Protein AF-A0A257V8U8-F1 (afdb_monomer)

pLDDT: mean 77.14, std 16.38, range [32.19, 97.56]

Radius of gyration: 41.98 Å; Cα contacts (8 Å, |Δi|>4): 1892; chains: 1; bounding box: 109×88×149 Å

Secondary structure (DSSP, 8-state):
-----THHHHHHHHHHHHHHHHHHHHHHHHHHHHHHHHHHHHHHHHHHHHHHHHHHHHHHHHHHHHHHHHHHHT-SSHHHHHHHHHHHHHHHHHHHTTTSS--BSSSSSSEEEEEEEEEE-TTS-EEEEEEEEEEEE---SSGGG-TTS------TT--TT-PPPPPEEEEEEEEEE--TT---S-EEEEE--TT-TTSEEEETT-EEEEEEEEEEE------TTTSTTSSEEEESS-EEEEEEEEESS-EEE-GGGT-EEE-TT---SSS--EESSPPPPP-TTTTS---PPPPP-----------EE-S-GGGGGSSS---EEETTEEE-TTSEEEE-S-EEEEEEEEEEEEEEETTT-SS-EEEEEEEEEEEEEEEEE-SSEEEEES-EEEE--SSTT-EEEE-SSEEEEE-SSS-SEEEESSEEEE-SSSSEEEEEEE-EEE-SS--EEEE-SEEEEEEEPTT-SS-SEEESS-EEEE-SEEEEEET-EEE-SS-EEEE-SEEEEEESSEEEE-TT-EEEEESEEEEEESS-EEEEEESSS--EEE--SSSEE-GGG--TTS-SSS-TTS-SSS-EETTEEEEE-TT----EEEEESS-EEEEEEEEEEEEEEEEEESSEEEPPPPTTSPPPPEEEEEEEEEEEES-EEEEE--TTSTTTT-------EEEE-

Mean predicted aligned error: 17.03 Å

Foldseek 3Di:
DDDDDPPVPVVVVVVVVVVVVVVVVVVCVVCVVVVLLVVLVVVLVVVLVVVLVLQQQLQAQLQVQLLVCQVVVVDDDQVRSQVVSVVRSQVRSCVSNVNPFNEDDDDPAWYKHKTWDWDAPPVRDTKIKIKIKTKHFRDRDRNVVDPPPDDPPDDPPDDPPDDDDGDMDMDMWMWIFPVVDPQQAFAQAEAQAQAAFQLPEEEDQEEEEAERHEHEFNHQFEDPPQSNRWRHEYPANYEHAYQAYEYLHDHDFPVVSVYYYYHPDPDDDDDGHHYYNDHGFDDLLVLVAFFDDDDDPDDDDDDDDFDAPPDQCLVVQQDQADFDDDQQWTADNQQATEGAAHEEEHLEQGDGAEYAYNPPDQAHEHEYEQEHYHEYQEYHYHHAEYHHENAYYYAYDDPDSGEYHAAYQYYAFADQAAWSYEDAHQEYEHYDEPAGEEETHQAYEQDYDQHAYEYYAYEYAFAHHPPDPCFRYHAAHYQYEDAQYHAHTHGEHEHAHLHEYEAHAFEYEHEPYEHEDHANYAYAYDAYAYEYDHQYEYEAAQAVYAAHHAHHQPQADESVRQDPPPPPDDRHRHPNPRHHYHQHRYHYGPVHAREYEDEHNEAYAHAGEHAANRYEYEYEYAEEYAHDADPVRHGGARGYHHNGYYYYDSYYYHGYDDSPDSSSPRPDRPGDTDMDD

Nearest PDB structures (foldseek):
  8xcj-assembly1_F  TM=3.711E-01  e=5.794E+00  Escherichia phage Lambda

Sequence (677 aa):
MSGLDLKCYFGRIARNFDARRAAVAMIVALSAPVLIGFTGFAVDSNYWFATNEALQSAADAAAITAAMNDQRLAEPTAASKTSAATPLAIAAADNATNGQFGFASGASGASLTLNALITTNAKGQSVTSYVATAQIPRPSFLTVVLPILAPALKPQGEPADYQPPPPVQSAVATATIDSTTTLTGGGCVVAFNAAKQQAVYAVGGAQITAANCGVFANSNAANPNNGDADAIVADPSASITGSTVSAVGSIYANRNGGAYVGATGGTAANNYNLSQNAAALPDPLAAMGTAPAWPVLQSVATASSYNNVSGDLSQSFQSYPTTASGAWGSCDGNGDCALSPASITGLNNISIKSLTLNAGTSSGASIISGGISGGTNALTLNGSAYNISGGVALSCWGGSGSGMFFNGNNYNISNSASWAVSVNCPVFNFGTGTGGSYIFNGGLSLSGSSPVATLASGTYMFSAYKGSTNGAFYDSNANLTFAGGTYYFDGGLNIVGNGSVTFGPGIYYIRNGNLNFGAGSKITANGATFVLEGNASYQMNGGSAALNLTAPSSNCVAPSSYPQSKYTGASPYDGTNNEGICGVLIYQARGDSTPDAIVEGANSTITGIIYAPSAPLSISGGASLAAAPNADGSAGTLAVLADSIMMTGSGTLHASAAANSLVAQTATTTTQALLSN

Solvent-accessible surface area (backbone atoms only — not comparable to full-atom values): 32397 Å² total; per-residue (Å²): 140,79,82,84,75,74,69,66,61,57,60,57,55,56,52,58,56,52,58,57,49,51,56,52,50,52,54,48,63,69,44,45,62,56,54,52,50,54,52,29,45,53,50,50,53,51,51,52,52,57,50,49,55,44,29,40,44,16,6,44,38,16,7,43,48,29,42,71,44,48,76,81,64,69,54,92,43,45,68,54,40,25,63,68,29,40,66,54,14,38,56,33,21,22,59,60,40,75,53,73,67,60,51,39,82,50,100,67,65,29,18,40,49,64,45,42,45,77,44,65,48,101,83,74,46,81,29,47,32,23,39,16,37,27,35,35,70,54,87,73,80,48,60,69,78,45,75,87,79,58,76,78,82,72,69,93,85,68,64,100,82,68,74,76,76,79,59,66,45,74,23,63,16,36,11,33,37,59,68,84,48,66,54,72,29,5,46,18,36,31,14,55,31,51,72,34,56,32,10,36,27,27,28,35,52,10,31,43,35,22,51,69,4,10,36,36,18,28,3,52,16,62,37,95,86,79,26,81,42,4,3,32,30,16,34,44,38,2,34,41,25,8,60,26,38,37,16,25,12,32,75,28,46,36,56,92,46,60,14,37,69,46,55,75,79,85,73,78,89,88,89,72,57,71,36,60,67,39,80,64,73,69,65,83,60,67,72,60,70,80,79,55,72,76,77,75,85,72,79,74,77,80,77,80,84,58,71,69,53,84,53,77,46,27,73,76,32,55,55,76,62,56,72,43,74,57,98,62,30,41,28,40,68,78,22,46,30,33,25,49,64,29,38,42,41,33,46,37,58,32,39,38,40,28,42,28,38,22,56,99,33,78,66,44,57,33,37,34,40,68,16,41,27,36,37,28,26,28,42,34,40,41,11,40,32,39,40,33,36,59,12,34,44,45,38,38,79,54,64,102,85,14,24,42,36,36,49,26,41,31,40,38,26,28,13,72,83,44,52,8,32,35,41,30,26,49,28,37,40,36,44,74,66,73,70,28,45,40,38,21,44,10,6,42,32,41,58,51,73,50,20,42,32,37,40,43,28,24,40,39,40,24,27,36,22,73,87,55,88,56,27,4,29,32,30,54,27,29,39,32,33,41,39,39,21,35,39,39,23,41,26,4,39,34,38,53,14,70,17,44,36,36,37,32,37,7,31,38,39,30,23,57,24,40,45,34,40,28,54,38,25,34,40,37,28,54,21,26,17,38,37,30,33,74,62,20,30,43,37,39,32,24,30,83,19,41,39,40,38,28,19,5,88,61,72,42,42,49,69,92,72,57,59,90,84,71,68,86,85,59,61,68,64,39,64,92,68,44,14,7,40,44,43,29,26,35,42,38,38,75,88,33,54,42,62,30,39,38,37,28,53,25,61,24,31,43,24,23,27,38,37,25,56,42,12,40,36,37,38,35,33,61,25,39,41,28,33,50,61,39,97,87,70,46,69,21,35,12,28,44,35,18,16,21,39,39,34,35,41,50,15,36,41,42,28,18,40,34,90,84,34,74,47,29,69,44,44,75,60,75,79,55,68,49,78,52,121

Structure (mmCIF, N/CA/C/O backbone):
data_AF-A0A257V8U8-F1
#
_entry.id   AF-A0A257V8U8-F1
#
loop_
_atom_site.group_PDB
_atom_site.id
_atom_site.type_symbol
_atom_site.label_atom_id
_atom_site.label_alt_id
_atom_site.label_comp_id
_atom_site.label_asym_id
_atom_site.label_entity_id
_atom_site.label_seq_id
_atom_site.pdbx_PDB_ins_code
_atom_site.Cartn_x
_atom_site.Cartn_y
_atom_site.Cartn_z
_atom_site.occupancy
_atom_site.B_iso_or_equiv
_atom_site.auth_seq_id
_atom_site.auth_comp_id
_atom_site.auth_asym_id
_atom_site.auth_atom_id
_atom_site.pdbx_PDB_model_num
ATOM 1 N N . MET A 1 1 ? -50.755 -66.831 101.015 1.00 38.44 1 MET A N 1
ATOM 2 C CA . MET A 1 1 ? -51.529 -67.777 100.178 1.00 38.44 1 MET A CA 1
ATOM 3 C C . MET A 1 1 ? -52.964 -67.294 100.228 1.00 38.44 1 MET A C 1
ATOM 5 O O . MET A 1 1 ? -53.421 -67.061 101.331 1.00 38.44 1 MET A O 1
ATOM 9 N N . SER A 1 2 ? -53.711 -67.002 99.180 1.00 43.16 2 SER A N 1
ATOM 10 C CA . SER A 1 2 ? -53.662 -67.196 97.728 1.00 43.16 2 SER A CA 1
ATOM 11 C C . SER A 1 2 ? -54.546 -66.055 97.185 1.00 43.16 2 SER A C 1
ATOM 13 O O . SER A 1 2 ? -55.516 -65.673 97.822 1.00 43.16 2 SER A O 1
ATOM 15 N N . GLY A 1 3 ? -54.161 -65.337 96.140 1.00 46.56 3 GLY A N 1
ATOM 16 C CA . GLY A 1 3 ? -54.383 -65.800 94.780 1.00 46.56 3 GLY A CA 1
ATOM 17 C C . GLY A 1 3 ? -55.541 -65.014 94.161 1.00 46.56 3 GLY A C 1
ATOM 18 O O . GLY A 1 3 ? -56.686 -65.222 94.528 1.00 46.56 3 GLY A O 1
ATOM 19 N N . LEU A 1 4 ? -55.183 -64.171 93.189 1.00 47.31 4 LEU A N 1
ATOM 20 C CA . LEU A 1 4 ? -56.008 -63.718 92.065 1.00 47.31 4 LEU A CA 1
ATOM 21 C C . LEU A 1 4 ? -57.220 -62.823 92.372 1.00 47.31 4 LEU A C 1
ATOM 23 O O . LEU A 1 4 ? -58.312 -63.308 92.624 1.00 47.31 4 LEU A O 1
ATOM 27 N N . ASP A 1 5 ? -57.072 -61.532 92.064 1.00 49.81 5 ASP A N 1
ATOM 28 C CA . ASP A 1 5 ? -57.949 -60.965 91.030 1.00 49.81 5 ASP A CA 1
ATOM 29 C C . ASP A 1 5 ? -57.220 -59.910 90.175 1.00 49.81 5 ASP A C 1
ATOM 31 O O . ASP A 1 5 ? -57.500 -58.712 90.174 1.00 49.81 5 ASP A O 1
ATOM 35 N N . LEU A 1 6 ? -56.210 -60.381 89.435 1.00 48.47 6 LEU A N 1
ATOM 36 C CA . LEU A 1 6 ? -55.435 -59.583 88.478 1.00 48.47 6 LEU A CA 1
ATOM 37 C C . LEU A 1 6 ? -56.274 -59.157 87.249 1.00 48.47 6 LEU A C 1
ATOM 39 O O . LEU A 1 6 ? -55.814 -58.355 86.437 1.00 48.47 6 LEU A O 1
ATOM 43 N N . LYS A 1 7 ? -57.505 -59.672 87.096 1.00 47.00 7 LYS A N 1
ATOM 44 C CA . LYS A 1 7 ? -58.367 -59.392 85.937 1.00 47.00 7 LYS A CA 1
ATOM 45 C C . LYS A 1 7 ? -59.087 -58.043 86.035 1.00 47.00 7 LYS A C 1
ATOM 47 O O . LYS A 1 7 ? -59.341 -57.425 85.003 1.00 47.00 7 LYS A O 1
ATOM 52 N N . CYS A 1 8 ? -59.338 -57.526 87.239 1.00 47.72 8 CYS A N 1
ATOM 53 C CA . CYS A 1 8 ? -60.070 -56.263 87.407 1.00 47.72 8 CYS A CA 1
ATOM 54 C C . CYS A 1 8 ? -59.203 -54.994 87.274 1.00 47.72 8 CYS A C 1
ATOM 56 O O . CYS A 1 8 ? -59.724 -53.932 86.928 1.00 47.72 8 CYS A O 1
ATOM 58 N N . TYR A 1 9 ? -57.884 -55.076 87.484 1.00 46.84 9 TYR A N 1
ATOM 59 C CA . TYR A 1 9 ? -57.012 -53.892 87.418 1.00 46.84 9 TYR A CA 1
ATOM 60 C C . TYR A 1 9 ? -56.599 -53.531 85.978 1.00 46.84 9 TYR A C 1
ATOM 62 O O . TYR A 1 9 ? -56.571 -52.354 85.613 1.00 46.84 9 TYR A O 1
ATOM 70 N N . PHE A 1 10 ? -56.394 -54.527 85.106 1.00 49.34 10 PHE A N 1
ATOM 71 C CA . PHE A 1 10 ? -56.063 -54.280 83.695 1.00 49.34 10 PHE A CA 1
ATOM 72 C C . PHE A 1 10 ? -57.243 -53.724 82.879 1.00 49.34 10 PHE A C 1
ATOM 74 O O . PHE A 1 10 ? -57.035 -52.905 81.984 1.00 49.34 10 PHE A O 1
ATOM 81 N N . GLY A 1 11 ? -58.489 -54.062 83.236 1.00 49.00 11 GLY A N 1
ATOM 82 C CA . GLY A 1 11 ? -59.684 -53.527 82.567 1.00 49.00 11 GLY A CA 1
ATOM 83 C C . GLY A 1 11 ? -59.930 -52.029 82.805 1.00 49.00 11 GLY A C 1
ATOM 84 O O . GLY A 1 11 ? -60.570 -51.372 81.982 1.00 49.00 11 GLY A O 1
ATOM 85 N N . ARG A 1 12 ? -59.407 -51.466 83.904 1.00 48.09 12 ARG A N 1
ATOM 86 C CA . ARG A 1 12 ? -59.550 -50.038 84.247 1.00 48.09 12 ARG A CA 1
ATOM 87 C C . ARG A 1 12 ? -58.434 -49.161 83.675 1.00 48.09 12 ARG A C 1
ATOM 89 O O . ARG A 1 12 ? -58.689 -47.999 83.372 1.00 48.09 12 ARG A O 1
ATOM 96 N N . ILE A 1 13 ? -57.239 -49.713 83.454 1.00 52.09 13 ILE A N 1
ATOM 97 C CA . ILE A 1 13 ? -56.156 -48.998 82.763 1.00 52.09 13 ILE A CA 1
ATOM 98 C C . ILE A 1 13 ? -56.427 -48.954 81.250 1.00 52.09 13 ILE A C 1
ATOM 100 O O . ILE A 1 13 ? -56.285 -47.889 80.655 1.00 52.09 13 ILE A O 1
ATOM 104 N N . ALA A 1 14 ? -56.936 -50.037 80.645 1.00 51.41 14 ALA A N 1
ATOM 105 C CA . ALA A 1 14 ? -57.290 -50.057 79.220 1.00 51.41 14 ALA A CA 1
ATOM 106 C C . ALA A 1 14 ? -58.355 -48.999 78.840 1.00 51.41 14 ALA A C 1
ATOM 108 O O . ALA A 1 14 ? -58.176 -48.281 77.861 1.00 51.41 14 ALA A O 1
ATOM 109 N N . ARG A 1 15 ? -59.396 -48.788 79.667 1.00 50.88 15 ARG A N 1
ATOM 110 C CA . ARG A 1 15 ? -60.428 -47.757 79.399 1.00 50.88 15 ARG A CA 1
ATOM 111 C C . ARG A 1 15 ? -59.935 -46.312 79.549 1.00 50.88 15 ARG A C 1
ATOM 113 O O . ARG A 1 15 ? -60.448 -45.424 78.874 1.00 50.88 15 ARG A O 1
ATOM 120 N N . ASN A 1 16 ? -58.936 -46.058 80.396 1.00 48.84 16 ASN A N 1
ATOM 121 C CA . ASN A 1 16 ? -58.370 -44.713 80.553 1.00 48.84 16 ASN A CA 1
ATOM 122 C C . ASN A 1 16 ? -57.408 -44.331 79.416 1.00 48.84 16 ASN A C 1
ATOM 124 O O . ASN A 1 16 ? -57.213 -43.139 79.166 1.00 48.84 16 ASN A O 1
ATOM 128 N N . PHE A 1 17 ? -56.847 -45.310 78.698 1.00 50.91 17 PHE A N 1
ATOM 129 C CA . PHE A 1 17 ? -56.123 -45.049 77.454 1.00 50.91 17 PHE A CA 1
ATOM 130 C C . PHE A 1 17 ? -57.073 -44.762 76.278 1.00 50.91 17 PHE A C 1
ATOM 132 O O . PHE A 1 17 ? -56.734 -43.922 75.448 1.00 50.91 17 PHE A O 1
ATOM 139 N N . ASP A 1 18 ? -58.282 -45.336 76.249 1.00 53.53 18 ASP A N 1
ATOM 140 C CA . ASP A 1 18 ? -59.277 -45.061 75.195 1.00 53.53 18 ASP A CA 1
ATOM 141 C C . ASP A 1 18 ? -59.957 -43.685 75.334 1.00 53.53 18 ASP A C 1
ATOM 143 O O . ASP A 1 18 ? -60.124 -42.970 74.345 1.00 53.53 18 ASP A O 1
ATOM 147 N N . ALA A 1 19 ? -60.269 -43.234 76.556 1.00 53.50 19 ALA A N 1
ATOM 148 C CA . ALA A 1 19 ? -60.913 -41.930 76.770 1.00 53.50 19 ALA A CA 1
ATOM 149 C C . ALA A 1 19 ? -59.996 -40.728 76.451 1.00 53.50 19 ALA A C 1
ATOM 151 O O . ALA A 1 19 ? -60.454 -39.710 75.932 1.00 53.50 19 ALA A O 1
ATOM 152 N N . ARG A 1 20 ? -58.683 -40.840 76.708 1.00 54.38 20 ARG A N 1
ATOM 153 C CA . ARG A 1 20 ? -57.706 -39.788 76.356 1.00 54.38 20 ARG A CA 1
ATOM 154 C C . ARG A 1 20 ? -57.410 -39.748 74.854 1.00 54.38 20 ARG A C 1
ATOM 156 O O . ARG A 1 20 ? -57.144 -38.674 74.323 1.00 54.38 20 ARG A O 1
ATOM 163 N N . ARG A 1 21 ? -57.515 -40.887 74.160 1.00 56.31 21 ARG A N 1
ATOM 164 C CA . ARG A 1 21 ? -57.393 -40.968 72.695 1.00 56.31 21 ARG A CA 1
ATOM 165 C C . ARG A 1 21 ? -58.577 -40.314 71.978 1.00 56.31 21 ARG A C 1
ATOM 167 O O . ARG A 1 21 ? -58.362 -39.673 70.957 1.00 56.31 21 ARG A O 1
ATOM 174 N N . ALA A 1 22 ? -59.788 -40.386 72.537 1.00 60.56 22 ALA A N 1
ATOM 175 C CA . ALA A 1 22 ? -60.976 -39.755 71.953 1.00 60.56 22 ALA A CA 1
ATOM 176 C C . ALA A 1 22 ? -60.931 -38.212 71.984 1.00 60.56 22 ALA A C 1
ATOM 178 O O . ALA A 1 22 ? -61.271 -37.566 70.995 1.00 60.56 22 ALA A O 1
ATOM 179 N N . ALA A 1 23 ? -60.464 -37.609 73.083 1.00 72.38 23 ALA A N 1
ATOM 180 C CA . ALA A 1 23 ? -60.327 -36.151 73.175 1.00 72.38 23 ALA A CA 1
ATOM 181 C C . ALA A 1 23 ? -59.259 -35.607 72.209 1.00 72.38 23 ALA A C 1
ATOM 183 O O . ALA A 1 23 ? -59.485 -34.608 71.528 1.00 72.38 23 ALA A O 1
ATOM 184 N N . VAL A 1 24 ? -58.120 -36.302 72.094 1.00 78.00 24 VAL A N 1
ATOM 185 C CA . VAL A 1 24 ? -57.071 -35.956 71.122 1.00 78.00 24 VAL A CA 1
ATOM 186 C C . VAL A 1 24 ? -57.583 -36.131 69.691 1.00 78.00 24 VAL A C 1
ATOM 188 O O . VAL A 1 24 ? -57.354 -35.255 68.864 1.00 78.00 24 VAL A O 1
ATOM 191 N N . ALA A 1 25 ? -58.341 -37.195 69.405 1.00 76.69 25 ALA A N 1
ATOM 192 C CA . ALA A 1 25 ? -58.938 -37.413 68.088 1.00 76.69 25 ALA A CA 1
ATOM 193 C C . ALA A 1 25 ? -59.909 -36.290 67.684 1.00 76.69 25 ALA A C 1
ATOM 195 O O . ALA A 1 25 ? -59.883 -35.867 66.535 1.00 76.69 25 ALA A O 1
ATOM 196 N N . MET A 1 26 ? -60.708 -35.755 68.614 1.00 80.06 26 MET A N 1
ATOM 197 C CA . MET A 1 26 ? -61.620 -34.634 68.340 1.00 80.06 26 MET A CA 1
ATOM 198 C C . MET A 1 26 ? -60.878 -33.316 68.084 1.00 80.06 26 MET A C 1
ATOM 200 O O . MET A 1 26 ? -61.230 -32.586 67.160 1.00 80.06 26 MET A O 1
ATOM 204 N N . ILE A 1 27 ? -59.823 -33.023 68.852 1.00 83.50 27 ILE A N 1
ATOM 205 C CA . ILE A 1 27 ? -58.985 -31.833 68.626 1.00 83.50 27 ILE A CA 1
ATOM 206 C C . ILE A 1 27 ? -58.270 -31.938 67.274 1.00 83.50 27 ILE A C 1
ATOM 208 O O . ILE A 1 27 ? -58.250 -30.973 66.510 1.00 83.50 27 ILE A O 1
ATOM 212 N N . VAL A 1 28 ? -57.728 -33.113 66.938 1.00 84.38 28 VAL A N 1
ATOM 213 C CA . VAL A 1 28 ? -57.085 -33.363 65.639 1.00 84.38 28 VAL A CA 1
ATOM 214 C C . VAL A 1 28 ? -58.106 -33.271 64.502 1.00 84.38 28 VAL A C 1
ATOM 216 O O . VAL A 1 28 ? -57.835 -32.612 63.506 1.00 84.38 28 VAL A O 1
ATOM 219 N N . ALA A 1 29 ? -59.303 -33.841 64.655 1.00 83.44 29 ALA A N 1
ATOM 220 C CA . ALA A 1 29 ? -60.350 -33.797 63.633 1.00 83.44 29 ALA A CA 1
ATOM 221 C C . ALA A 1 29 ? -60.863 -32.372 63.362 1.00 83.44 29 ALA A C 1
ATOM 223 O O . ALA A 1 29 ? -61.123 -32.029 62.213 1.00 83.44 29 ALA A O 1
ATOM 224 N N . LEU A 1 30 ? -60.972 -31.529 64.396 1.00 85.38 30 LEU A N 1
ATOM 225 C CA . LEU A 1 30 ? -61.396 -30.131 64.253 1.00 85.38 30 LEU A CA 1
ATOM 226 C C . LEU A 1 30 ? -60.277 -29.204 63.748 1.00 85.38 30 LEU A C 1
ATOM 228 O O . LEU A 1 30 ? -60.569 -28.207 63.094 1.00 85.38 30 LEU A O 1
ATOM 232 N N . SER A 1 31 ? -59.005 -29.518 64.017 1.00 87.19 31 SER A N 1
ATOM 233 C CA . SER A 1 31 ? -57.854 -28.724 63.545 1.00 87.19 31 SER A CA 1
ATOM 234 C C . SER A 1 31 ? -57.323 -29.149 62.173 1.00 87.19 31 SER A C 1
ATOM 236 O O . SER A 1 31 ? -56.718 -28.331 61.478 1.00 87.19 31 SER A O 1
ATOM 238 N N . ALA A 1 32 ? -57.579 -30.388 61.741 1.00 84.25 32 ALA A N 1
ATOM 239 C CA . ALA A 1 32 ? -57.111 -30.910 60.459 1.00 84.25 32 ALA A CA 1
ATOM 240 C C . ALA A 1 32 ? -57.550 -30.063 59.243 1.00 84.25 32 ALA A C 1
ATOM 242 O O . ALA A 1 32 ? -56.679 -29.747 58.434 1.00 84.25 32 ALA A O 1
ATOM 243 N N . PRO A 1 33 ? -58.814 -29.606 59.103 1.00 82.12 33 PRO A N 1
ATOM 244 C CA . PRO A 1 33 ? -59.215 -28.768 57.967 1.00 82.12 33 PRO A CA 1
ATOM 245 C C . PRO A 1 33 ? -58.471 -27.429 57.909 1.00 82.12 33 PRO A C 1
ATOM 247 O O . PRO A 1 33 ? -58.121 -26.960 56.829 1.00 82.12 33 PRO A O 1
ATOM 250 N N . VAL A 1 34 ? -58.186 -26.832 59.070 1.00 82.25 34 VAL A N 1
ATOM 251 C CA . VAL A 1 34 ? -57.455 -25.560 59.173 1.00 82.25 34 VAL A CA 1
ATOM 252 C C . VAL A 1 34 ? -55.994 -25.753 58.764 1.00 82.25 34 VAL A C 1
ATOM 254 O O . VAL A 1 34 ? -55.471 -24.980 57.966 1.00 82.25 34 VAL A O 1
ATOM 257 N N . LEU A 1 35 ? -55.346 -26.818 59.245 1.00 83.88 35 LEU A N 1
ATOM 258 C CA . LEU A 1 35 ? -53.968 -27.153 58.871 1.00 83.88 35 LEU A CA 1
ATOM 259 C C . LEU A 1 35 ? -53.842 -27.512 57.382 1.00 83.88 35 LEU A C 1
ATOM 261 O O . LEU A 1 35 ? -52.891 -27.084 56.728 1.00 83.88 35 LEU A O 1
ATOM 265 N N . ILE A 1 36 ? -54.812 -28.239 56.822 1.00 83.19 36 ILE A N 1
ATOM 266 C CA . ILE A 1 36 ? -54.870 -28.545 55.383 1.00 83.19 36 ILE A CA 1
ATOM 267 C C . ILE A 1 36 ? -55.064 -27.256 54.566 1.00 83.19 36 ILE A C 1
ATOM 269 O O . ILE A 1 36 ? -54.401 -27.071 53.549 1.00 83.19 36 ILE A O 1
ATOM 273 N N . GLY A 1 37 ? -55.899 -26.324 55.035 1.00 79.25 37 GLY A N 1
ATOM 274 C CA . GLY A 1 37 ? -56.087 -25.022 54.391 1.00 79.25 37 GLY A CA 1
ATOM 275 C C . GLY A 1 37 ? -54.812 -24.173 54.357 1.00 79.25 37 GLY A C 1
ATOM 276 O O . GLY A 1 37 ? -54.433 -23.674 53.299 1.00 79.25 37 GLY A O 1
ATOM 277 N N . PHE A 1 38 ? -54.106 -24.048 55.486 1.00 81.12 38 PHE A N 1
ATOM 278 C CA . PHE A 1 38 ? -52.853 -23.282 55.551 1.00 81.12 38 PHE A CA 1
ATOM 279 C C . PHE A 1 38 ? -51.713 -23.927 54.755 1.00 81.12 38 PHE A C 1
ATOM 281 O O . PHE A 1 38 ? -50.934 -23.216 54.123 1.00 81.12 38 PHE A O 1
ATOM 288 N N . THR A 1 39 ? -51.616 -25.259 54.753 1.00 81.94 39 THR A N 1
ATOM 289 C CA . THR A 1 39 ? -50.612 -25.968 53.942 1.00 81.94 39 THR A CA 1
ATOM 290 C C . THR A 1 39 ? -50.907 -25.842 52.450 1.00 81.94 39 THR A C 1
ATOM 292 O O . THR A 1 39 ? -49.989 -25.579 51.679 1.00 81.94 39 THR A O 1
ATOM 295 N N . GLY A 1 40 ? -52.178 -25.926 52.045 1.00 80.31 40 GLY A N 1
ATOM 296 C CA . GLY A 1 40 ? -52.598 -25.666 50.670 1.00 80.31 40 GLY A CA 1
ATOM 297 C C . GLY A 1 40 ? -52.281 -24.246 50.205 1.00 80.31 40 GLY A C 1
ATOM 298 O O . GLY A 1 40 ? -51.706 -24.065 49.135 1.00 80.31 40 GLY A O 1
ATOM 299 N N . PHE A 1 41 ? -52.559 -23.248 51.047 1.00 78.81 41 PHE A N 1
ATOM 300 C CA . PHE A 1 41 ? -52.192 -21.859 50.774 1.00 78.81 41 PHE A CA 1
ATOM 301 C C . PHE A 1 41 ? -50.675 -21.669 50.632 1.00 78.81 41 PHE A C 1
ATOM 303 O O . PHE A 1 41 ? -50.237 -21.001 49.700 1.00 78.81 41 PHE A O 1
ATOM 310 N N . ALA A 1 42 ? -49.874 -22.282 51.511 1.00 79.88 42 ALA A N 1
ATOM 311 C CA . ALA A 1 42 ? -48.414 -22.193 51.456 1.00 79.88 42 ALA A CA 1
ATOM 312 C C . ALA A 1 42 ? -47.826 -22.821 50.177 1.00 79.88 42 ALA A C 1
ATOM 314 O O . ALA A 1 42 ? -46.861 -22.304 49.614 1.00 79.88 42 ALA A O 1
ATOM 315 N N . VAL A 1 43 ? -48.409 -23.926 49.697 1.00 83.06 43 VAL A N 1
ATOM 316 C CA . VAL A 1 43 ? -48.006 -24.561 48.432 1.00 83.06 43 VAL A CA 1
ATOM 317 C C . VAL A 1 43 ? -48.371 -23.676 47.242 1.00 83.06 43 VAL A C 1
ATOM 319 O O . VAL A 1 43 ? -47.508 -23.420 46.403 1.00 83.06 43 VAL A O 1
ATOM 322 N N . ASP A 1 44 ? -49.603 -23.158 47.195 1.00 79.25 44 ASP A N 1
ATOM 323 C CA . ASP A 1 44 ? -50.055 -22.267 46.120 1.00 79.25 44 ASP A CA 1
ATOM 324 C C . ASP A 1 44 ? -49.204 -20.980 46.073 1.00 79.25 44 ASP A C 1
ATOM 326 O O . ASP A 1 44 ? -48.757 -20.573 45.000 1.00 79.25 44 ASP A O 1
ATOM 330 N N . SER A 1 45 ? -48.895 -20.367 47.226 1.00 77.44 45 SER A N 1
ATOM 331 C CA . SER A 1 45 ? -48.066 -19.155 47.284 1.00 77.44 45 SER A CA 1
ATOM 332 C C . SER A 1 45 ? -46.628 -19.394 46.829 1.00 77.44 45 SER A C 1
ATOM 334 O O . SER A 1 45 ? -46.082 -18.577 46.089 1.00 77.44 45 SER A O 1
ATOM 336 N N . ASN A 1 46 ? -46.021 -20.516 47.231 1.00 81.12 46 ASN A N 1
ATOM 337 C CA . ASN A 1 46 ? -44.661 -20.868 46.815 1.00 81.12 46 ASN A CA 1
ATOM 338 C C . ASN A 1 46 ? -44.599 -21.184 45.319 1.00 81.12 46 ASN A C 1
ATOM 340 O O . ASN A 1 46 ? -43.661 -20.767 44.642 1.00 81.12 46 ASN A O 1
ATOM 344 N N . TYR A 1 47 ? -45.615 -21.872 44.791 1.00 83.62 47 TYR A N 1
ATOM 345 C CA . TYR A 1 47 ? -45.721 -22.137 43.362 1.00 83.62 47 TYR A CA 1
ATOM 346 C C . TYR A 1 47 ? -45.833 -20.833 42.562 1.00 83.62 47 TYR A C 1
ATOM 348 O O . TYR A 1 47 ? -45.139 -20.669 41.559 1.00 83.62 47 TYR A O 1
ATOM 356 N N . TRP A 1 48 ? -46.646 -19.872 43.020 1.00 81.88 48 TRP A N 1
ATOM 357 C CA . TRP A 1 48 ? -46.763 -18.558 42.377 1.00 81.88 48 TRP A CA 1
ATOM 358 C C . TRP A 1 48 ? -45.477 -17.733 42.440 1.00 81.88 48 TRP A C 1
ATOM 360 O O . TRP A 1 48 ? -45.154 -17.033 41.487 1.00 81.88 48 TRP A O 1
ATOM 370 N N . PHE A 1 49 ? -44.731 -17.819 43.539 1.00 82.12 49 PHE A N 1
ATOM 371 C CA . PHE A 1 49 ? -43.457 -17.119 43.665 1.00 82.12 49 PHE A CA 1
ATOM 372 C C . PHE A 1 49 ? -42.405 -17.682 42.697 1.00 82.12 49 PHE A C 1
ATOM 374 O O . PHE A 1 49 ? -41.813 -16.925 41.934 1.00 82.12 49 PHE A O 1
ATOM 381 N N . ALA A 1 50 ? -42.249 -19.009 42.647 1.00 82.69 50 ALA A N 1
ATOM 382 C CA . ALA A 1 50 ? -41.308 -19.665 41.736 1.00 82.69 50 ALA A CA 1
ATOM 383 C C . ALA A 1 50 ? -41.659 -19.435 40.253 1.00 82.69 50 ALA A C 1
ATOM 385 O O . ALA A 1 50 ? -40.778 -19.253 39.415 1.00 82.69 50 ALA A O 1
ATOM 386 N N . THR A 1 51 ? -42.953 -19.414 39.919 1.00 84.94 51 THR A N 1
ATOM 387 C CA . THR A 1 51 ? -43.409 -19.100 38.554 1.00 84.94 51 THR A CA 1
ATOM 388 C C . THR A 1 51 ? -43.180 -17.634 38.189 1.00 84.94 51 THR A C 1
ATOM 390 O O . THR A 1 51 ? -42.771 -17.366 37.064 1.00 84.94 51 THR A O 1
ATOM 393 N N . ASN A 1 52 ? -43.324 -16.693 39.127 1.00 85.75 52 ASN A N 1
ATOM 394 C CA . ASN A 1 52 ? -42.991 -15.286 38.891 1.00 85.75 52 ASN A CA 1
ATOM 395 C C . ASN A 1 52 ? -41.500 -15.064 38.587 1.00 85.75 52 ASN A C 1
ATOM 397 O O . ASN A 1 52 ? -41.189 -14.290 37.686 1.00 85.75 52 ASN A O 1
ATOM 401 N N . GLU A 1 53 ? -40.584 -15.737 39.289 1.00 85.69 53 GLU A N 1
ATOM 402 C CA . GLU A 1 53 ? -39.142 -15.641 38.996 1.00 85.69 53 GLU A CA 1
ATOM 403 C C . GLU A 1 53 ? -38.816 -16.175 37.592 1.00 85.69 53 GLU A C 1
ATOM 405 O O . GLU A 1 53 ? -38.075 -15.549 36.832 1.00 85.69 53 GLU A O 1
ATOM 410 N N . ALA A 1 54 ? -39.432 -17.296 37.205 1.00 85.56 54 ALA A N 1
ATOM 411 C CA . ALA A 1 54 ? -39.269 -17.858 35.867 1.00 85.56 54 ALA A CA 1
ATOM 412 C C . ALA A 1 54 ? -39.845 -16.937 34.773 1.00 85.56 54 ALA A C 1
ATOM 414 O O . ALA A 1 54 ? -39.238 -16.787 33.713 1.00 85.56 54 ALA A O 1
ATOM 415 N N . LEU A 1 55 ? -40.980 -16.274 35.031 1.00 86.81 55 LEU A N 1
ATOM 416 C CA . LEU A 1 55 ? -41.558 -15.283 34.116 1.00 86.81 55 LEU A CA 1
ATOM 417 C C . LEU A 1 55 ? -40.679 -14.037 33.976 1.00 86.81 55 LEU A C 1
ATOM 419 O O . LEU A 1 55 ? -40.559 -13.517 32.869 1.00 86.81 55 LEU A O 1
ATOM 423 N N . GLN A 1 56 ? -40.059 -13.569 35.062 1.00 89.12 56 GLN A N 1
ATOM 424 C CA . GLN A 1 56 ? -39.111 -12.449 35.015 1.00 89.12 56 GLN A CA 1
ATOM 425 C C . GLN A 1 56 ? -37.902 -12.803 34.145 1.00 89.12 56 GLN A C 1
ATOM 427 O O . GLN A 1 56 ? -37.590 -12.071 33.211 1.00 89.12 56 GLN A O 1
ATOM 432 N N . SER A 1 57 ? -37.312 -13.985 34.349 1.00 85.69 57 SER A N 1
ATOM 433 C CA . SER A 1 57 ? -36.208 -14.465 33.510 1.00 85.69 57 SER A CA 1
ATOM 434 C C . SER A 1 57 ? -36.600 -14.598 32.029 1.00 85.69 57 SER A C 1
ATOM 436 O O . SER A 1 57 ? -35.821 -14.230 31.147 1.00 85.69 57 SER A O 1
ATOM 438 N N . ALA A 1 58 ? -37.821 -15.065 31.744 1.00 84.88 58 ALA A N 1
ATOM 439 C CA . ALA A 1 58 ? -38.357 -15.145 30.387 1.00 84.88 58 ALA A CA 1
ATOM 440 C C . ALA A 1 58 ? -38.517 -13.762 29.733 1.00 84.88 58 ALA A C 1
ATOM 442 O O . ALA A 1 58 ? -38.136 -13.578 28.574 1.00 84.88 58 ALA A O 1
ATOM 443 N N . ALA A 1 59 ? -39.072 -12.792 30.468 1.00 86.31 59 ALA A N 1
ATOM 444 C CA . ALA A 1 59 ? -39.275 -11.429 29.989 1.00 86.31 59 ALA A CA 1
ATOM 445 C C . ALA A 1 59 ? -37.935 -10.721 29.722 1.00 86.31 59 ALA A C 1
ATOM 447 O O . ALA A 1 59 ? -37.766 -10.137 28.649 1.00 86.31 59 ALA A O 1
ATOM 448 N N . ASP A 1 60 ? -36.963 -10.843 30.631 1.00 86.31 60 ASP A N 1
ATOM 449 C CA . ASP A 1 60 ? -35.620 -10.263 30.486 1.00 86.31 60 ASP A CA 1
ATOM 450 C C . ASP A 1 60 ? -34.890 -10.826 29.261 1.00 86.31 60 ASP A C 1
ATOM 452 O O . ASP A 1 60 ? -34.354 -10.077 28.437 1.00 86.31 60 ASP A O 1
ATOM 456 N N . ALA A 1 61 ? -34.917 -12.152 29.091 1.00 80.06 61 ALA A N 1
ATOM 457 C CA . ALA A 1 61 ? -34.296 -12.824 27.954 1.00 80.06 61 ALA A CA 1
ATOM 458 C C . ALA A 1 61 ? -34.943 -12.423 26.618 1.00 80.06 61 ALA A C 1
ATOM 460 O O . ALA A 1 61 ? -34.235 -12.185 25.631 1.00 80.06 61 ALA A O 1
ATOM 461 N N . ALA A 1 62 ? -36.274 -12.309 26.583 1.00 85.44 62 ALA A N 1
ATOM 462 C CA . ALA A 1 62 ? -37.016 -11.844 25.416 1.00 85.44 62 ALA A CA 1
ATOM 463 C C . ALA A 1 62 ? -36.668 -10.396 25.047 1.00 85.44 62 ALA A C 1
ATOM 465 O O . ALA A 1 62 ? -36.374 -10.115 23.882 1.00 85.44 62 ALA A O 1
ATOM 466 N N . ALA A 1 63 ? -36.669 -9.489 26.028 1.00 84.56 63 ALA A N 1
ATOM 467 C CA . ALA A 1 63 ? -36.373 -8.076 25.819 1.00 84.56 63 ALA A CA 1
ATOM 468 C C . ALA A 1 63 ? -34.929 -7.873 25.328 1.00 84.56 63 ALA A C 1
ATOM 470 O O . ALA A 1 63 ? -34.713 -7.195 24.321 1.00 84.56 63 ALA A O 1
ATOM 471 N N . ILE A 1 64 ? -33.944 -8.521 25.966 1.00 80.38 64 ILE A N 1
ATOM 472 C CA . ILE A 1 64 ? -32.534 -8.456 25.547 1.00 80.38 64 ILE A CA 1
ATOM 473 C C . ILE A 1 64 ? -32.351 -8.998 24.132 1.00 80.38 64 ILE A C 1
ATOM 475 O O . ILE A 1 64 ? -31.703 -8.358 23.306 1.00 80.38 64 ILE A O 1
ATOM 479 N N . THR A 1 65 ? -32.913 -10.170 23.833 1.00 81.31 65 THR A N 1
ATOM 480 C CA . THR A 1 65 ? -32.721 -10.811 22.526 1.00 81.31 65 THR A CA 1
ATOM 481 C C . THR A 1 65 ? -33.324 -9.975 21.406 1.00 81.31 65 THR A C 1
ATOM 483 O O . THR A 1 65 ? -32.722 -9.856 20.334 1.00 81.31 65 THR A O 1
ATOM 486 N N . ALA A 1 66 ? -34.482 -9.362 21.651 1.00 83.75 66 ALA A N 1
ATOM 487 C CA . ALA A 1 66 ? -35.086 -8.428 20.715 1.00 83.75 66 ALA A CA 1
ATOM 488 C C . ALA A 1 66 ? -34.189 -7.197 20.492 1.00 83.75 66 ALA A C 1
ATOM 490 O O . ALA A 1 66 ? -33.909 -6.845 19.346 1.00 83.75 66 ALA A O 1
ATOM 491 N N . ALA A 1 67 ? -33.653 -6.614 21.568 1.00 77.69 67 ALA A N 1
ATOM 492 C CA . ALA A 1 67 ? -32.754 -5.466 21.492 1.00 77.69 67 ALA A CA 1
ATOM 493 C C . ALA A 1 67 ? -31.431 -5.782 20.761 1.00 77.69 67 ALA A C 1
ATOM 495 O O . ALA A 1 67 ? -30.997 -5.024 19.898 1.00 77.69 67 ALA A O 1
ATOM 496 N N . MET A 1 68 ? -30.802 -6.927 21.034 1.00 72.19 68 MET A N 1
ATOM 497 C CA . MET A 1 68 ? -29.539 -7.326 20.395 1.00 72.19 68 MET A CA 1
ATOM 498 C C . MET A 1 68 ? -29.682 -7.620 18.893 1.00 72.19 68 MET A C 1
ATOM 500 O O . MET A 1 68 ? -28.722 -7.472 18.140 1.00 72.19 68 MET A O 1
ATOM 504 N N . ASN A 1 69 ? -30.867 -8.039 18.436 1.00 68.56 69 ASN A N 1
ATOM 505 C CA . ASN A 1 69 ? -31.103 -8.366 17.026 1.00 68.56 69 ASN A CA 1
ATOM 506 C C . ASN A 1 69 ? -31.641 -7.192 16.191 1.00 68.56 69 ASN A C 1
ATOM 508 O O . ASN A 1 69 ? -31.693 -7.314 14.968 1.00 68.56 69 ASN A O 1
ATOM 512 N N . ASP A 1 70 ? -31.988 -6.058 16.805 1.00 73.25 70 ASP A N 1
ATOM 513 C CA . ASP A 1 70 ? -32.540 -4.882 16.117 1.00 73.25 70 ASP A CA 1
ATOM 514 C C . ASP A 1 70 ? -31.648 -4.377 14.974 1.00 73.25 70 ASP A C 1
ATOM 516 O O . ASP A 1 70 ? -32.113 -4.164 13.853 1.00 73.25 70 ASP A O 1
ATOM 520 N N . GLN A 1 71 ? -30.344 -4.240 15.239 1.00 63.09 71 GLN A N 1
ATOM 521 C CA . GLN A 1 71 ? -29.380 -3.746 14.251 1.00 63.09 71 GLN A CA 1
ATOM 522 C C . GLN A 1 71 ? -29.058 -4.784 13.172 1.00 63.09 71 GLN A C 1
ATOM 524 O O . GLN A 1 71 ? -28.775 -4.413 12.036 1.00 63.09 71 GLN A O 1
ATOM 529 N N . ARG A 1 72 ? -29.145 -6.082 13.495 1.00 55.78 72 ARG A N 1
ATOM 530 C CA . ARG A 1 72 ? -28.934 -7.168 12.525 1.00 55.78 72 ARG A CA 1
ATOM 531 C C . ARG A 1 72 ? -30.060 -7.242 11.492 1.00 55.78 72 ARG A C 1
ATOM 533 O O . ARG A 1 72 ? -29.821 -7.670 10.368 1.00 55.78 72 ARG A O 1
ATOM 540 N N . LEU A 1 73 ? -31.273 -6.854 11.882 1.00 63.78 73 LEU A N 1
ATOM 541 C CA . LEU A 1 73 ? -32.469 -6.935 11.042 1.00 63.78 73 LEU A CA 1
ATOM 542 C C . LEU A 1 73 ? -32.713 -5.659 10.218 1.00 63.78 73 LEU A C 1
ATOM 544 O O . LEU A 1 73 ? -33.400 -5.729 9.208 1.00 63.78 73 LEU A O 1
ATOM 548 N N . ALA A 1 74 ? -32.119 -4.520 10.602 1.00 62.28 74 ALA A N 1
ATOM 549 C CA . ALA A 1 74 ? -32.145 -3.254 9.850 1.00 62.28 74 ALA A CA 1
ATOM 550 C C . ALA A 1 74 ? -33.558 -2.757 9.453 1.00 62.28 74 ALA A C 1
ATOM 552 O O . ALA A 1 74 ? -33.749 -2.110 8.424 1.00 62.28 74 ALA A O 1
ATOM 553 N N . GLU A 1 75 ? -34.554 -3.033 10.295 1.00 75.75 75 GLU A N 1
ATOM 554 C CA . GLU A 1 75 ? -35.958 -2.719 10.029 1.00 75.75 75 GLU A CA 1
ATOM 555 C C . GLU A 1 75 ? -36.301 -1.233 10.287 1.00 75.75 75 GLU A C 1
ATOM 557 O O . GLU A 1 75 ? -35.918 -0.690 11.333 1.00 75.75 75 GLU A O 1
ATOM 562 N N . PRO A 1 76 ? -37.052 -0.558 9.388 1.00 65.25 76 PRO A N 1
ATOM 563 C CA . PRO A 1 76 ? -37.223 0.898 9.419 1.00 65.25 76 PRO A CA 1
ATOM 564 C C . PRO A 1 76 ? -38.351 1.400 10.334 1.00 65.25 76 PRO A C 1
ATOM 566 O O . PRO A 1 76 ? -38.388 2.588 10.648 1.00 65.25 76 PRO A O 1
ATOM 569 N N . THR A 1 77 ? -39.294 0.546 10.756 1.00 78.94 77 THR A N 1
ATOM 570 C CA . THR A 1 77 ? -40.471 0.964 11.547 1.00 78.94 77 THR A CA 1
ATOM 571 C C . THR A 1 77 ? -40.625 0.142 12.822 1.00 78.94 77 THR A C 1
ATOM 573 O O . THR A 1 77 ? -40.229 -1.018 12.870 1.00 78.94 77 THR A O 1
ATOM 576 N N . ALA A 1 78 ? -41.270 0.706 13.849 1.00 80.75 78 ALA A N 1
ATOM 577 C CA . ALA A 1 78 ? -41.575 -0.009 15.092 1.00 80.75 78 ALA A CA 1
ATOM 578 C C . ALA A 1 78 ? -42.369 -1.314 14.856 1.00 80.75 78 ALA A C 1
ATOM 580 O O . ALA A 1 78 ? -42.093 -2.340 15.478 1.00 80.75 78 ALA A O 1
ATOM 581 N N . ALA A 1 79 ? -43.315 -1.309 13.910 1.00 80.69 79 ALA A N 1
ATOM 582 C CA . ALA A 1 79 ? -44.127 -2.480 13.582 1.00 80.69 79 ALA A CA 1
ATOM 583 C C . ALA A 1 79 ? -43.311 -3.597 12.905 1.00 80.69 79 ALA A C 1
ATOM 585 O O . ALA A 1 79 ? -43.469 -4.774 13.245 1.00 80.69 79 ALA A O 1
ATOM 586 N N . SER A 1 80 ? -42.412 -3.244 11.979 1.00 76.69 80 SER A N 1
ATOM 587 C CA . SER A 1 80 ? -41.571 -4.226 11.287 1.00 76.69 80 SER A CA 1
ATOM 588 C C . SER A 1 80 ? -40.446 -4.759 12.183 1.00 76.69 80 SER A C 1
ATOM 590 O O . SER A 1 80 ? -40.228 -5.969 12.220 1.00 76.69 80 SER A O 1
ATOM 592 N N . LYS A 1 81 ? -39.859 -3.903 13.034 1.00 82.44 81 LYS A N 1
ATOM 593 C CA . LYS A 1 81 ? -38.948 -4.294 14.127 1.00 82.44 81 LYS A CA 1
ATOM 594 C C . LYS A 1 81 ? -39.588 -5.310 15.077 1.00 82.44 81 LYS A C 1
ATOM 596 O O . LYS A 1 81 ? -39.016 -6.363 15.345 1.00 82.44 81 LYS A O 1
ATOM 601 N N . THR A 1 82 ? -40.812 -5.031 15.530 1.00 86.25 82 THR A N 1
ATOM 602 C CA . THR A 1 82 ? -41.566 -5.937 16.410 1.00 86.25 82 THR A CA 1
ATOM 603 C C . THR A 1 82 ? -41.803 -7.286 15.735 1.00 86.25 82 THR A C 1
ATOM 605 O O . THR A 1 82 ? -41.505 -8.330 16.312 1.00 86.25 82 THR A O 1
ATOM 608 N N . SER A 1 83 ? -42.285 -7.279 14.492 1.00 83.69 83 SER A N 1
ATOM 609 C CA . SER A 1 83 ? -42.613 -8.505 13.754 1.00 83.69 83 SER A CA 1
ATOM 610 C C . SER A 1 83 ? -41.386 -9.392 13.518 1.00 83.69 83 SER A C 1
ATOM 612 O O . SER A 1 83 ? -41.466 -10.608 13.685 1.00 83.69 83 SER A O 1
ATOM 614 N N . ALA A 1 84 ? -40.239 -8.792 13.187 1.00 80.62 84 ALA A N 1
ATOM 615 C CA . ALA A 1 84 ? -39.001 -9.518 12.920 1.00 80.62 84 ALA A CA 1
ATOM 616 C C . ALA A 1 84 ? -38.320 -10.046 14.201 1.00 80.62 84 ALA A C 1
ATOM 618 O O . ALA A 1 84 ? -37.746 -11.135 14.191 1.00 80.62 84 ALA A O 1
ATOM 619 N N . ALA A 1 85 ? -38.411 -9.313 15.318 1.00 85.62 85 ALA A N 1
ATOM 620 C CA . ALA A 1 85 ? -37.804 -9.702 16.594 1.00 85.62 85 ALA A CA 1
ATOM 621 C C . ALA A 1 85 ? -38.656 -10.695 17.409 1.00 85.62 85 ALA A C 1
ATOM 623 O O . ALA A 1 85 ? -38.111 -11.463 18.202 1.00 85.62 85 ALA A O 1
ATOM 624 N N . THR A 1 86 ? -39.978 -10.723 17.201 1.00 89.12 86 THR A N 1
ATOM 625 C CA . THR A 1 86 ? -40.920 -11.592 17.934 1.00 89.12 86 THR A CA 1
ATOM 626 C C . THR A 1 86 ? -40.527 -13.080 17.951 1.00 89.12 86 THR A C 1
ATOM 628 O O . THR A 1 86 ? -40.460 -13.640 19.045 1.00 89.12 86 THR A O 1
ATOM 631 N N . PRO A 1 87 ? -40.217 -13.756 16.823 1.00 86.81 87 PRO A N 1
ATOM 632 C CA . PRO A 1 87 ? -39.868 -15.181 16.862 1.00 86.81 87 PRO A CA 1
ATOM 633 C C . PRO A 1 87 ? -38.573 -15.462 17.641 1.00 86.81 87 PRO A C 1
ATOM 635 O O . PRO A 1 87 ? -38.456 -16.495 18.297 1.00 86.81 87 PRO A O 1
ATOM 638 N N . LEU A 1 88 ? -37.614 -14.532 17.612 1.00 84.88 88 LEU A N 1
ATOM 639 C CA . LEU A 1 88 ? -36.351 -14.645 18.348 1.00 84.88 88 LEU A CA 1
ATOM 640 C C . LEU A 1 88 ? -36.558 -14.431 19.852 1.00 84.88 88 LEU A C 1
ATOM 642 O O . LEU A 1 88 ? -35.980 -15.150 20.664 1.00 84.88 88 LEU A O 1
ATOM 646 N N . ALA A 1 89 ? -37.410 -13.471 20.218 1.00 87.81 89 ALA A N 1
ATOM 647 C CA . ALA A 1 89 ? -37.777 -13.198 21.602 1.00 87.81 89 ALA A CA 1
ATOM 648 C C . ALA A 1 89 ? -38.530 -14.379 22.240 1.00 87.81 89 ALA A C 1
ATOM 650 O O . ALA A 1 89 ? -38.242 -14.734 23.380 1.00 87.81 89 ALA A O 1
ATOM 651 N N . ILE A 1 90 ? -39.432 -15.029 21.491 1.00 89.38 90 ILE A N 1
ATOM 652 C CA . ILE A 1 90 ? -40.143 -16.241 21.933 1.00 89.38 90 ILE A CA 1
ATOM 653 C C . ILE A 1 90 ? -39.155 -17.378 22.211 1.00 89.38 90 ILE A C 1
ATOM 655 O O . ILE A 1 90 ? -39.161 -17.945 23.301 1.00 89.38 90 ILE A O 1
ATOM 659 N N . ALA A 1 91 ? -38.246 -17.654 21.271 1.00 86.19 91 ALA A N 1
ATOM 660 C CA . ALA A 1 91 ? -37.242 -18.701 21.446 1.00 86.19 91 ALA A CA 1
ATOM 661 C C . ALA A 1 91 ? -36.323 -18.440 22.656 1.00 86.19 91 ALA A C 1
ATOM 663 O O . ALA A 1 91 ? -35.948 -19.371 23.368 1.00 86.19 91 ALA A O 1
ATOM 664 N N . ALA A 1 92 ? -35.968 -17.178 22.913 1.00 85.75 92 ALA A N 1
ATOM 665 C CA . ALA A 1 92 ? -35.166 -16.801 24.073 1.00 85.75 92 ALA A CA 1
ATOM 666 C C . ALA A 1 92 ? -35.920 -16.966 25.401 1.00 85.75 92 ALA A C 1
ATOM 668 O O . ALA A 1 92 ? -35.341 -17.475 26.359 1.00 85.75 92 ALA A O 1
ATOM 669 N N . ALA A 1 93 ? -37.201 -16.589 25.452 1.00 87.19 93 ALA A N 1
ATOM 670 C CA . ALA A 1 93 ? -38.056 -16.777 26.624 1.00 87.19 93 ALA A CA 1
ATOM 671 C C . ALA A 1 93 ? -38.243 -18.264 26.974 1.00 87.19 93 ALA A C 1
ATOM 673 O O . ALA A 1 93 ? -38.149 -18.653 28.142 1.00 87.19 93 ALA A O 1
ATOM 674 N N . ASP A 1 94 ? -38.454 -19.112 25.964 1.00 87.06 94 ASP A N 1
ATOM 675 C CA . ASP A 1 94 ? -38.533 -20.559 26.164 1.00 87.06 94 ASP A CA 1
ATOM 676 C C . ASP A 1 94 ? -37.193 -21.126 26.640 1.00 87.06 94 ASP A C 1
ATOM 678 O O . ASP A 1 94 ? -37.161 -21.877 27.611 1.00 87.06 94 ASP A O 1
ATOM 682 N N . ASN A 1 95 ? -36.069 -20.715 26.050 1.00 84.94 95 ASN A N 1
ATOM 683 C CA . ASN A 1 95 ? -34.748 -21.159 26.504 1.00 84.94 95 ASN A CA 1
ATOM 684 C C . ASN A 1 95 ? -34.441 -20.735 27.949 1.00 84.94 95 ASN A C 1
ATOM 686 O O . ASN A 1 95 ? -33.927 -21.544 28.719 1.00 84.94 95 ASN A O 1
ATOM 690 N N . ALA A 1 96 ? -34.794 -19.508 28.347 1.00 85.00 96 ALA A N 1
ATOM 691 C CA . ALA A 1 96 ? -34.593 -19.011 29.712 1.00 85.00 96 ALA A CA 1
ATOM 692 C C . ALA A 1 96 ? -35.384 -19.811 30.760 1.00 85.00 96 ALA A C 1
ATOM 694 O O . ALA A 1 96 ? -34.967 -19.931 31.909 1.00 85.00 96 ALA A O 1
ATOM 695 N N . THR A 1 97 ? -36.500 -20.412 30.348 1.00 85.44 97 THR A N 1
ATOM 696 C CA . THR A 1 97 ? -37.355 -21.244 31.204 1.00 85.44 97 THR A CA 1
ATOM 697 C C . THR A 1 97 ? -37.160 -22.742 30.965 1.00 85.44 97 THR A C 1
ATOM 699 O O . THR A 1 97 ? -37.940 -23.547 31.464 1.00 85.44 97 THR A O 1
ATOM 702 N N . ASN A 1 98 ? -36.126 -23.146 30.214 1.00 83.88 98 ASN A N 1
ATOM 703 C CA . ASN A 1 98 ? -35.886 -24.536 29.801 1.00 83.88 98 ASN A CA 1
ATOM 704 C C . ASN A 1 98 ? -37.106 -25.201 29.124 1.00 83.88 98 ASN A C 1
ATOM 706 O O . ASN A 1 98 ? -37.364 -26.390 29.310 1.00 83.88 98 ASN A O 1
ATOM 710 N N . GLY A 1 99 ? -37.879 -24.429 28.359 1.00 81.50 99 GLY A N 1
ATOM 711 C CA . GLY A 1 99 ? -39.077 -24.877 27.650 1.00 81.50 99 GLY A CA 1
ATOM 712 C C . GLY A 1 99 ? -40.273 -25.169 28.558 1.00 81.50 99 GLY A C 1
ATOM 713 O O . GLY A 1 99 ? -41.196 -25.861 28.137 1.00 81.50 99 GLY A O 1
ATOM 714 N N . GLN A 1 100 ? -40.271 -24.677 29.802 1.00 82.88 100 GLN A N 1
ATOM 715 C CA . GLN A 1 100 ? -41.304 -24.984 30.797 1.00 82.88 100 GLN A CA 1
ATOM 716 C C . GLN A 1 100 ? -42.712 -24.515 30.392 1.00 82.88 100 GLN A C 1
ATOM 718 O O . GLN A 1 100 ? -43.688 -25.167 30.765 1.00 82.88 100 GLN A O 1
ATOM 723 N N . PHE A 1 101 ? -42.833 -23.396 29.668 1.00 83.88 101 PHE A N 1
ATOM 724 C CA . PHE A 1 101 ? -44.131 -22.772 29.375 1.00 83.88 101 PHE A CA 1
ATOM 725 C C . PHE A 1 101 ? -44.570 -22.880 27.910 1.00 83.88 101 PHE A C 1
ATOM 727 O O . PHE A 1 101 ? -45.774 -22.942 27.668 1.00 83.88 101 PHE A O 1
ATOM 734 N N . GLY A 1 102 ? -43.636 -22.945 26.953 1.00 83.00 102 GLY A N 1
ATOM 735 C CA . GLY A 1 102 ? -43.949 -23.041 25.524 1.00 83.00 102 GLY A CA 1
ATOM 736 C C . GLY A 1 102 ? -44.642 -21.781 25.013 1.00 83.00 102 GLY A C 1
ATOM 737 O O . GLY A 1 102 ? -45.807 -21.829 24.613 1.00 83.00 102 GLY A O 1
ATOM 738 N N . PHE A 1 103 ? -43.950 -20.645 25.091 1.00 87.12 103 PHE A N 1
ATOM 739 C CA . PHE A 1 103 ? -44.507 -19.344 24.748 1.00 87.12 103 PHE A CA 1
ATOM 740 C C . PHE A 1 103 ? -44.894 -19.261 23.266 1.00 87.12 103 PHE A C 1
ATOM 742 O O . PHE A 1 103 ? -44.172 -19.692 22.371 1.00 87.12 103 PHE A O 1
ATOM 749 N N . ALA A 1 104 ? -46.033 -18.629 22.994 1.00 84.19 104 ALA A N 1
ATOM 750 C CA . ALA A 1 104 ? -46.465 -18.285 21.644 1.00 84.19 104 ALA A CA 1
ATOM 751 C C . ALA A 1 104 ? -46.852 -16.803 21.550 1.00 84.19 104 ALA A C 1
ATOM 753 O O . ALA A 1 104 ? -47.109 -16.136 22.554 1.00 84.19 104 ALA A O 1
ATOM 754 N N . SER A 1 105 ? -46.917 -16.266 20.332 1.00 74.25 105 SER A N 1
ATOM 755 C CA . SER A 1 105 ? -47.426 -14.913 20.106 1.00 74.25 105 SER A CA 1
ATOM 756 C C . SER A 1 105 ? -48.952 -14.875 20.285 1.00 74.25 105 SER A C 1
ATOM 758 O O . SER A 1 105 ? -49.668 -15.522 19.519 1.00 74.25 105 SER A O 1
ATOM 760 N N . GLY A 1 106 ? -49.462 -14.078 21.230 1.00 60.34 106 GLY A N 1
ATOM 761 C CA . GLY A 1 106 ? -50.904 -13.805 21.381 1.00 60.34 106 GLY A CA 1
ATOM 762 C C . GLY A 1 106 ? -51.623 -14.537 22.528 1.00 60.34 106 GLY A C 1
ATOM 763 O O . GLY A 1 106 ? -51.064 -15.389 23.201 1.00 60.34 106 GLY A O 1
ATOM 764 N N . ALA A 1 107 ? -52.885 -14.165 22.775 1.00 55.84 107 ALA A N 1
ATOM 765 C CA . ALA A 1 107 ? -53.568 -14.237 24.078 1.00 55.84 107 ALA A CA 1
ATOM 766 C C . ALA A 1 107 ? -54.164 -15.600 24.512 1.00 55.84 107 ALA A C 1
ATOM 768 O O . ALA A 1 107 ? -55.210 -15.632 25.162 1.00 55.84 107 ALA A O 1
ATOM 769 N N . SER A 1 108 ? -53.573 -16.745 24.166 1.00 56.47 108 SER A N 1
ATOM 770 C CA . SER A 1 108 ? -54.109 -18.049 24.604 1.00 56.47 108 SER A CA 1
ATOM 771 C C . SER A 1 108 ? -53.021 -18.978 25.130 1.00 56.47 108 SER A C 1
ATOM 773 O O . SER A 1 108 ? -52.179 -19.443 24.374 1.00 56.47 108 SER A O 1
ATOM 775 N N . GLY A 1 109 ? -53.076 -19.274 26.433 1.00 72.75 109 GLY A N 1
ATOM 776 C CA . GLY A 1 109 ? -52.077 -20.091 27.127 1.00 72.75 109 GLY A CA 1
ATOM 777 C C . GLY A 1 109 ? -50.884 -19.267 27.615 1.00 72.75 109 GLY A C 1
ATOM 778 O O . GLY A 1 109 ? -51.066 -18.141 28.079 1.00 72.75 109 GLY A O 1
ATOM 779 N N . ALA A 1 110 ? -49.682 -19.843 27.554 1.00 83.25 110 ALA A N 1
ATOM 780 C CA . ALA A 1 110 ? -48.441 -19.118 27.797 1.00 83.25 110 ALA A CA 1
ATOM 781 C C . ALA A 1 110 ? -48.139 -18.208 26.598 1.00 83.25 110 ALA A C 1
ATOM 783 O O . ALA A 1 110 ? -47.848 -18.683 25.502 1.00 83.25 110 ALA A O 1
ATOM 784 N N . SER A 1 111 ? -48.229 -16.896 26.794 1.00 86.62 111 SER A N 1
ATOM 785 C CA . SER A 1 111 ? -48.092 -15.915 25.721 1.00 86.62 111 SER A CA 1
ATOM 786 C C . SER A 1 111 ? -46.933 -14.963 25.957 1.00 86.62 111 SER A C 1
ATOM 788 O O . SER A 1 111 ? -46.752 -14.482 27.076 1.00 86.62 111 SER A O 1
ATOM 790 N N . LEU A 1 112 ? -46.214 -14.628 24.888 1.00 88.06 112 LEU A N 1
ATOM 791 C CA . LEU A 1 112 ? -45.243 -13.540 24.869 1.00 88.06 112 LEU A CA 1
ATOM 792 C C . LEU A 1 112 ? -45.713 -12.465 23.885 1.00 88.06 112 LEU A C 1
ATOM 794 O O . LEU A 1 112 ? -45.909 -12.734 22.698 1.00 88.06 112 LEU A O 1
ATOM 798 N N . THR A 1 113 ? -45.875 -11.236 24.368 1.00 88.94 113 THR A N 1
ATOM 799 C CA . THR A 1 113 ? -46.121 -10.064 23.519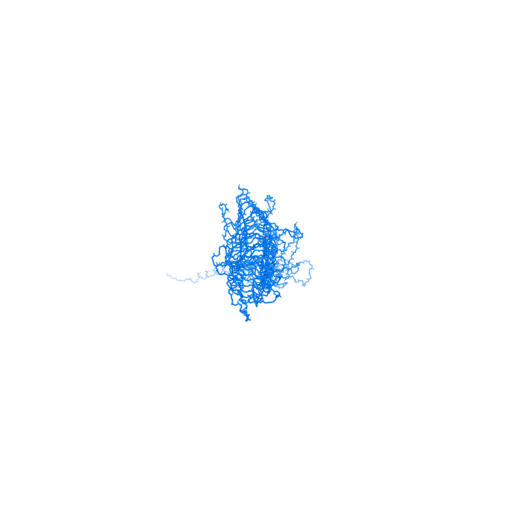 1.00 88.94 113 THR A CA 1
ATOM 800 C C . THR A 1 113 ? -44.912 -9.143 23.555 1.00 88.94 113 THR A C 1
ATOM 802 O O . THR A 1 113 ? -44.477 -8.734 24.630 1.00 88.94 113 THR A O 1
ATOM 805 N N . LEU A 1 114 ? -44.384 -8.813 22.378 1.00 89.62 114 LEU A N 1
ATOM 806 C CA . LEU A 1 114 ? -43.271 -7.888 22.197 1.00 89.62 114 LEU A CA 1
ATOM 807 C C . LEU A 1 114 ? -43.791 -6.603 21.549 1.00 89.62 114 LEU A C 1
ATOM 809 O O . LEU A 1 114 ? -44.620 -6.669 20.644 1.00 89.62 114 LEU A O 1
ATOM 813 N N . ASN A 1 115 ? -43.294 -5.448 21.982 1.00 90.31 115 ASN A N 1
ATOM 814 C CA . ASN A 1 115 ? -43.573 -4.168 21.342 1.00 90.31 115 ASN A CA 1
ATOM 815 C C . ASN A 1 115 ? -42.299 -3.321 21.264 1.00 90.31 115 ASN A C 1
ATOM 817 O O . ASN A 1 115 ? -41.676 -3.042 22.290 1.00 90.31 115 ASN A O 1
ATOM 821 N N . ALA A 1 116 ? -41.921 -2.906 20.056 1.00 86.94 116 ALA A N 1
ATOM 822 C CA . ALA A 1 116 ? -40.852 -1.938 19.851 1.00 86.94 116 ALA A CA 1
ATOM 823 C C . ALA A 1 116 ? -41.414 -0.511 19.929 1.00 86.94 116 ALA A C 1
ATOM 825 O O . ALA A 1 116 ? -42.385 -0.172 19.255 1.00 86.94 116 ALA A O 1
ATOM 826 N N . LEU A 1 117 ? -40.775 0.346 20.718 1.00 85.75 117 LEU A N 1
ATOM 827 C CA . LEU A 1 117 ? -41.078 1.765 20.833 1.00 85.75 117 LEU A CA 1
ATOM 828 C C . LEU A 1 117 ? -39.867 2.571 20.361 1.00 85.75 117 LEU A C 1
ATOM 830 O O . LEU A 1 117 ? -38.767 2.399 20.878 1.00 85.75 117 LEU A O 1
ATOM 834 N N . ILE A 1 118 ? -40.070 3.465 19.393 1.00 83.06 118 ILE A N 1
ATOM 835 C CA . ILE A 1 118 ? -39.031 4.386 18.921 1.00 83.06 118 ILE A CA 1
ATOM 836 C C . ILE A 1 118 ? -39.316 5.756 19.532 1.00 83.06 118 ILE A C 1
ATOM 838 O O . ILE A 1 118 ? -40.377 6.335 19.300 1.00 83.06 118 ILE A O 1
ATOM 842 N N . THR A 1 119 ? -38.376 6.270 20.316 1.00 77.44 119 THR A N 1
ATOM 843 C CA . THR A 1 119 ? -38.448 7.600 20.935 1.00 77.44 119 THR A CA 1
ATOM 844 C C . THR A 1 119 ? -37.239 8.433 20.541 1.00 77.44 119 THR A C 1
ATOM 846 O O . THR A 1 119 ? -36.238 7.906 20.068 1.00 77.44 119 THR A O 1
ATOM 849 N N . THR A 1 120 ? -37.312 9.748 20.726 1.00 67.25 120 THR A N 1
ATOM 850 C CA . THR A 1 120 ? -36.147 10.627 20.595 1.00 67.25 120 THR A CA 1
ATOM 851 C C . THR A 1 120 ? -35.638 11.005 21.977 1.00 67.25 120 THR A C 1
ATOM 853 O O . THR A 1 120 ? -36.415 11.502 22.794 1.00 67.25 120 THR A O 1
ATOM 856 N N . ASN A 1 121 ? -34.348 10.803 22.250 1.00 66.00 121 ASN A N 1
ATOM 857 C CA . ASN A 1 121 ? -33.758 11.242 23.515 1.00 66.00 121 ASN A CA 1
ATOM 858 C C . ASN A 1 121 ? -33.657 12.781 23.587 1.00 66.00 121 ASN A C 1
ATOM 860 O O . ASN A 1 121 ? -33.855 13.491 22.599 1.00 66.00 121 ASN A O 1
ATOM 864 N N . ALA A 1 122 ? -33.282 13.312 24.756 1.00 51.78 122 ALA A N 1
ATOM 865 C CA . ALA A 1 122 ? -33.080 14.753 24.964 1.00 51.78 122 ALA A CA 1
ATOM 866 C C . ALA A 1 122 ? -32.002 15.381 24.046 1.00 51.78 122 ALA A C 1
ATOM 868 O O . ALA A 1 122 ? -31.899 16.603 23.973 1.00 51.78 122 ALA A O 1
ATOM 869 N N . LYS A 1 123 ? -31.206 14.557 23.348 1.00 50.50 123 LYS A N 1
ATOM 870 C CA . LYS A 1 123 ? -30.172 14.951 22.379 1.00 50.50 123 LYS A CA 1
ATOM 871 C C . LYS A 1 123 ? -30.646 14.844 20.916 1.00 50.50 123 LYS A C 1
ATOM 873 O O . LYS A 1 123 ? -29.838 15.034 20.013 1.00 50.50 123 LYS A O 1
ATOM 878 N N . GLY A 1 124 ? -31.924 14.537 20.664 1.00 52.16 124 GLY A N 1
ATOM 879 C CA . GLY A 1 124 ? -32.504 14.422 19.318 1.00 52.16 124 GLY A CA 1
ATOM 880 C C . GLY A 1 124 ? -32.183 13.118 18.572 1.00 52.16 124 GLY A C 1
ATOM 881 O O . GLY A 1 124 ? -32.429 13.034 17.372 1.00 52.16 124 GLY A O 1
ATOM 882 N N . GLN A 1 125 ? -31.638 12.101 19.247 1.00 60.06 125 GLN A N 1
ATOM 883 C CA . GLN A 1 125 ? -31.277 10.807 18.650 1.00 60.06 125 GLN A CA 1
ATOM 884 C C . GLN A 1 125 ? -32.426 9.800 18.779 1.00 60.06 125 GLN A C 1
ATOM 886 O O . GLN A 1 125 ? -33.110 9.786 19.802 1.00 60.06 125 GLN A O 1
ATOM 891 N N . SER A 1 126 ? -32.616 8.941 17.770 1.00 63.91 126 SER A N 1
ATOM 892 C CA . SER A 1 126 ? -33.616 7.862 17.808 1.00 63.91 126 SER A CA 1
ATOM 893 C C . SER A 1 126 ? -33.148 6.717 18.709 1.00 63.91 126 SER A C 1
ATOM 895 O O . SER A 1 126 ? -32.144 6.075 18.422 1.00 63.91 126 SER A O 1
ATOM 897 N N . VAL A 1 127 ? -33.895 6.454 19.775 1.00 71.81 127 VAL A N 1
ATOM 898 C CA . VAL A 1 127 ? -33.699 5.369 20.741 1.00 71.81 127 VAL A CA 1
ATOM 899 C C . VAL A 1 127 ? -34.798 4.337 20.525 1.00 71.81 127 VAL A C 1
ATOM 901 O O . VAL A 1 127 ? -35.978 4.691 20.474 1.00 71.81 127 VAL A O 1
ATOM 904 N N . THR A 1 128 ? -34.419 3.065 20.402 1.00 80.19 128 THR A N 1
ATOM 905 C CA . THR A 1 128 ? -35.378 1.962 20.251 1.00 80.19 128 THR A CA 1
ATOM 906 C C . THR A 1 128 ? -35.431 1.157 21.545 1.00 80.19 128 THR A C 1
ATOM 908 O O . THR A 1 128 ? -34.418 0.616 21.986 1.00 80.19 128 THR A O 1
ATOM 911 N N . SER A 1 129 ? -36.613 1.058 22.143 1.00 84.25 129 SER A N 1
ATOM 912 C CA . SER A 1 129 ? -36.879 0.251 23.336 1.00 84.25 129 SER A CA 1
ATOM 913 C C . SER A 1 129 ? -37.767 -0.934 22.981 1.00 84.25 129 SER A C 1
ATOM 915 O O . SER A 1 129 ? -38.763 -0.780 22.280 1.00 84.25 129 SER A O 1
ATOM 917 N N . TYR A 1 130 ? -37.426 -2.110 23.490 1.00 86.94 130 TYR A N 1
ATOM 918 C CA . TYR A 1 130 ? -38.199 -3.335 23.345 1.00 86.94 130 TYR A CA 1
ATOM 919 C C . TYR A 1 130 ? -38.852 -3.685 24.674 1.00 86.94 130 TYR A C 1
ATOM 921 O O . TYR A 1 130 ? -38.159 -3.958 25.653 1.00 86.94 130 TYR A O 1
ATOM 929 N N . VAL A 1 131 ? -40.184 -3.682 24.698 1.00 88.06 131 VAL A N 1
ATOM 930 C CA . VAL A 1 131 ? -40.982 -4.099 25.853 1.00 88.06 131 VAL A CA 1
ATOM 931 C C . VAL A 1 131 ? -41.477 -5.516 25.599 1.00 88.06 131 VAL A C 1
ATOM 933 O O . VAL A 1 131 ? -42.254 -5.740 24.669 1.00 88.06 131 VAL A O 1
ATOM 936 N N . ALA A 1 132 ? -41.019 -6.469 26.405 1.00 88.69 132 ALA A N 1
ATOM 937 C CA . ALA A 1 132 ? -41.486 -7.849 26.379 1.00 88.69 132 ALA A CA 1
ATOM 938 C C . ALA A 1 132 ? -42.413 -8.102 27.572 1.00 88.69 132 ALA A C 1
ATOM 940 O O . ALA A 1 132 ? -42.098 -7.743 28.704 1.00 88.69 132 ALA A O 1
ATOM 941 N N . THR A 1 133 ? -43.565 -8.720 27.328 1.00 87.88 133 THR A N 1
ATOM 942 C CA . THR A 1 133 ? -44.515 -9.133 28.367 1.00 87.88 133 THR A CA 1
ATOM 943 C C . THR A 1 133 ? -44.763 -10.629 28.244 1.00 87.88 133 THR A C 1
ATOM 945 O O . THR A 1 133 ? -45.323 -11.082 27.245 1.00 87.88 133 THR A O 1
ATOM 948 N N . ALA A 1 134 ? -44.326 -11.387 29.248 1.00 88.00 134 ALA A N 1
ATOM 949 C CA . ALA A 1 134 ? -44.561 -12.822 29.365 1.00 88.00 134 ALA A CA 1
ATOM 950 C C . ALA A 1 134 ? -45.751 -13.061 30.294 1.00 88.00 134 ALA A C 1
ATOM 952 O O . ALA A 1 134 ? -45.801 -12.505 31.392 1.00 88.00 134 ALA A O 1
ATOM 953 N N . GLN A 1 135 ? -46.708 -13.881 29.868 1.00 88.38 135 GLN A N 1
ATOM 954 C CA . GLN A 1 135 ? -47.945 -14.124 30.604 1.00 88.38 135 GLN A CA 1
ATOM 955 C C . GLN A 1 135 ? -48.316 -15.605 30.585 1.00 88.38 135 GLN A C 1
ATOM 957 O O . GLN A 1 135 ? -48.246 -16.250 29.543 1.00 88.38 135 GLN A O 1
ATOM 962 N N . ILE A 1 136 ? -48.756 -16.134 31.729 1.00 85.62 136 ILE A N 1
ATOM 963 C CA . ILE A 1 136 ? -49.290 -17.498 31.854 1.00 85.62 136 ILE A CA 1
ATOM 964 C C . ILE A 1 136 ? -50.624 -17.497 32.616 1.00 85.62 136 ILE A C 1
ATOM 966 O O . ILE A 1 136 ? -50.858 -16.628 33.468 1.00 85.62 136 ILE A O 1
ATOM 970 N N . PRO A 1 137 ? -51.513 -18.476 32.363 1.00 80.75 137 PRO A N 1
ATOM 971 C CA . PRO A 1 137 ? -52.685 -18.698 33.201 1.00 80.75 137 PRO A CA 1
ATOM 972 C C . PRO A 1 137 ? -52.233 -19.062 34.616 1.00 80.75 137 PRO A C 1
ATOM 974 O O . PRO A 1 137 ? -51.325 -19.872 34.780 1.00 80.75 137 PRO A O 1
ATOM 977 N N . ARG A 1 138 ? -52.862 -18.493 35.646 1.00 75.06 138 ARG A N 1
ATOM 978 C CA . ARG A 1 138 ? -52.539 -18.805 37.042 1.00 75.06 138 ARG A CA 1
ATOM 979 C C . ARG A 1 138 ? -53.312 -20.050 37.484 1.00 75.06 138 ARG A C 1
ATOM 981 O O . ARG A 1 138 ? -54.526 -19.951 37.677 1.00 75.06 138 ARG A O 1
ATOM 988 N N . PRO A 1 139 ? -52.663 -21.206 37.699 1.00 66.50 139 PRO A N 1
ATOM 989 C CA . PRO A 1 139 ? -53.348 -22.342 38.293 1.00 66.50 139 PRO A CA 1
ATOM 990 C C . PRO A 1 139 ? -53.590 -22.087 39.790 1.00 66.50 139 PRO A C 1
ATOM 992 O O . PRO A 1 139 ? -52.732 -21.550 40.501 1.00 66.50 139 PRO A O 1
ATOM 995 N N . SER A 1 140 ? -54.772 -22.471 40.268 1.00 65.06 140 SER A N 1
ATOM 996 C CA . SER A 1 140 ? -55.135 -22.533 41.686 1.00 65.06 140 SER A CA 1
ATOM 997 C C . SER A 1 140 ? -55.479 -23.982 42.032 1.00 65.06 140 SER A C 1
ATOM 999 O O . SER A 1 140 ? -56.458 -24.527 41.524 1.00 65.06 140 SER A O 1
ATOM 1001 N N . PHE A 1 141 ? -54.656 -24.631 42.861 1.00 64.81 141 PHE A N 1
ATOM 1002 C CA . PHE A 1 141 ? -54.802 -26.062 43.142 1.00 64.81 141 PHE A CA 1
ATOM 1003 C C . PHE A 1 141 ? -55.587 -26.309 44.433 1.00 64.81 141 PHE A C 1
ATOM 1005 O O . PHE A 1 141 ? -56.623 -26.970 44.409 1.00 64.81 141 PHE A O 1
ATOM 1012 N N . LEU A 1 142 ? -55.129 -25.768 45.567 1.00 62.03 142 LEU A N 1
ATOM 1013 C CA . LEU A 1 142 ? -55.681 -26.101 46.889 1.00 62.03 142 LEU A CA 1
ATOM 1014 C C . LEU A 1 142 ? -56.569 -24.998 47.480 1.00 62.03 142 LEU A C 1
ATOM 1016 O O . LEU A 1 142 ? -57.434 -25.287 48.307 1.00 62.03 142 LEU A O 1
ATOM 1020 N N . THR A 1 143 ? -56.445 -23.756 47.005 1.00 59.50 143 THR A N 1
ATOM 1021 C CA . THR A 1 143 ? -57.322 -22.637 47.402 1.00 59.50 143 THR A CA 1
ATOM 1022 C C . THR A 1 143 ? -58.780 -22.799 46.953 1.00 59.50 143 THR A C 1
ATOM 1024 O O . THR A 1 143 ? -59.675 -22.241 47.581 1.00 59.50 143 THR A O 1
ATOM 1027 N N . VAL A 1 144 ? -59.049 -23.597 45.913 1.00 55.78 144 VAL A N 1
ATOM 1028 C CA . VAL A 1 144 ? -60.412 -23.845 45.394 1.00 55.78 144 VAL A CA 1
ATOM 1029 C C . VAL A 1 144 ? -61.224 -24.776 46.313 1.00 55.78 144 VAL A C 1
ATOM 1031 O O . VAL A 1 144 ? -62.452 -24.752 46.295 1.00 55.78 144 VAL A O 1
ATOM 1034 N N . VAL A 1 145 ? -60.558 -25.562 47.169 1.00 55.59 145 VAL A N 1
ATOM 1035 C CA . VAL A 1 145 ? -61.199 -26.551 48.061 1.00 55.59 145 VAL A CA 1
ATOM 1036 C C . VAL A 1 145 ? -61.876 -25.891 49.280 1.00 55.59 145 VAL A C 1
ATOM 1038 O O . VAL A 1 145 ? -62.741 -26.497 49.911 1.00 55.59 145 VAL A O 1
ATOM 1041 N N . LEU A 1 146 ? -61.555 -24.625 49.588 1.00 53.12 146 LEU A N 1
ATOM 1042 C CA . LEU A 1 146 ? -62.192 -23.829 50.645 1.00 53.12 146 LEU A CA 1
ATOM 1043 C C . LEU A 1 146 ? -62.872 -22.581 50.046 1.00 53.12 146 LEU A C 1
ATOM 1045 O O . LEU A 1 146 ? -62.265 -21.509 50.009 1.00 53.12 146 LEU A O 1
ATOM 1049 N N . PRO A 1 147 ? -64.155 -22.655 49.642 1.00 50.88 147 PRO A N 1
ATOM 1050 C CA . PRO A 1 147 ? -64.876 -21.530 49.028 1.00 50.88 147 PRO A CA 1
ATOM 1051 C C . PRO A 1 147 ? -65.093 -20.323 49.964 1.00 50.88 147 PRO A C 1
ATOM 1053 O O . PRO A 1 147 ? -65.643 -19.309 49.550 1.00 50.88 147 PRO A O 1
ATOM 1056 N N . ILE A 1 148 ? -64.658 -20.406 51.226 1.00 51.25 148 ILE A N 1
ATOM 1057 C CA . ILE A 1 148 ? -64.845 -19.372 52.255 1.00 51.25 148 ILE A CA 1
ATOM 1058 C C . ILE A 1 148 ? -63.793 -18.246 52.138 1.00 51.25 148 ILE A C 1
ATOM 1060 O O . ILE A 1 148 ? -63.980 -17.175 52.707 1.00 51.25 148 ILE A O 1
ATOM 1064 N N . LEU A 1 149 ? -62.699 -18.446 51.387 1.00 44.12 149 LEU A N 1
ATOM 1065 C CA . LEU A 1 149 ? -61.593 -17.474 51.288 1.00 44.12 149 LEU A CA 1
ATOM 1066 C C . LEU A 1 149 ? -61.394 -16.856 49.897 1.00 44.12 149 LEU A C 1
ATOM 1068 O O . LEU A 1 149 ? -60.587 -15.940 49.758 1.00 44.12 149 LEU A O 1
ATOM 1072 N N . ALA A 1 150 ? -62.140 -17.299 48.883 1.00 44.38 150 ALA A N 1
ATOM 1073 C CA . ALA A 1 150 ? -62.104 -16.714 47.546 1.00 44.38 150 ALA A CA 1
ATOM 1074 C C . ALA A 1 150 ? -63.464 -16.092 47.200 1.00 44.38 150 ALA A C 1
ATOM 1076 O O . ALA A 1 150 ? -64.236 -16.691 46.448 1.00 44.38 150 ALA A O 1
ATOM 1077 N N . PRO A 1 151 ? -63.803 -14.891 47.707 1.00 43.56 151 PRO A N 1
ATOM 1078 C CA . PRO A 1 151 ? -64.827 -14.121 47.035 1.00 43.56 151 PRO A CA 1
ATOM 1079 C C . PRO A 1 151 ? -64.261 -13.782 45.655 1.00 43.56 151 PRO A C 1
ATOM 1081 O O . PRO A 1 151 ? -63.296 -13.026 45.531 1.00 43.56 151 PRO A O 1
ATOM 1084 N N . ALA A 1 152 ? -64.848 -14.351 44.604 1.00 47.31 152 ALA A N 1
ATOM 1085 C CA . ALA A 1 152 ? -64.771 -13.734 43.294 1.00 47.31 152 ALA A CA 1
ATOM 1086 C C . ALA A 1 152 ? -65.336 -12.318 43.472 1.00 47.31 152 ALA A C 1
ATOM 1088 O O . ALA A 1 152 ? -66.544 -12.142 43.637 1.00 47.31 152 ALA A O 1
ATOM 1089 N N . LEU A 1 153 ? -64.455 -11.319 43.564 1.00 40.66 153 LEU A N 1
ATOM 1090 C CA . LEU A 1 153 ? -64.836 -9.915 43.637 1.00 40.66 153 LEU A CA 1
ATOM 1091 C C . LEU A 1 153 ? -65.525 -9.575 42.316 1.00 40.66 153 LEU A C 1
ATOM 1093 O O . LEU A 1 153 ? -64.869 -9.233 41.338 1.00 40.66 153 LEU A O 1
ATOM 1097 N N . LYS A 1 154 ? -66.850 -9.731 42.268 1.00 46.22 154 LYS A N 1
ATOM 1098 C CA . LYS A 1 154 ? -67.669 -9.261 41.157 1.00 46.22 154 LYS A CA 1
ATOM 1099 C C . LYS A 1 154 ? -67.715 -7.730 41.249 1.00 46.22 154 LYS A C 1
ATOM 1101 O O . LYS A 1 154 ? -68.230 -7.222 42.249 1.00 46.22 154 LYS A O 1
ATOM 1106 N N . PRO A 1 155 ? -67.201 -6.980 40.260 1.00 44.69 155 PRO A N 1
ATOM 1107 C CA . PRO A 1 155 ? -67.424 -5.541 40.201 1.00 44.69 155 PRO A CA 1
ATOM 1108 C C . PRO A 1 155 ? -68.938 -5.271 40.155 1.00 44.69 155 PRO A C 1
ATOM 1110 O O . PRO A 1 155 ? -69.672 -5.952 39.433 1.00 44.69 155 PRO A O 1
ATOM 1113 N N . GLN A 1 156 ? -69.438 -4.318 40.947 1.00 37.34 156 GLN A N 1
ATOM 1114 C CA . GLN A 1 156 ? -70.852 -3.929 40.904 1.00 37.34 156 GLN A CA 1
ATOM 1115 C C . GLN A 1 156 ? -71.188 -3.361 39.514 1.00 37.34 156 GLN A C 1
ATOM 1117 O O . GLN A 1 156 ? -70.726 -2.277 39.176 1.00 37.34 156 GLN A O 1
ATOM 1122 N N . GLY A 1 157 ? -71.994 -4.084 38.724 1.00 55.06 157 GLY A N 1
ATOM 1123 C CA . GLY A 1 157 ? -72.512 -3.604 37.433 1.00 55.06 157 GLY A CA 1
ATOM 1124 C C . GLY A 1 157 ? -72.589 -4.639 36.303 1.00 55.06 157 GLY A C 1
ATOM 1125 O O . GLY A 1 157 ? -73.325 -4.414 35.350 1.00 55.06 157 GLY A O 1
ATOM 1126 N N . GLU A 1 158 ? -71.898 -5.777 36.407 1.00 51.59 158 GLU A N 1
ATOM 1127 C CA . GLU A 1 158 ? -71.818 -6.757 35.306 1.00 51.59 158 GLU A CA 1
ATOM 1128 C C . GLU A 1 158 ? -72.989 -7.776 35.287 1.00 51.59 158 GLU A C 1
ATOM 1130 O O . GLU A 1 158 ? -73.488 -8.172 36.357 1.00 51.59 158 GLU A O 1
ATOM 1135 N N . PRO A 1 159 ? -73.430 -8.247 34.098 1.00 54.34 159 PRO A N 1
ATOM 1136 C CA . PRO A 1 159 ? -74.563 -9.160 33.929 1.00 54.34 159 PRO A CA 1
ATOM 1137 C C . PRO A 1 159 ? -74.358 -10.508 34.643 1.00 54.34 159 PRO A C 1
ATOM 1139 O O . PRO A 1 159 ? -73.262 -10.861 35.080 1.00 54.34 159 PRO A O 1
ATOM 1142 N N . ALA A 1 160 ? -75.442 -11.270 34.823 1.00 54.75 160 ALA A N 1
ATOM 1143 C CA . ALA A 1 160 ? -75.427 -12.552 35.542 1.00 54.75 160 ALA A CA 1
ATOM 1144 C C . ALA A 1 160 ? -74.542 -13.636 34.884 1.00 54.75 160 ALA A C 1
ATOM 1146 O O . ALA A 1 160 ? -74.197 -14.600 35.557 1.00 54.75 160 ALA A O 1
ATOM 1147 N N . ASP A 1 161 ? -74.133 -13.427 33.628 1.00 51.00 161 ASP A N 1
ATOM 1148 C CA . ASP A 1 161 ? -73.308 -14.332 32.811 1.00 51.00 161 ASP A CA 1
ATOM 1149 C C . ASP A 1 161 ? -71.839 -13.883 32.663 1.00 51.00 161 ASP A C 1
ATOM 1151 O O . ASP A 1 161 ? -71.079 -14.450 31.879 1.00 51.00 161 ASP A O 1
ATOM 1155 N N . TYR A 1 162 ? -71.404 -12.853 33.398 1.00 44.62 162 TYR A N 1
ATOM 1156 C CA . TYR A 1 162 ? -70.010 -12.411 33.355 1.00 44.62 162 TYR A CA 1
ATOM 1157 C C . TYR A 1 162 ? -69.101 -13.413 34.085 1.00 44.62 162 TYR A C 1
ATOM 1159 O O . TYR A 1 162 ? -69.028 -13.421 35.318 1.00 44.62 162 TYR A O 1
ATOM 1167 N N . GLN A 1 163 ? -68.391 -14.250 33.326 1.00 49.00 163 GLN A N 1
ATOM 1168 C CA . GLN A 1 163 ? -67.233 -14.981 33.835 1.00 49.00 163 GLN A CA 1
ATOM 1169 C C . GLN A 1 163 ? -66.042 -14.012 33.919 1.00 49.00 163 GLN A C 1
ATOM 1171 O O . GLN A 1 163 ? -65.625 -13.494 32.881 1.00 49.00 163 GLN A O 1
ATOM 1176 N N . PRO A 1 164 ? -65.471 -13.745 35.111 1.00 51.97 164 PRO A N 1
ATOM 1177 C CA . PRO A 1 164 ? -64.227 -12.993 35.185 1.00 51.97 164 PRO A CA 1
ATOM 1178 C C . PRO A 1 164 ? -63.142 -13.740 34.392 1.00 51.97 164 PRO A C 1
ATOM 1180 O O . PRO A 1 164 ? -63.093 -14.975 34.462 1.00 51.97 164 PRO A O 1
ATOM 1183 N N . PRO A 1 165 ? -62.279 -13.032 33.638 1.00 55.41 165 PRO A N 1
ATOM 1184 C CA . PRO A 1 165 ? -61.159 -13.671 32.963 1.00 55.41 165 PRO A CA 1
ATOM 1185 C C . PRO A 1 165 ? -60.330 -14.453 33.992 1.00 55.41 165 PRO A C 1
ATOM 1187 O O . PRO A 1 165 ? -60.197 -14.000 35.137 1.00 55.41 165 PRO A O 1
ATOM 1190 N N . PRO A 1 166 ? -59.799 -15.636 33.630 1.00 58.28 166 PRO A N 1
ATOM 1191 C CA . PRO A 1 166 ? -58.977 -16.414 34.546 1.00 58.28 166 PRO A CA 1
ATOM 1192 C C . PRO A 1 166 ? -57.829 -15.534 35.061 1.00 58.28 166 PRO A C 1
ATOM 1194 O O . PRO A 1 166 ? -57.271 -14.757 34.281 1.00 58.28 166 PRO A O 1
ATOM 1197 N N . PRO A 1 167 ? -57.473 -15.604 36.356 1.00 65.62 167 PRO A N 1
ATOM 1198 C CA . PRO A 1 167 ? -56.346 -14.841 36.865 1.00 65.62 167 PRO A CA 1
ATOM 1199 C C . PRO A 1 167 ? -55.088 -15.234 36.082 1.00 65.62 167 PRO A C 1
ATOM 1201 O O . PRO A 1 167 ? -54.830 -16.413 35.847 1.00 65.62 167 PRO A O 1
ATOM 1204 N N . VAL A 1 168 ? -54.314 -14.242 35.659 1.00 70.88 168 VAL A N 1
ATOM 1205 C CA . VAL A 1 168 ? -53.069 -14.426 34.906 1.00 70.88 168 VAL A CA 1
ATOM 1206 C C . VAL A 1 168 ? -51.896 -13.949 35.751 1.00 70.88 168 VAL A C 1
ATOM 1208 O O . VAL A 1 168 ? -52.046 -13.049 36.578 1.00 70.88 168 VAL A O 1
ATOM 1211 N N . GLN A 1 169 ? -50.740 -14.583 35.583 1.00 81.44 169 GLN A N 1
ATOM 1212 C CA . GLN A 1 169 ? -49.467 -14.063 36.076 1.00 81.44 169 GLN A CA 1
ATOM 1213 C C . GLN A 1 169 ? -48.718 -13.448 34.900 1.00 81.44 169 GLN A C 1
ATOM 1215 O O . GLN A 1 169 ? -48.701 -14.035 33.818 1.00 81.44 169 GLN A O 1
ATOM 1220 N N . SER A 1 170 ? -48.113 -12.281 35.109 1.00 83.62 170 SER A N 1
ATOM 1221 C CA . SER A 1 170 ? -47.389 -11.554 34.070 1.00 83.62 170 SER A CA 1
ATOM 1222 C C . SER A 1 170 ? -46.093 -10.960 34.605 1.00 83.62 170 SER A C 1
ATOM 1224 O O . SER A 1 170 ? -46.087 -10.400 35.702 1.00 83.62 170 SER A O 1
ATOM 1226 N N . ALA A 1 171 ? -45.042 -11.003 33.794 1.00 84.25 171 ALA A N 1
ATOM 1227 C CA . ALA A 1 171 ? -43.817 -10.239 33.990 1.00 84.25 171 ALA A CA 1
ATOM 1228 C C . ALA A 1 171 ? -43.563 -9.360 32.763 1.00 84.25 171 ALA A C 1
ATOM 1230 O O . ALA A 1 171 ? -43.856 -9.756 31.631 1.00 84.25 171 ALA A O 1
ATOM 1231 N N . VAL A 1 172 ? -43.034 -8.162 32.997 1.00 84.75 172 VAL A N 1
ATOM 1232 C CA . VAL A 1 172 ? -42.690 -7.197 31.952 1.00 84.75 172 VAL A CA 1
ATOM 1233 C C . VAL A 1 172 ? -41.228 -6.832 32.125 1.00 84.75 172 VAL A C 1
ATOM 1235 O O . VAL A 1 172 ? -40.808 -6.553 33.241 1.00 84.75 172 VAL A O 1
ATOM 1238 N N . ALA A 1 173 ? -40.487 -6.811 31.025 1.00 77.06 173 ALA A N 1
ATOM 1239 C CA . ALA A 1 173 ? -39.121 -6.316 30.986 1.00 77.06 173 ALA A CA 1
ATOM 1240 C C . ALA A 1 173 ? -38.969 -5.349 29.816 1.00 77.06 173 ALA A C 1
ATOM 1242 O O . ALA A 1 173 ? -39.550 -5.549 28.742 1.00 77.06 173 ALA A O 1
ATOM 1243 N N . THR A 1 174 ? -38.177 -4.300 30.022 1.00 79.44 174 THR A N 1
ATOM 1244 C CA . THR A 1 174 ? -37.832 -3.352 28.962 1.00 79.44 174 THR A CA 1
ATOM 1245 C C . THR A 1 174 ? -36.329 -3.354 28.746 1.00 79.44 174 THR A C 1
ATOM 1247 O O . THR A 1 174 ? -35.563 -3.072 29.666 1.00 79.44 174 THR A O 1
ATOM 1250 N N . ALA A 1 175 ? -35.913 -3.631 27.511 1.00 72.00 175 ALA A N 1
ATOM 1251 C CA . ALA A 1 175 ? -34.536 -3.475 27.071 1.00 72.00 175 ALA A CA 1
ATOM 1252 C C . ALA A 1 175 ? -34.456 -2.275 26.134 1.00 72.00 175 ALA A C 1
ATOM 1254 O O . ALA A 1 175 ? -35.124 -2.230 25.099 1.00 72.00 175 ALA A O 1
ATOM 1255 N N . THR A 1 176 ? -33.641 -1.291 26.495 1.00 68.19 176 THR A N 1
ATOM 1256 C CA . THR A 1 176 ? -33.437 -0.108 25.657 1.00 68.19 176 THR A CA 1
ATOM 1257 C C . THR A 1 176 ? -32.100 -0.198 24.946 1.00 68.19 176 THR A C 1
ATOM 1259 O O . THR A 1 176 ? -31.064 -0.391 25.583 1.00 68.19 176 THR A O 1
ATOM 1262 N N . ILE A 1 177 ? -32.134 -0.038 23.622 1.00 65.69 177 ILE A N 1
ATOM 1263 C CA . ILE A 1 177 ? -30.945 0.214 22.815 1.00 65.69 177 ILE A CA 1
ATOM 1264 C C . ILE A 1 177 ? -30.693 1.707 22.891 1.00 65.69 177 ILE A C 1
ATOM 1266 O O . ILE A 1 177 ? -31.253 2.495 22.123 1.00 65.69 177 ILE A O 1
ATOM 1270 N N . ASP A 1 178 ? -29.854 2.092 23.839 1.00 56.69 178 ASP A N 1
ATOM 1271 C CA . ASP A 1 178 ? -29.274 3.416 23.805 1.00 56.69 178 ASP A CA 1
ATOM 1272 C C . ASP A 1 178 ? -28.087 3.367 22.845 1.00 56.69 178 ASP A C 1
ATOM 1274 O O . ASP A 1 178 ? -27.021 2.835 23.148 1.00 56.69 178 ASP A O 1
ATOM 1278 N N . SER A 1 179 ? -28.269 3.901 21.641 1.00 49.62 179 SER A N 1
ATOM 1279 C CA . SER A 1 179 ? -27.183 4.102 20.684 1.00 49.62 179 SER A CA 1
ATOM 1280 C C . SER A 1 179 ? -26.266 5.254 21.128 1.00 49.62 179 SER A C 1
ATOM 1282 O O . SER A 1 179 ? -25.840 6.064 20.303 1.00 49.62 179 SER A O 1
ATOM 1284 N N . THR A 1 180 ? -25.973 5.374 22.428 1.00 39.91 180 THR A N 1
ATOM 1285 C CA . THR A 1 180 ? -25.068 6.390 22.981 1.00 39.91 180 THR A CA 1
ATOM 1286 C C . THR A 1 180 ? -23.628 6.202 22.530 1.00 39.91 180 THR A C 1
ATOM 1288 O O . THR A 1 180 ? -22.829 7.125 22.667 1.00 39.91 180 THR A O 1
ATOM 1291 N N . THR A 1 181 ? -23.313 5.078 21.886 1.00 36.50 181 THR A N 1
ATOM 1292 C CA . THR A 1 181 ? -22.085 4.894 21.117 1.00 36.50 181 THR A CA 1
ATOM 1293 C C . THR A 1 181 ? -22.378 4.278 19.751 1.00 36.50 181 THR A C 1
ATOM 1295 O O . THR A 1 181 ? -21.928 3.179 19.434 1.00 36.50 181 THR A O 1
ATOM 1298 N N . THR A 1 182 ? -23.054 5.013 18.863 1.00 32.25 182 THR A N 1
ATOM 1299 C CA . THR A 1 182 ? -22.541 5.008 17.487 1.00 32.25 182 THR A CA 1
ATOM 1300 C C . THR A 1 182 ? -21.089 5.462 17.583 1.00 32.25 182 THR A C 1
ATOM 1302 O O . THR A 1 182 ? -20.827 6.644 17.808 1.00 32.25 182 THR A O 1
ATOM 1305 N N . LEU A 1 183 ? -20.140 4.532 17.464 1.00 39.88 183 LEU A N 1
ATOM 1306 C CA . LEU A 1 183 ? -18.784 4.866 17.051 1.00 39.88 183 LEU A CA 1
ATOM 1307 C C . LEU A 1 183 ? -18.896 5.405 15.622 1.00 39.88 183 LEU A C 1
ATOM 1309 O O . LEU A 1 183 ? -18.701 4.699 14.640 1.00 39.88 183 LEU A O 1
ATOM 1313 N N . THR A 1 184 ? -19.320 6.660 15.499 1.00 36.41 184 THR A N 1
ATOM 1314 C CA . THR A 1 184 ? -19.181 7.436 14.276 1.00 36.41 184 THR A CA 1
ATOM 1315 C C . THR A 1 184 ? -17.687 7.572 14.021 1.00 36.41 184 THR A C 1
ATOM 1317 O O . THR A 1 184 ? -16.999 8.368 14.664 1.00 36.41 184 THR A O 1
ATOM 1320 N N . GLY A 1 185 ? -17.196 6.730 13.117 1.00 49.12 185 GLY A N 1
ATOM 1321 C CA . GLY A 1 185 ? -15.813 6.704 12.672 1.00 49.12 185 GLY A CA 1
ATOM 1322 C C . GLY A 1 185 ? -15.189 5.333 12.877 1.00 49.12 185 GLY A C 1
ATOM 1323 O O . GLY A 1 185 ? -14.622 5.061 13.933 1.00 49.12 185 GLY A O 1
ATOM 1324 N N . GLY A 1 186 ? -15.248 4.476 11.857 1.00 64.31 186 GLY A N 1
ATOM 1325 C CA . GLY A 1 186 ? -14.362 3.316 11.791 1.00 64.31 186 GLY A CA 1
ATOM 1326 C C . GLY A 1 186 ? -12.875 3.705 11.883 1.00 64.31 186 GLY A C 1
ATOM 1327 O O . GLY A 1 186 ? -12.519 4.882 11.803 1.00 64.31 186 GLY A O 1
ATOM 1328 N N . GLY A 1 187 ? -12.005 2.741 12.180 1.00 76.50 187 GLY A N 1
ATOM 1329 C CA . GLY A 1 187 ? -10.632 3.021 12.613 1.00 76.50 187 GLY A CA 1
ATOM 1330 C C . GLY A 1 187 ? -9.691 3.415 11.484 1.00 76.50 187 GLY A C 1
ATOM 1331 O O . GLY A 1 187 ? -9.267 2.546 10.740 1.00 76.50 187 GLY A O 1
ATOM 1332 N N . CYS A 1 188 ? -9.310 4.691 11.377 1.00 85.69 188 CYS A N 1
ATOM 1333 C CA . CYS A 1 188 ? -8.297 5.116 10.402 1.00 85.69 188 CYS A CA 1
ATOM 1334 C C . CYS A 1 188 ? -6.891 4.693 10.779 1.00 85.69 188 CYS A C 1
ATOM 1336 O O . CYS A 1 188 ? -6.063 4.520 9.898 1.00 85.69 188 CYS A O 1
ATOM 1338 N N . VAL A 1 189 ? -6.600 4.601 12.070 1.00 92.19 189 VAL A N 1
ATOM 1339 C CA . VAL A 1 189 ? -5.308 4.135 12.566 1.00 92.19 189 VAL A CA 1
ATOM 1340 C C . VAL A 1 189 ? -5.596 2.868 13.341 1.00 92.19 189 VAL A C 1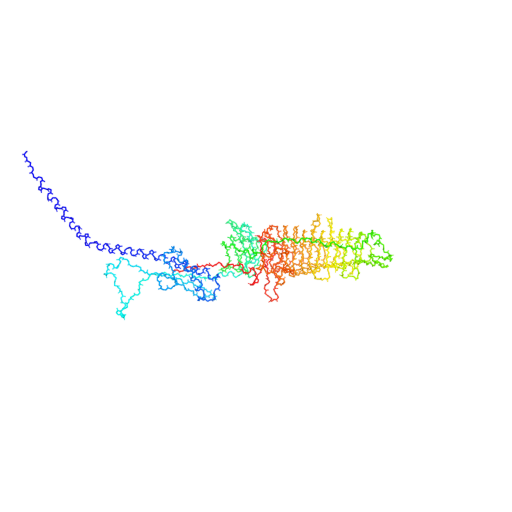
ATOM 1342 O O . VAL A 1 189 ? -6.298 2.928 14.347 1.00 92.19 189 VAL A O 1
ATOM 1345 N N . VAL A 1 190 ? -5.119 1.726 12.856 1.00 92.75 190 VAL A N 1
ATOM 1346 C CA . VAL A 1 190 ? -5.394 0.421 13.465 1.00 92.75 190 VAL A CA 1
ATOM 1347 C C . VAL A 1 190 ? -4.101 -0.362 13.592 1.00 92.75 190 VAL A C 1
ATOM 1349 O O . VAL A 1 190 ? -3.427 -0.612 12.595 1.00 92.75 190 VAL A O 1
ATOM 1352 N N . ALA A 1 191 ? -3.784 -0.778 14.815 1.00 95.75 191 ALA A N 1
ATOM 1353 C CA . ALA A 1 191 ? -2.753 -1.770 15.082 1.00 95.75 191 ALA A CA 1
ATOM 1354 C C . ALA A 1 191 ? -3.404 -3.130 15.365 1.00 95.75 191 ALA A C 1
ATOM 1356 O O . ALA A 1 191 ? -4.187 -3.261 16.312 1.00 95.75 191 ALA A O 1
ATOM 1357 N N . PHE A 1 192 ? -3.099 -4.139 14.550 1.00 93.44 192 PHE A N 1
ATOM 1358 C CA . PHE A 1 192 ? -3.741 -5.454 14.622 1.00 93.44 192 PHE A CA 1
ATOM 1359 C C . PHE A 1 192 ? -3.087 -6.425 15.600 1.00 93.44 192 PHE A C 1
ATOM 1361 O O . PHE A 1 192 ? -3.745 -7.381 16.018 1.00 93.44 192 PHE A O 1
ATOM 1368 N N . ASN A 1 193 ? -1.825 -6.213 15.981 1.00 94.69 193 ASN A N 1
ATOM 1369 C CA . ASN A 1 193 ? -1.114 -7.171 16.814 1.00 94.69 193 ASN A CA 1
ATOM 1370 C C . ASN A 1 193 ? -1.744 -7.279 18.207 1.00 94.69 193 ASN A C 1
ATOM 1372 O O . ASN A 1 193 ? -1.713 -6.333 18.993 1.00 94.69 193 ASN A O 1
ATOM 1376 N N . ALA A 1 194 ? -2.271 -8.461 18.530 1.00 93.69 194 ALA A N 1
ATOM 1377 C CA . ALA A 1 194 ? -3.020 -8.695 19.759 1.00 93.69 194 ALA A CA 1
ATOM 1378 C C . ALA A 1 194 ? -2.162 -8.709 21.037 1.00 93.69 194 ALA A C 1
ATOM 1380 O O . ALA A 1 194 ? -2.728 -8.634 22.123 1.00 93.69 194 ALA A O 1
ATOM 1381 N N . ALA A 1 195 ? -0.832 -8.798 20.936 1.00 93.00 195 ALA A N 1
ATOM 1382 C CA . ALA A 1 195 ? 0.066 -8.925 22.091 1.00 93.00 195 ALA A CA 1
ATOM 1383 C C . ALA A 1 195 ? 1.199 -7.881 22.118 1.00 93.00 195 ALA A C 1
ATOM 1385 O O . ALA A 1 195 ? 2.070 -7.925 22.990 1.00 93.00 195 ALA A O 1
ATOM 1386 N N . LYS A 1 196 ? 1.238 -6.957 21.153 1.00 95.25 196 LYS A N 1
ATOM 1387 C CA . LYS A 1 196 ? 2.338 -5.999 21.017 1.00 95.25 196 LYS A CA 1
ATOM 1388 C C . LYS A 1 196 ? 2.268 -4.920 22.094 1.00 95.25 196 LYS A C 1
ATOM 1390 O O . LYS A 1 196 ? 1.302 -4.165 22.165 1.00 95.25 196 LYS A O 1
ATOM 1395 N N . GLN A 1 197 ? 3.320 -4.804 22.896 1.00 94.56 197 GLN A N 1
ATOM 1396 C CA . GLN A 1 197 ? 3.531 -3.613 23.720 1.00 94.56 197 GLN A CA 1
ATOM 1397 C C . GLN A 1 197 ? 3.770 -2.416 22.805 1.00 94.56 197 GLN A C 1
ATOM 1399 O O . GLN A 1 197 ? 4.532 -2.540 21.844 1.00 94.56 197 GLN A O 1
ATOM 1404 N N . GLN A 1 198 ? 3.142 -1.282 23.108 1.00 94.56 198 GLN A N 1
ATOM 1405 C CA . GLN A 1 198 ? 3.227 -0.075 22.290 1.00 94.56 198 GLN A CA 1
ATOM 1406 C C . GLN A 1 198 ? 2.780 -0.344 20.838 1.00 94.56 198 GLN A C 1
ATOM 1408 O O . GLN A 1 198 ? 3.470 -0.016 19.875 1.00 94.56 198 GLN A O 1
ATOM 1413 N N . ALA A 1 199 ? 1.629 -1.005 20.676 1.00 96.12 199 ALA A N 1
ATOM 1414 C CA . ALA A 1 199 ? 1.076 -1.342 19.364 1.00 96.12 199 ALA A CA 1
ATOM 1415 C C . ALA A 1 199 ? 0.772 -0.091 18.528 1.00 96.12 199 ALA A C 1
ATOM 1417 O O . ALA A 1 199 ? 1.009 -0.095 17.323 1.00 96.12 199 ALA A O 1
ATOM 1418 N N . VAL A 1 200 ? 0.303 0.982 19.169 1.00 97.12 200 VAL A N 1
ATOM 1419 C CA . VAL A 1 200 ? 0.364 2.342 18.621 1.00 97.12 200 VAL A CA 1
ATOM 1420 C C . VAL A 1 200 ? 1.241 3.168 19.550 1.00 97.12 200 VAL A C 1
ATOM 1422 O O . VAL A 1 200 ? 0.874 3.410 20.699 1.00 97.12 200 VAL A O 1
ATOM 1425 N N . TYR A 1 201 ? 2.398 3.596 19.061 1.00 96.69 201 TYR A N 1
ATOM 1426 C CA . TYR A 1 201 ? 3.374 4.346 19.837 1.00 96.69 201 TYR A CA 1
ATOM 1427 C C . TYR A 1 201 ? 3.692 5.669 19.162 1.00 96.69 201 TYR A C 1
ATOM 1429 O O . TYR A 1 201 ? 4.086 5.686 17.999 1.00 96.69 201 TYR A O 1
ATOM 1437 N N . ALA A 1 202 ? 3.565 6.772 19.887 1.00 95.69 202 ALA A N 1
ATOM 1438 C CA . ALA A 1 202 ? 4.054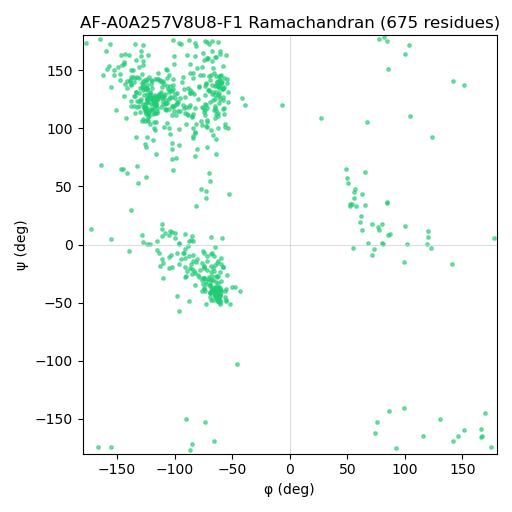 8.069 19.448 1.00 95.69 202 ALA A CA 1
ATOM 1439 C C . ALA A 1 202 ? 5.076 8.587 20.459 1.00 95.69 202 ALA A C 1
ATOM 1441 O O . ALA A 1 202 ? 4.796 8.619 21.661 1.00 95.69 202 ALA A O 1
ATOM 1442 N N . VAL A 1 203 ? 6.251 8.993 19.970 1.00 94.19 203 VAL A N 1
ATOM 1443 C CA . VAL A 1 203 ? 7.330 9.497 20.821 1.00 94.19 203 VAL A CA 1
ATOM 1444 C C . VAL A 1 203 ? 7.965 10.793 20.335 1.00 94.19 203 VAL A C 1
ATOM 1446 O O . VAL A 1 203 ? 8.144 11.015 19.135 1.00 94.19 203 VAL A O 1
ATOM 1449 N N . GLY A 1 204 ? 8.335 11.648 21.289 1.00 90.38 204 GLY A N 1
ATOM 1450 C CA . GLY A 1 204 ? 8.840 12.991 21.018 1.00 90.38 204 GLY A CA 1
ATOM 1451 C C . GLY A 1 204 ? 7.707 13.939 20.635 1.00 90.38 204 GLY A C 1
ATOM 1452 O O . GLY A 1 204 ? 6.563 13.732 21.003 1.00 90.38 204 GLY A O 1
ATOM 1453 N N . GLY A 1 205 ? 7.984 14.981 19.854 1.00 89.75 205 GLY A N 1
ATOM 1454 C CA . GLY A 1 205 ? 6.948 15.912 19.383 1.00 89.75 205 GLY A CA 1
ATOM 1455 C C . GLY A 1 205 ? 5.944 15.325 18.375 1.00 89.75 205 GLY A C 1
ATOM 1456 O O . GLY A 1 205 ? 5.156 16.086 17.820 1.00 89.75 205 GLY A O 1
ATOM 1457 N N . ALA A 1 206 ? 5.976 14.019 18.095 1.00 94.50 206 ALA A N 1
ATOM 1458 C CA . ALA A 1 206 ? 5.149 13.358 17.090 1.00 94.50 206 ALA A CA 1
ATOM 1459 C C . ALA A 1 206 ? 3.645 13.499 17.380 1.00 94.50 206 ALA A C 1
ATOM 1461 O O . ALA A 1 206 ? 3.194 13.317 18.512 1.00 94.50 206 ALA A O 1
ATOM 1462 N N . GLN A 1 207 ? 2.857 13.799 16.347 1.00 93.62 207 GLN A N 1
ATOM 1463 C CA . GLN A 1 207 ? 1.406 13.970 16.465 1.00 93.62 207 GLN A CA 1
ATOM 1464 C C . GLN A 1 207 ? 0.671 12.990 15.545 1.00 93.62 207 GLN A C 1
ATOM 1466 O O . GLN A 1 207 ? 0.759 13.112 14.328 1.00 93.62 207 GLN A O 1
ATOM 1471 N N . ILE A 1 208 ? -0.114 12.070 16.100 1.00 94.56 208 ILE A N 1
ATOM 1472 C CA . ILE A 1 208 ? -1.083 11.250 15.364 1.00 94.56 208 ILE A CA 1
ATOM 1473 C C . ILE A 1 208 ? -2.459 11.896 15.529 1.00 94.56 208 ILE A C 1
ATOM 1475 O O . ILE A 1 208 ? -2.954 12.059 16.641 1.00 94.56 208 ILE A O 1
ATOM 1479 N N . THR A 1 209 ? -3.090 12.277 14.425 1.00 90.88 209 THR A N 1
ATOM 1480 C CA . THR A 1 209 ? -4.420 12.891 14.394 1.00 90.88 209 THR A CA 1
ATOM 1481 C C . THR A 1 209 ? -5.312 12.107 13.444 1.00 90.88 209 THR A C 1
ATOM 1483 O O . THR A 1 209 ? -5.026 12.040 12.257 1.00 90.88 209 THR A O 1
ATOM 1486 N N . ALA A 1 210 ? -6.396 11.532 13.958 1.00 87.00 210 ALA A N 1
ATOM 1487 C CA . ALA A 1 210 ? -7.433 10.851 13.194 1.00 87.00 210 ALA A CA 1
ATOM 1488 C C . ALA A 1 210 ? -8.681 11.750 13.082 1.00 87.00 210 ALA A C 1
ATOM 1490 O O . ALA A 1 210 ? -9.529 11.797 13.973 1.00 87.00 210 ALA A O 1
ATOM 1491 N N . ALA A 1 211 ? -8.799 12.506 11.992 1.00 78.25 211 ALA A N 1
ATOM 1492 C CA . ALA A 1 211 ? -9.932 13.393 11.756 1.00 78.25 211 ALA A CA 1
ATOM 1493 C C . ALA A 1 211 ? -11.147 12.613 11.229 1.00 78.25 211 ALA A C 1
ATOM 1495 O O . ALA A 1 211 ? -11.074 11.932 10.206 1.00 78.25 211 ALA A O 1
ATOM 1496 N N . ASN A 1 212 ? -12.291 12.749 11.909 1.00 74.12 212 ASN A N 1
ATOM 1497 C CA . ASN A 1 212 ? -13.556 12.063 11.590 1.00 74.12 212 ASN A CA 1
ATOM 1498 C C . ASN A 1 212 ? -13.494 10.521 11.661 1.00 74.12 212 ASN A C 1
ATOM 1500 O O . ASN A 1 212 ? -14.356 9.838 11.109 1.00 74.12 212 ASN A O 1
ATOM 1504 N N . CYS A 1 213 ? -12.497 9.970 12.357 1.00 77.88 213 CYS A N 1
ATOM 1505 C CA . CYS A 1 213 ? -12.325 8.536 12.569 1.00 77.88 213 CYS A CA 1
ATOM 1506 C C . CYS A 1 213 ? -11.506 8.226 13.827 1.00 77.88 213 CYS A C 1
ATOM 1508 O O . CYS A 1 213 ? -10.978 9.132 14.476 1.00 77.88 213 CYS A O 1
ATOM 1510 N N . GLY A 1 214 ? -11.429 6.942 14.190 1.00 82.81 214 GLY A N 1
ATOM 1511 C CA . GLY A 1 214 ? -10.775 6.511 15.423 1.00 82.81 214 GLY A CA 1
ATOM 1512 C C . GLY A 1 214 ? -9.354 5.964 15.263 1.00 82.81 214 GLY A C 1
ATOM 1513 O O . GLY A 1 214 ? -8.934 5.562 14.174 1.00 82.81 214 GLY A O 1
ATOM 1514 N N . VAL A 1 215 ? -8.649 5.920 16.393 1.00 89.75 215 VAL A N 1
ATOM 1515 C CA . VAL A 1 215 ? -7.385 5.203 16.599 1.00 89.75 215 VAL A CA 1
ATOM 1516 C C . VAL A 1 215 ? -7.675 3.951 17.426 1.00 89.75 215 VAL A C 1
ATOM 1518 O O . VAL A 1 215 ? -8.245 4.055 18.512 1.00 89.75 215 VAL A O 1
ATOM 1521 N N . PHE A 1 216 ? -7.289 2.780 16.928 1.00 90.00 216 PHE A N 1
ATOM 1522 C CA . PHE A 1 216 ? -7.571 1.486 17.540 1.00 90.00 216 PHE A CA 1
ATOM 1523 C C . PHE A 1 216 ? -6.304 0.646 17.702 1.00 90.00 216 PHE A C 1
ATOM 1525 O O . PHE A 1 216 ? -5.480 0.558 16.793 1.00 90.00 216 PHE A O 1
ATOM 1532 N N . ALA A 1 217 ? -6.179 -0.025 18.844 1.00 93.00 217 ALA A N 1
ATOM 1533 C CA . ALA A 1 217 ? -5.165 -1.047 19.070 1.00 93.00 217 ALA A CA 1
ATOM 1534 C C . ALA A 1 217 ? -5.815 -2.350 19.543 1.00 93.00 217 ALA A C 1
ATOM 1536 O O . ALA A 1 217 ? -6.399 -2.418 20.624 1.00 93.00 217 ALA A O 1
ATOM 1537 N N . ASN A 1 218 ? -5.653 -3.414 18.760 1.00 91.88 218 ASN A N 1
ATOM 1538 C CA . ASN A 1 218 ? -6.115 -4.752 19.130 1.00 91.88 218 ASN A CA 1
ATOM 1539 C C . ASN A 1 218 ? -5.235 -5.413 20.197 1.00 91.88 218 ASN A C 1
ATOM 1541 O O . ASN A 1 218 ? -5.580 -6.481 20.701 1.00 91.88 218 ASN A O 1
ATOM 1545 N N . SER A 1 219 ? -4.105 -4.791 20.537 1.00 94.06 219 SER A N 1
ATOM 1546 C CA . SER A 1 219 ? -3.206 -5.288 21.567 1.00 94.06 219 SER A CA 1
ATOM 1547 C C . SER A 1 219 ? -3.866 -5.294 22.935 1.00 94.06 219 SER A C 1
ATOM 1549 O O . SER A 1 219 ? -4.412 -4.281 23.365 1.00 94.06 219 SER A O 1
ATOM 1551 N N . ASN A 1 220 ? -3.761 -6.424 23.632 1.00 91.31 220 ASN A N 1
ATOM 1552 C CA . ASN A 1 220 ? -4.160 -6.599 25.024 1.00 91.31 220 ASN A CA 1
ATOM 1553 C C . ASN A 1 220 ? -3.073 -6.167 26.025 1.00 91.31 220 ASN A C 1
ATOM 1555 O O . ASN A 1 220 ? -3.211 -6.420 27.223 1.00 91.31 220 ASN A O 1
ATOM 1559 N N . ALA A 1 221 ? -1.985 -5.549 25.551 1.00 90.75 221 ALA A N 1
ATOM 1560 C CA . ALA A 1 221 ? -0.885 -5.127 26.400 1.00 90.75 221 ALA A CA 1
ATOM 1561 C C . ALA A 1 221 ? -1.350 -4.092 27.437 1.00 90.75 221 ALA A C 1
ATOM 1563 O O . ALA A 1 221 ? -1.981 -3.080 27.118 1.00 90.75 221 ALA A O 1
ATOM 1564 N N . ALA A 1 222 ? -1.032 -4.368 28.697 1.00 88.50 222 ALA A N 1
ATOM 1565 C CA . ALA A 1 222 ? -1.352 -3.520 29.831 1.00 88.50 222 ALA A CA 1
ATOM 1566 C C . ALA A 1 222 ? -0.208 -3.588 30.842 1.00 88.50 222 ALA A C 1
ATOM 1568 O O . ALA A 1 222 ? 0.208 -4.675 31.254 1.00 88.50 222 ALA A O 1
ATOM 1569 N N . ASN A 1 223 ? 0.295 -2.431 31.256 1.00 81.38 223 ASN A N 1
ATOM 1570 C CA . ASN A 1 223 ? 1.339 -2.293 32.252 1.00 81.38 223 ASN A CA 1
ATOM 1571 C C . ASN A 1 223 ? 0.854 -1.406 33.410 1.00 81.38 223 ASN A C 1
ATOM 1573 O O . ASN A 1 223 ? 0.809 -0.182 33.288 1.00 81.38 223 ASN A O 1
ATOM 1577 N N . PRO A 1 224 ? 0.560 -2.000 34.579 1.00 68.94 224 PRO A N 1
ATOM 1578 C CA . PRO A 1 224 ? 0.015 -1.263 35.715 1.00 68.94 224 PRO A CA 1
ATOM 1579 C C . PRO A 1 224 ? 1.027 -0.337 36.415 1.00 68.94 224 PRO A C 1
ATOM 1581 O O . PRO A 1 224 ? 0.621 0.433 37.280 1.00 68.94 224 PRO A O 1
ATOM 1584 N N . ASN A 1 225 ? 2.327 -0.413 36.096 1.00 73.25 225 ASN A N 1
ATOM 1585 C CA . ASN A 1 225 ? 3.381 0.231 36.889 1.00 73.25 225 ASN A CA 1
ATOM 1586 C C . ASN A 1 225 ? 3.837 1.589 36.337 1.00 73.25 225 ASN A C 1
ATOM 1588 O O . ASN A 1 225 ? 4.017 2.529 37.107 1.00 73.25 225 ASN A O 1
ATOM 1592 N N . ASN A 1 226 ? 4.053 1.697 35.025 1.00 76.06 226 ASN A N 1
ATOM 1593 C CA . ASN A 1 226 ? 4.510 2.934 34.375 1.00 76.06 226 ASN A CA 1
ATOM 1594 C C . ASN A 1 226 ? 3.824 3.226 33.033 1.00 76.06 226 ASN A C 1
ATOM 1596 O O . ASN A 1 226 ? 4.063 4.291 32.483 1.00 76.06 226 ASN A O 1
ATOM 1600 N N . GLY A 1 227 ? 2.981 2.325 32.515 1.00 79.00 227 GLY A N 1
ATOM 1601 C CA . GLY A 1 227 ? 2.242 2.519 31.261 1.00 79.00 227 GLY A CA 1
ATOM 1602 C C . GLY A 1 227 ? 3.078 2.471 29.972 1.00 79.00 227 GLY A C 1
ATOM 1603 O O . GLY A 1 227 ? 2.514 2.371 28.889 1.00 79.00 227 GLY A O 1
ATOM 1604 N N . ASP A 1 228 ? 4.413 2.436 30.047 1.00 82.69 228 ASP A N 1
ATOM 1605 C CA . ASP A 1 228 ? 5.295 2.425 28.863 1.00 82.69 228 ASP A CA 1
ATOM 1606 C C . ASP A 1 228 ? 5.134 1.184 27.972 1.00 82.69 228 ASP A C 1
ATOM 1608 O O . ASP A 1 228 ? 5.570 1.188 26.827 1.00 82.69 228 ASP A O 1
ATOM 1612 N N . ALA A 1 229 ? 4.509 0.122 28.483 1.00 88.56 229 ALA A N 1
ATOM 1613 C CA . ALA A 1 229 ? 4.230 -1.108 27.742 1.00 88.56 229 ALA A CA 1
ATOM 1614 C C . ALA A 1 229 ? 2.729 -1.319 27.467 1.00 88.56 229 ALA A C 1
ATOM 1616 O O . ALA A 1 229 ? 2.316 -2.436 27.155 1.00 88.56 229 ALA A O 1
ATOM 1617 N N . ASP A 1 230 ? 1.921 -0.265 27.588 1.00 89.88 230 ASP A N 1
ATOM 1618 C CA . ASP A 1 230 ? 0.499 -0.286 27.247 1.00 89.88 230 ASP A CA 1
ATOM 1619 C C . ASP A 1 230 ? 0.279 -0.456 25.734 1.00 89.88 230 ASP A C 1
ATOM 1621 O O . ASP A 1 230 ? 1.200 -0.342 24.922 1.00 89.88 230 ASP A O 1
ATOM 1625 N N . ALA A 1 231 ? -0.952 -0.770 25.333 1.00 91.50 231 ALA A N 1
ATOM 1626 C CA . ALA A 1 231 ? -1.302 -1.004 23.935 1.00 91.50 231 ALA A CA 1
ATOM 1627 C C . ALA A 1 231 ? -1.188 0.270 23.080 1.00 91.50 231 ALA A C 1
ATOM 1629 O O . ALA A 1 231 ? -0.692 0.211 21.953 1.00 91.50 231 ALA A O 1
ATOM 1630 N N . ILE A 1 232 ? -1.618 1.415 23.617 1.00 95.00 232 ILE A N 1
ATOM 1631 C CA . ILE A 1 232 ? -1.438 2.737 23.001 1.00 95.00 232 ILE A CA 1
ATOM 1632 C C . ILE A 1 232 ? -0.614 3.598 23.948 1.00 95.00 232 ILE A C 1
ATOM 1634 O O . ILE A 1 232 ? -0.998 3.765 25.104 1.00 95.00 232 ILE A O 1
ATOM 1638 N N . VAL A 1 233 ? 0.484 4.168 23.455 1.00 94.44 233 VAL A N 1
ATOM 1639 C CA . VAL A 1 233 ? 1.407 4.965 24.268 1.00 94.44 233 VAL A CA 1
ATOM 1640 C C . VAL A 1 233 ? 1.782 6.271 23.567 1.00 94.44 233 VAL A C 1
ATOM 1642 O O . VAL A 1 233 ? 2.187 6.267 22.406 1.00 94.44 233 VAL A O 1
ATOM 1645 N N . ALA A 1 234 ? 1.692 7.387 24.295 1.00 93.88 234 ALA A N 1
ATOM 1646 C CA . ALA A 1 234 ? 2.253 8.682 23.906 1.00 93.88 234 ALA A CA 1
ATOM 1647 C C . ALA A 1 234 ? 3.276 9.157 24.954 1.00 93.88 234 ALA A C 1
ATOM 1649 O O . ALA A 1 234 ? 2.919 9.334 26.123 1.00 93.88 234 ALA A O 1
ATOM 1650 N N . ASP A 1 235 ? 4.535 9.376 24.558 1.00 88.06 235 ASP A N 1
ATOM 1651 C CA . ASP A 1 235 ? 5.635 9.641 25.501 1.00 88.06 235 ASP A CA 1
ATOM 1652 C C . ASP A 1 235 ? 6.780 10.487 24.913 1.00 88.06 235 ASP A C 1
ATOM 1654 O O . ASP A 1 235 ? 7.071 10.417 23.734 1.00 88.06 235 ASP A O 1
ATOM 1658 N N . PRO A 1 236 ? 7.489 11.280 25.715 1.00 90.19 236 PRO A N 1
ATOM 1659 C CA . PRO A 1 236 ? 7.023 12.592 26.134 1.00 90.19 236 PRO A CA 1
ATOM 1660 C C . PRO A 1 236 ? 6.738 13.517 24.932 1.00 90.19 236 PRO A C 1
ATOM 1662 O O . PRO A 1 236 ? 7.352 13.408 23.878 1.00 90.19 236 PRO A O 1
ATOM 1665 N N . SER A 1 237 ? 5.836 14.484 25.125 1.00 90.75 237 SER A N 1
ATOM 1666 C CA . SER A 1 237 ? 5.431 15.526 24.156 1.00 90.75 237 SER A CA 1
ATOM 1667 C C . SER A 1 237 ? 4.658 15.047 22.920 1.00 90.75 237 SER A C 1
ATOM 1669 O O . SER A 1 237 ? 4.257 15.870 22.093 1.00 90.75 237 SER A O 1
ATOM 1671 N N . ALA A 1 238 ? 4.388 13.746 22.822 1.00 93.75 238 ALA A N 1
ATOM 1672 C CA . ALA A 1 238 ? 3.630 13.175 21.722 1.00 93.75 238 ALA A CA 1
ATOM 1673 C C . ALA A 1 238 ? 2.123 13.363 21.923 1.00 93.75 238 ALA A C 1
ATOM 1675 O O . ALA A 1 238 ? 1.635 13.406 23.054 1.00 93.75 238 ALA A O 1
ATOM 1676 N N . SER A 1 239 ? 1.365 13.426 20.833 1.00 93.06 239 SER A N 1
ATOM 1677 C CA . SER A 1 239 ? -0.097 13.501 20.886 1.00 93.06 239 SER A CA 1
ATOM 1678 C C . SER A 1 239 ? -0.732 12.438 20.008 1.00 93.06 239 SER A C 1
ATOM 1680 O O . SER A 1 239 ? -0.325 12.265 18.862 1.00 93.06 239 SER A O 1
ATOM 1682 N N . ILE A 1 240 ? -1.754 11.756 20.519 1.00 93.69 240 ILE A N 1
ATOM 1683 C CA . ILE A 1 240 ? -2.595 10.832 19.755 1.00 93.69 240 ILE A CA 1
ATOM 1684 C C . ILE A 1 240 ? -4.042 11.286 19.915 1.00 93.69 240 ILE A C 1
ATOM 1686 O O . ILE A 1 240 ? -4.605 11.238 21.009 1.00 93.69 240 ILE A O 1
ATOM 1690 N N . THR A 1 241 ? -4.658 11.738 18.827 1.00 89.44 241 THR A N 1
ATOM 1691 C CA . THR A 1 241 ? -6.028 12.252 18.849 1.00 89.44 241 THR A CA 1
ATOM 1692 C C . THR A 1 241 ? -6.911 11.609 17.798 1.00 89.44 241 THR A C 1
ATOM 1694 O O . THR A 1 241 ? -6.444 11.286 16.711 1.00 89.44 241 THR A O 1
ATOM 1697 N N . GLY A 1 242 ? -8.196 11.438 18.103 1.00 82.56 242 GLY A N 1
ATOM 1698 C CA . GLY A 1 242 ? -9.186 10.952 17.143 1.00 82.56 242 GLY A CA 1
ATOM 1699 C C . GLY A 1 242 ? -10.624 11.178 17.596 1.00 82.56 242 GLY A C 1
ATOM 1700 O O . GLY A 1 242 ? -10.856 11.627 18.720 1.00 82.56 242 GLY A O 1
ATOM 1701 N N . SER A 1 243 ? -11.607 10.833 16.754 1.00 76.12 243 SER A N 1
ATOM 1702 C CA . SER A 1 243 ? -13.024 10.821 17.174 1.00 76.12 243 SER A CA 1
ATOM 1703 C C . SER A 1 243 ? -13.284 9.779 18.270 1.00 76.12 243 SER A C 1
ATOM 1705 O O . SER A 1 243 ? -14.198 9.914 19.082 1.00 76.12 243 SER A O 1
ATOM 1707 N N . THR A 1 244 ? -12.467 8.728 18.297 1.00 77.50 244 THR A N 1
ATOM 1708 C CA . THR A 1 244 ? -12.399 7.690 19.327 1.00 77.50 244 THR A CA 1
ATOM 1709 C C . THR A 1 244 ? -10.952 7.225 19.425 1.00 77.50 244 THR A C 1
ATOM 1711 O O . THR A 1 244 ? -10.280 7.095 18.404 1.00 77.50 244 THR A O 1
ATOM 1714 N N . VAL A 1 245 ? -10.472 6.954 20.636 1.00 84.31 245 VAL A N 1
ATOM 1715 C CA . VAL A 1 245 ? -9.195 6.260 20.837 1.00 84.31 245 VAL A CA 1
ATOM 1716 C C . VAL A 1 245 ? -9.467 5.050 21.719 1.00 84.31 245 VAL A C 1
ATOM 1718 O O . VAL A 1 245 ? -9.945 5.197 22.844 1.00 84.31 245 VAL A O 1
ATOM 1721 N N . SER A 1 246 ? -9.225 3.851 21.196 1.00 84.88 246 SER A N 1
ATOM 1722 C CA . SER A 1 246 ? -9.635 2.613 21.850 1.00 84.88 246 SER A CA 1
ATOM 1723 C C . SER A 1 246 ? -8.575 1.524 21.775 1.00 84.88 246 SER A C 1
ATOM 1725 O O . SER A 1 246 ? -7.907 1.356 20.758 1.00 84.88 246 SER A O 1
ATOM 1727 N N . ALA A 1 247 ? -8.433 0.765 22.856 1.00 85.56 247 ALA A N 1
ATOM 1728 C CA . ALA A 1 247 ? -7.544 -0.380 22.920 1.00 85.56 247 ALA A CA 1
ATOM 1729 C C . ALA A 1 247 ? -8.204 -1.565 23.632 1.00 85.56 247 ALA A C 1
ATOM 1731 O O . ALA A 1 247 ? -9.021 -1.385 24.541 1.00 85.56 247 ALA A O 1
ATOM 1732 N N . VAL A 1 248 ? -7.808 -2.780 23.244 1.00 84.12 248 VAL A N 1
ATOM 1733 C CA . VAL A 1 248 ? -8.125 -4.002 24.003 1.00 84.12 248 VAL A CA 1
ATOM 1734 C C . VAL A 1 248 ? -7.383 -3.995 25.342 1.00 84.12 248 VAL A C 1
ATOM 1736 O O . VAL A 1 248 ? -7.933 -4.405 26.355 1.00 84.12 248 VAL A O 1
ATOM 1739 N N . GLY A 1 249 ? -6.141 -3.515 25.359 1.00 84.44 249 GLY A N 1
ATOM 1740 C CA . GLY A 1 249 ? -5.335 -3.312 26.556 1.00 84.44 249 GLY A CA 1
ATOM 1741 C C . GLY A 1 249 ? -5.509 -1.919 27.161 1.00 84.44 249 GLY A C 1
ATOM 1742 O O . GLY A 1 249 ? -6.566 -1.288 27.051 1.00 84.44 249 GLY A O 1
ATOM 1743 N N . SER A 1 250 ? -4.444 -1.437 27.797 1.00 86.38 250 SER A N 1
ATOM 1744 C CA . SER A 1 250 ? -4.411 -0.113 28.425 1.00 86.38 250 SER A CA 1
ATOM 1745 C C . SER A 1 250 ? -3.944 0.984 27.460 1.00 86.38 250 SER A C 1
ATOM 1747 O O . SER A 1 250 ? -3.364 0.708 26.406 1.00 86.38 250 SER A O 1
ATOM 1749 N N . ILE A 1 251 ? -4.211 2.241 27.819 1.00 88.75 251 ILE A N 1
ATOM 1750 C CA . ILE A 1 251 ? -3.792 3.444 27.091 1.00 88.75 251 ILE A CA 1
ATOM 1751 C C . ILE A 1 251 ? -3.007 4.350 28.045 1.00 88.75 251 ILE A C 1
ATOM 1753 O O . ILE A 1 251 ? -3.541 4.777 29.072 1.00 88.75 251 ILE A O 1
ATOM 1757 N N . TYR A 1 252 ? -1.788 4.728 27.657 1.00 89.62 252 TYR A N 1
ATOM 1758 C CA . TYR A 1 252 ? -0.906 5.582 28.448 1.00 89.62 252 TYR A CA 1
ATOM 1759 C C . TYR A 1 252 ? -0.514 6.876 27.727 1.00 89.62 252 TYR A C 1
ATOM 1761 O O . TYR A 1 252 ? -0.233 6.905 26.529 1.00 89.62 252 TYR A O 1
ATOM 1769 N N . ALA A 1 253 ? -0.450 7.961 28.499 1.00 90.31 253 ALA A N 1
ATOM 1770 C CA . ALA A 1 253 ? 0.098 9.243 28.077 1.00 90.31 253 ALA A CA 1
ATOM 1771 C C . ALA A 1 253 ? 1.005 9.791 29.185 1.00 90.31 253 ALA A C 1
ATOM 1773 O O . ALA A 1 253 ? 0.523 10.070 30.291 1.00 90.31 253 ALA A O 1
ATOM 1774 N N . ASN A 1 254 ? 2.292 10.005 28.898 1.00 88.69 254 ASN A N 1
ATOM 1775 C CA . ASN A 1 254 ? 3.214 10.640 29.838 1.00 88.69 254 ASN A CA 1
ATOM 1776 C C . ASN A 1 254 ? 2.918 12.145 29.970 1.00 88.69 254 ASN A C 1
ATOM 1778 O O . ASN A 1 254 ? 3.537 13.002 29.331 1.00 88.69 254 ASN A O 1
ATOM 1782 N N . ARG A 1 255 ? 1.959 12.481 30.838 1.00 83.56 255 ARG A N 1
ATOM 1783 C CA . ARG A 1 255 ? 1.538 13.870 31.086 1.00 83.56 255 ARG A CA 1
ATOM 1784 C C . ARG A 1 255 ? 2.647 14.737 31.682 1.00 83.56 255 ARG A C 1
ATOM 1786 O O . ARG A 1 255 ? 2.661 15.937 31.430 1.00 83.56 255 ARG A O 1
ATOM 1793 N N . ASN A 1 256 ? 3.590 14.147 32.422 1.00 85.56 256 ASN A N 1
ATOM 1794 C CA . ASN A 1 256 ? 4.749 14.874 32.954 1.00 85.56 256 ASN A CA 1
ATOM 1795 C C . ASN A 1 256 ? 5.681 15.338 31.826 1.00 85.56 256 ASN A C 1
ATOM 1797 O O . ASN A 1 256 ? 6.306 16.389 31.932 1.00 85.56 256 ASN A O 1
ATOM 1801 N N . GLY A 1 257 ? 5.731 14.578 30.731 1.00 81.56 257 GLY A N 1
ATOM 1802 C CA . GLY A 1 257 ? 6.419 14.937 29.496 1.00 81.56 257 GLY A CA 1
ATOM 1803 C C . GLY A 1 257 ? 5.593 15.784 28.524 1.00 81.56 257 GLY A C 1
ATOM 1804 O O . GLY A 1 257 ? 6.053 16.031 27.412 1.00 81.56 257 GLY A O 1
ATOM 1805 N N . GLY A 1 258 ? 4.374 16.197 28.888 1.00 85.38 258 GLY A N 1
ATOM 1806 C CA . GLY A 1 258 ? 3.469 16.951 28.015 1.00 85.38 258 GLY A CA 1
ATOM 1807 C C . GLY A 1 258 ? 2.757 16.115 26.945 1.00 85.38 258 GLY A C 1
ATOM 1808 O O . GLY A 1 258 ? 2.222 16.690 26.003 1.00 85.38 258 GLY A O 1
ATOM 1809 N N . ALA A 1 259 ? 2.753 14.782 27.060 1.00 90.81 259 ALA A N 1
ATOM 1810 C CA . ALA A 1 259 ? 2.054 13.922 26.108 1.00 90.81 259 ALA A CA 1
ATOM 1811 C C . ALA A 1 259 ? 0.526 13.922 26.321 1.00 90.81 259 ALA A C 1
ATOM 1813 O O . ALA A 1 259 ? 0.038 14.106 27.443 1.00 90.81 259 ALA A O 1
ATOM 1814 N N . TYR A 1 260 ? -0.233 13.675 25.250 1.00 89.69 260 TYR A N 1
ATOM 1815 C CA . TYR A 1 260 ? -1.699 13.676 25.254 1.00 89.69 260 TYR A CA 1
ATOM 1816 C C . TYR A 1 260 ? -2.281 12.512 24.445 1.00 89.69 260 TYR A C 1
ATOM 1818 O O . TYR A 1 260 ? -1.837 12.223 23.340 1.00 89.69 260 TYR A O 1
ATOM 1826 N N . VAL A 1 261 ? -3.326 11.873 24.975 1.00 89.00 261 VAL A N 1
ATOM 1827 C CA . VAL A 1 261 ? -4.162 10.922 24.232 1.00 89.00 261 VAL A CA 1
ATOM 1828 C C . VAL A 1 261 ? -5.625 11.302 24.452 1.00 89.00 261 VAL A C 1
ATOM 1830 O O . VAL A 1 261 ? -6.060 11.405 25.602 1.00 89.00 261 VAL A O 1
ATOM 1833 N N . GLY A 1 262 ? -6.384 11.550 23.382 1.00 80.06 262 GLY A N 1
ATOM 1834 C CA . GLY A 1 262 ? -7.769 12.010 23.517 1.00 80.06 262 GLY A CA 1
ATOM 1835 C C . GLY A 1 262 ? -8.436 12.479 22.225 1.00 80.06 262 GLY A C 1
ATOM 1836 O O . GLY A 1 262 ? -8.214 11.920 21.158 1.00 80.06 262 GLY A O 1
ATOM 1837 N N . ALA A 1 263 ? -9.300 13.489 22.321 1.00 69.19 263 ALA A N 1
ATOM 1838 C CA . ALA A 1 263 ? -10.048 14.009 21.177 1.00 69.19 263 ALA A CA 1
ATOM 1839 C C . ALA A 1 263 ? -9.264 15.076 20.401 1.00 69.19 263 ALA A C 1
ATOM 1841 O O . ALA A 1 263 ? -8.406 15.773 20.950 1.00 69.19 263 ALA A O 1
ATOM 1842 N N . THR A 1 264 ? -9.588 15.240 19.117 1.00 65.50 264 THR A N 1
ATOM 1843 C CA . THR A 1 264 ? -9.030 16.305 18.274 1.00 65.50 264 THR A CA 1
ATOM 1844 C C . THR A 1 264 ? -9.485 17.676 18.801 1.00 65.50 264 THR A C 1
ATOM 1846 O O . THR A 1 264 ? -10.680 17.953 18.826 1.00 65.50 264 THR A O 1
ATOM 1849 N N . GLY A 1 265 ? -8.552 18.541 19.230 1.00 56.53 265 GLY A N 1
ATOM 1850 C CA . GLY A 1 265 ? -8.863 19.922 19.653 1.00 56.53 265 GLY A CA 1
ATOM 1851 C C . GLY A 1 265 ? -8.516 20.320 21.097 1.00 56.53 265 GLY A C 1
ATOM 1852 O O . GLY A 1 265 ? -8.941 21.386 21.537 1.00 56.53 265 GLY A O 1
ATOM 1853 N N . GLY A 1 266 ? -7.750 19.514 21.842 1.00 47.16 266 GLY A N 1
ATOM 1854 C CA . GLY A 1 266 ? -7.023 19.963 23.046 1.00 47.16 266 GLY A CA 1
ATOM 1855 C C . GLY A 1 266 ? -7.861 20.467 24.233 1.00 47.16 266 GLY A C 1
ATOM 1856 O O . GLY A 1 266 ? -7.311 21.061 25.158 1.00 47.16 266 GLY A O 1
ATOM 1857 N N . THR A 1 267 ? -9.177 20.253 24.247 1.00 35.06 267 THR A N 1
ATOM 1858 C CA . THR A 1 267 ? -10.042 20.667 25.361 1.00 35.06 267 THR A CA 1
ATOM 1859 C C . THR A 1 267 ? -10.085 19.590 26.446 1.00 35.06 267 THR A C 1
ATOM 1861 O O . THR A 1 267 ? -10.215 18.396 26.173 1.00 35.06 267 THR A O 1
ATOM 1864 N N . ALA A 1 268 ? -9.918 20.024 27.698 1.00 33.88 268 ALA A N 1
ATOM 1865 C CA . ALA A 1 268 ? -9.834 19.163 28.869 1.00 33.88 268 ALA A CA 1
ATOM 1866 C C . ALA A 1 268 ? -11.101 18.314 29.083 1.00 33.88 268 ALA A C 1
ATOM 1868 O O . ALA A 1 268 ? -12.216 18.761 28.821 1.00 33.88 268 ALA A O 1
ATOM 1869 N N . ALA A 1 269 ? -10.855 17.095 29.575 1.00 40.62 269 ALA A N 1
ATOM 1870 C CA . ALA A 1 269 ? -11.759 16.100 30.151 1.00 40.62 269 ALA A CA 1
ATOM 1871 C C . ALA A 1 269 ? -13.217 16.545 30.360 1.00 40.62 269 ALA A C 1
ATOM 1873 O O . ALA A 1 269 ? -13.453 17.462 31.142 1.00 40.62 269 ALA A O 1
ATOM 1874 N N . ASN A 1 270 ? -14.167 15.850 29.707 1.00 32.19 270 ASN A N 1
ATOM 1875 C CA . ASN A 1 270 ? -15.362 15.288 30.370 1.00 32.19 270 ASN A CA 1
ATOM 1876 C C . ASN A 1 270 ? -16.386 14.565 29.460 1.00 32.19 270 ASN A C 1
ATOM 1878 O O . ASN A 1 270 ? -17.399 14.163 30.007 1.00 32.19 270 ASN A O 1
ATOM 1882 N N . ASN A 1 271 ? -16.185 14.340 28.147 1.00 36.94 271 ASN A N 1
ATOM 1883 C CA . ASN A 1 271 ? -17.082 13.477 27.331 1.00 36.94 271 ASN A CA 1
ATOM 1884 C C . ASN A 1 271 ? -16.460 13.040 25.978 1.00 36.94 271 ASN A C 1
ATOM 1886 O O . ASN A 1 271 ? -16.922 13.475 24.927 1.00 36.94 271 ASN A O 1
ATOM 1890 N N . TYR A 1 272 ? -15.425 12.190 25.963 1.00 47.50 272 TYR A N 1
ATOM 1891 C CA . TYR A 1 272 ? -14.912 11.607 24.706 1.00 47.50 272 TYR A CA 1
ATOM 1892 C C . TYR A 1 272 ? -14.576 10.118 24.869 1.00 47.50 272 TYR A C 1
ATOM 1894 O O . TYR A 1 272 ? -14.116 9.712 25.935 1.00 47.50 272 TYR A O 1
ATOM 1902 N N . ASN A 1 273 ? -14.822 9.325 23.814 1.00 57.72 273 ASN A N 1
ATOM 1903 C CA . ASN A 1 273 ? -14.767 7.853 23.768 1.00 57.72 273 ASN A CA 1
ATOM 1904 C C . ASN A 1 273 ? -13.331 7.297 23.861 1.00 57.72 273 ASN A C 1
ATOM 1906 O O . ASN A 1 273 ? -12.834 6.655 22.936 1.00 57.72 273 ASN A O 1
ATOM 1910 N N . LEU A 1 274 ? -12.639 7.560 24.967 1.00 69.00 274 LEU A N 1
ATOM 1911 C CA . LEU A 1 274 ? -11.481 6.771 25.371 1.00 69.00 274 LEU A CA 1
ATOM 1912 C C . LEU A 1 274 ? -12.000 5.442 25.918 1.00 69.00 274 LEU A C 1
ATOM 1914 O O . LEU A 1 274 ? -12.683 5.421 26.941 1.00 69.00 274 LEU A O 1
ATOM 1918 N N . SER A 1 275 ? -11.705 4.341 25.232 1.00 70.12 275 SER A N 1
ATOM 1919 C CA . SER A 1 275 ? -12.186 3.013 25.620 1.00 70.12 275 SER A CA 1
ATOM 1920 C C . SER A 1 275 ? -11.018 2.047 25.789 1.00 70.12 275 SER A C 1
ATOM 1922 O O . SER A 1 275 ? -10.341 1.707 24.824 1.00 70.12 275 SER A O 1
ATOM 1924 N N . GLN A 1 276 ? -10.788 1.624 27.030 1.00 74.44 276 GLN A N 1
ATOM 1925 C CA . GLN A 1 276 ? -9.853 0.554 27.392 1.00 74.44 276 GLN A CA 1
ATOM 1926 C C . GLN A 1 276 ? -10.640 -0.734 27.639 1.00 74.44 276 GLN A C 1
ATOM 1928 O O . GLN A 1 276 ? -11.816 -0.659 28.007 1.00 74.44 276 GLN A O 1
ATOM 1933 N N . ASN A 1 277 ? -10.002 -1.897 27.494 1.00 71.38 277 ASN A N 1
ATOM 1934 C CA . ASN A 1 277 ? -10.687 -3.197 27.545 1.00 71.38 277 ASN A CA 1
ATOM 1935 C C . ASN A 1 277 ? -11.815 -3.316 26.503 1.00 71.38 277 ASN A C 1
ATOM 1937 O O . ASN A 1 277 ? -12.849 -3.937 26.755 1.00 71.38 277 ASN A O 1
ATOM 1941 N N . ALA A 1 278 ? -11.635 -2.680 25.344 1.00 71.81 278 ALA A N 1
ATOM 1942 C CA . ALA A 1 278 ? -12.578 -2.761 24.239 1.00 71.81 278 ALA A CA 1
ATOM 1943 C C . ALA A 1 278 ? -12.475 -4.109 23.509 1.00 71.81 278 ALA A C 1
ATOM 1945 O O . ALA A 1 278 ? -11.502 -4.849 23.654 1.00 71.81 278 ALA A O 1
ATOM 1946 N N . ALA A 1 279 ? -13.474 -4.427 22.686 1.00 72.19 279 ALA A N 1
ATOM 1947 C CA . ALA A 1 279 ? -13.373 -5.550 21.761 1.00 72.19 279 ALA A CA 1
ATOM 1948 C C . ALA A 1 279 ? -12.344 -5.247 20.658 1.00 72.19 279 ALA A C 1
ATOM 1950 O O . ALA A 1 279 ? -12.223 -4.105 20.212 1.00 72.19 279 ALA A O 1
ATOM 1951 N N . ALA A 1 280 ? -11.631 -6.277 20.196 1.00 77.62 280 ALA A N 1
ATOM 1952 C CA . ALA A 1 280 ? -10.719 -6.145 19.065 1.00 77.62 280 ALA A CA 1
ATOM 1953 C C . ALA A 1 280 ? -11.488 -5.745 17.797 1.00 77.62 280 ALA A C 1
ATOM 1955 O O . ALA A 1 280 ? -12.546 -6.305 17.495 1.00 77.62 280 ALA A O 1
ATOM 1956 N N . LEU A 1 281 ? -10.939 -4.796 17.041 1.00 80.25 281 LEU A N 1
ATOM 1957 C CA . LEU A 1 281 ? -11.496 -4.371 15.767 1.00 80.25 281 LEU A CA 1
ATOM 1958 C C . LEU A 1 281 ? -11.236 -5.461 14.712 1.00 80.25 281 LEU A C 1
ATOM 1960 O O . LEU A 1 281 ? -10.086 -5.898 14.569 1.00 80.25 281 LEU A O 1
ATOM 1964 N N . PRO A 1 282 ? -12.258 -5.916 13.966 1.00 79.62 282 PRO A N 1
ATOM 1965 C CA . PRO A 1 282 ? -12.046 -6.866 12.886 1.00 79.62 282 PRO A CA 1
ATOM 1966 C C . PRO A 1 282 ? -11.246 -6.218 11.752 1.00 79.62 282 PRO A C 1
ATOM 1968 O O . PRO A 1 282 ? -11.309 -5.010 11.527 1.00 79.62 282 PRO A O 1
ATOM 1971 N N . ASP A 1 283 ? -10.503 -7.037 11.018 1.00 80.75 283 ASP A N 1
ATOM 1972 C CA . ASP A 1 283 ? -9.755 -6.589 9.849 1.00 80.75 283 ASP A CA 1
ATOM 1973 C C . ASP A 1 283 ? -10.713 -6.325 8.665 1.00 80.75 283 ASP A C 1
ATOM 1975 O O . ASP A 1 283 ? -11.329 -7.272 8.164 1.00 80.75 283 ASP A O 1
ATOM 1979 N N . PRO A 1 284 ? -10.844 -5.072 8.178 1.00 74.06 284 PRO A N 1
ATOM 1980 C CA . PRO A 1 284 ? -11.765 -4.728 7.091 1.00 74.06 284 PRO A CA 1
ATOM 1981 C C . PRO A 1 284 ? -11.382 -5.365 5.755 1.00 74.06 284 PRO A C 1
ATOM 1983 O O . PRO A 1 284 ? -12.218 -5.473 4.859 1.00 74.06 284 PRO A O 1
ATOM 1986 N N . LEU A 1 285 ? -10.125 -5.785 5.608 1.00 75.19 285 LEU A N 1
ATOM 1987 C CA . LEU A 1 285 ? -9.614 -6.435 4.413 1.00 75.19 285 LEU A CA 1
ATOM 1988 C C . LEU A 1 285 ? -9.455 -7.945 4.603 1.00 75.19 285 LEU A C 1
ATOM 1990 O O . LEU A 1 285 ? -8.871 -8.583 3.729 1.00 75.19 285 LEU A O 1
ATOM 1994 N N . ALA A 1 286 ? -10.005 -8.535 5.685 1.00 73.69 286 ALA A N 1
ATOM 1995 C CA . ALA A 1 286 ? -9.987 -9.980 6.005 1.00 73.69 286 ALA A CA 1
ATOM 1996 C C . ALA A 1 286 ? -10.276 -10.886 4.798 1.00 73.69 286 ALA A C 1
ATOM 1998 O O . ALA A 1 286 ? -9.648 -11.929 4.628 1.00 73.69 286 ALA A O 1
ATOM 1999 N N . ALA A 1 287 ? -11.225 -10.471 3.954 1.00 63.75 287 ALA A N 1
ATOM 2000 C CA . ALA A 1 287 ? -11.670 -11.218 2.782 1.00 63.75 287 ALA A CA 1
ATOM 2001 C C . ALA A 1 287 ? -10.677 -11.188 1.605 1.00 63.75 287 ALA A C 1
ATOM 2003 O O . ALA A 1 287 ? -10.740 -12.053 0.731 1.00 63.75 287 ALA A O 1
ATOM 2004 N N . MET A 1 288 ? -9.751 -10.223 1.574 1.00 67.19 288 MET A N 1
ATOM 2005 C CA . MET A 1 288 ? -8.649 -10.218 0.617 1.00 67.19 288 MET A CA 1
ATOM 2006 C C . MET A 1 288 ? -7.674 -11.330 1.021 1.00 67.19 288 MET A C 1
ATOM 2008 O O . MET A 1 288 ? -6.932 -11.218 2.001 1.00 67.19 288 MET A O 1
ATOM 2012 N N . GLY A 1 289 ? -7.764 -12.455 0.309 1.00 57.94 289 GLY A N 1
ATOM 2013 C CA . GLY A 1 289 ? -6.936 -13.637 0.532 1.00 57.94 289 GLY A CA 1
ATOM 2014 C C . GLY A 1 289 ? -5.451 -13.409 0.223 1.00 57.94 289 GLY A C 1
ATOM 2015 O O . GLY A 1 289 ? -4.982 -12.289 0.019 1.00 57.94 289 GLY A O 1
ATOM 2016 N N . THR A 1 290 ? -4.683 -14.498 0.183 1.00 59.16 290 THR A N 1
ATOM 2017 C CA . THR A 1 290 ? -3.269 -14.439 -0.203 1.00 59.16 290 THR A CA 1
ATOM 2018 C C . THR A 1 290 ? -3.114 -13.969 -1.642 1.00 59.16 290 THR A C 1
ATOM 2020 O O . THR A 1 290 ? -3.844 -14.430 -2.519 1.00 59.16 290 THR A O 1
ATOM 2023 N N . ALA A 1 291 ? -2.108 -13.128 -1.860 1.00 55.25 291 ALA A N 1
ATOM 2024 C CA . ALA A 1 291 ? -1.527 -12.824 -3.156 1.00 55.25 291 ALA A CA 1
ATOM 2025 C C . ALA A 1 291 ? -1.426 -14.062 -4.059 1.00 55.25 291 ALA A C 1
ATOM 2027 O O . ALA A 1 291 ? -0.795 -15.048 -3.659 1.00 55.25 291 ALA A O 1
ATOM 2028 N N . PRO A 1 292 ? -2.070 -14.065 -5.235 1.00 54.91 292 PRO A N 1
ATOM 2029 C CA . PRO A 1 292 ? -1.991 -15.253 -6.087 1.00 54.91 292 PRO A CA 1
ATOM 2030 C C . PRO A 1 292 ? -0.710 -15.306 -6.924 1.00 54.91 292 PRO A C 1
ATOM 2032 O O . PRO A 1 292 ? 0.133 -14.414 -6.880 1.00 54.91 292 PRO A O 1
ATOM 2035 N N . ALA A 1 293 ? -0.510 -16.425 -7.621 1.00 59.34 293 ALA A N 1
ATOM 2036 C CA . ALA A 1 293 ? 0.773 -16.742 -8.235 1.00 59.34 293 ALA A CA 1
ATOM 2037 C C . ALA A 1 293 ? 1.179 -15.712 -9.302 1.00 59.34 293 ALA A C 1
ATOM 2039 O O . ALA A 1 293 ? 0.377 -15.330 -10.154 1.00 59.34 293 ALA A O 1
ATOM 2040 N N . TRP A 1 294 ? 2.454 -15.319 -9.272 1.00 66.19 294 TRP A N 1
ATOM 2041 C CA . TRP A 1 294 ? 3.046 -14.442 -10.278 1.00 66.19 294 TRP A CA 1
ATOM 2042 C C . TRP A 1 294 ? 2.891 -15.042 -11.679 1.00 66.19 294 TRP A C 1
ATOM 2044 O O . TRP A 1 294 ? 3.033 -16.262 -11.833 1.00 66.19 294 TRP A O 1
ATOM 2054 N N . PRO A 1 295 ? 2.648 -14.210 -12.707 1.00 64.06 295 PRO A N 1
ATOM 2055 C CA . PRO A 1 295 ? 2.542 -14.701 -14.066 1.00 64.06 295 PRO A CA 1
ATOM 2056 C C . PRO A 1 295 ? 3.841 -15.408 -14.447 1.00 64.06 295 PRO A C 1
ATOM 2058 O O . PRO A 1 295 ? 4.947 -14.928 -14.184 1.00 64.06 295 PRO A O 1
ATOM 2061 N N . VAL A 1 296 ? 3.709 -16.585 -15.054 1.00 59.38 296 VAL A N 1
ATOM 2062 C CA . VAL A 1 296 ? 4.862 -17.281 -15.620 1.00 59.38 296 VAL A CA 1
ATOM 2063 C C . VAL A 1 296 ? 5.348 -16.448 -16.797 1.00 59.38 296 VAL A C 1
ATOM 2065 O O . VAL A 1 296 ? 4.549 -16.094 -17.665 1.00 59.38 296 VAL A O 1
ATOM 2068 N N . LEU A 1 297 ? 6.648 -16.148 -16.830 1.00 54.38 297 LEU A N 1
ATOM 2069 C CA . LEU A 1 297 ? 7.302 -15.525 -17.978 1.00 54.38 297 LEU A CA 1
ATOM 2070 C C . LEU A 1 297 ? 6.999 -16.365 -19.223 1.00 54.38 297 LEU A C 1
ATOM 2072 O O . LEU A 1 297 ? 7.598 -17.424 -19.422 1.00 54.38 297 LEU A O 1
ATOM 2076 N N . GLN A 1 298 ? 6.038 -15.935 -20.042 1.00 51.69 298 GLN A N 1
ATOM 2077 C CA . GLN A 1 298 ? 5.737 -16.643 -21.276 1.00 51.69 298 GLN A CA 1
ATOM 2078 C C . GLN A 1 298 ? 6.942 -16.516 -22.206 1.00 51.69 298 GLN A C 1
ATOM 2080 O O . GLN A 1 298 ? 7.406 -15.417 -22.518 1.00 51.69 298 GLN A O 1
ATOM 2085 N N . SER A 1 299 ? 7.464 -17.654 -22.658 1.00 45.91 299 SER A N 1
ATOM 2086 C CA . SER A 1 299 ? 8.432 -17.676 -23.746 1.00 45.91 299 SER A CA 1
ATOM 2087 C C . SER A 1 299 ? 7.749 -17.117 -24.993 1.00 45.91 299 SER A C 1
ATOM 2089 O O . SER A 1 299 ? 6.811 -17.728 -25.507 1.00 45.91 299 SER A O 1
ATOM 2091 N N . VAL A 1 300 ? 8.194 -15.957 -25.475 1.00 48.66 300 VAL A N 1
ATOM 2092 C CA . VAL A 1 300 ? 7.718 -15.408 -26.751 1.00 48.66 300 VAL A CA 1
ATOM 2093 C C . VAL A 1 300 ? 7.990 -16.437 -27.850 1.00 48.66 300 VAL A C 1
ATOM 2095 O O . VAL A 1 300 ? 9.066 -17.039 -27.874 1.00 48.66 300 VAL A O 1
ATOM 2098 N N . ALA A 1 301 ? 6.995 -16.644 -28.718 1.00 44.81 301 ALA A N 1
ATOM 2099 C CA . ALA A 1 301 ? 7.018 -17.610 -29.809 1.00 44.81 301 ALA A CA 1
ATOM 2100 C C . ALA A 1 301 ? 8.377 -17.622 -30.524 1.00 44.81 301 ALA A C 1
ATOM 2102 O O . ALA A 1 301 ? 8.876 -16.588 -30.975 1.00 44.81 301 ALA A O 1
ATOM 2103 N N . THR A 1 302 ? 8.972 -18.809 -30.622 1.00 40.28 302 THR A N 1
ATOM 2104 C CA . THR A 1 302 ? 10.129 -19.052 -31.473 1.00 40.28 302 THR A CA 1
ATOM 2105 C C . THR A 1 302 ? 9.743 -18.673 -32.894 1.00 40.28 302 THR A C 1
ATOM 2107 O O . THR A 1 302 ? 8.812 -19.229 -33.475 1.00 40.28 302 THR A O 1
ATOM 2110 N N . ALA A 1 303 ? 10.420 -17.676 -33.452 1.00 44.41 303 ALA A N 1
ATOM 2111 C CA . ALA A 1 303 ? 10.140 -17.277 -34.811 1.00 44.41 303 ALA A CA 1
ATOM 2112 C C . ALA A 1 303 ? 10.486 -18.412 -35.779 1.00 44.41 303 ALA A C 1
ATOM 2114 O O . ALA A 1 303 ? 11.644 -18.798 -35.941 1.00 44.41 303 ALA A O 1
ATOM 2115 N N . SER A 1 304 ? 9.456 -18.917 -36.442 1.00 41.09 304 SER A N 1
ATOM 2116 C CA . SER A 1 304 ? 9.549 -19.734 -37.640 1.00 41.09 304 SER A CA 1
ATOM 2117 C C . SER A 1 304 ? 10.300 -18.970 -38.740 1.00 41.09 304 SER A C 1
ATOM 2119 O O . SER A 1 304 ? 9.824 -17.940 -39.210 1.00 41.09 304 SER A O 1
ATOM 2121 N N . SER A 1 305 ? 11.461 -19.497 -39.147 1.00 42.19 305 SER A N 1
ATOM 2122 C CA . SER A 1 305 ? 12.124 -19.257 -40.444 1.00 42.19 305 SER A CA 1
ATOM 2123 C C . SER A 1 305 ? 12.267 -17.792 -40.895 1.00 42.19 305 SER A C 1
ATOM 2125 O O . SER A 1 305 ? 11.737 -17.410 -41.936 1.00 42.19 305 SER A O 1
ATOM 2127 N N . TYR A 1 306 ? 13.036 -16.980 -40.164 1.00 54.97 306 TYR A N 1
ATOM 2128 C CA . TYR A 1 306 ? 13.612 -15.756 -40.741 1.00 54.97 306 TYR A CA 1
ATOM 2129 C C . TYR A 1 306 ? 14.914 -16.076 -41.486 1.00 54.97 306 TYR A C 1
ATOM 2131 O O . TYR A 1 306 ? 15.654 -16.978 -41.086 1.00 54.97 306 TYR A O 1
ATOM 2139 N N . ASN A 1 307 ? 15.209 -15.325 -42.554 1.00 52.88 307 ASN A N 1
ATOM 2140 C CA . ASN A 1 307 ? 16.509 -15.382 -43.222 1.00 52.88 307 ASN A CA 1
ATOM 2141 C C . ASN A 1 307 ? 17.596 -15.061 -42.190 1.00 52.88 307 ASN A C 1
ATOM 2143 O O . ASN A 1 307 ? 17.660 -13.955 -41.652 1.00 52.88 307 ASN A O 1
ATOM 2147 N N . ASN A 1 308 ? 18.407 -16.065 -41.870 1.00 51.47 308 ASN A N 1
ATOM 2148 C CA . ASN A 1 308 ? 19.466 -15.952 -40.884 1.00 51.47 308 ASN A CA 1
ATOM 2149 C C . ASN A 1 308 ? 20.572 -15.088 -41.499 1.00 51.47 308 ASN A C 1
ATOM 2151 O O . ASN A 1 308 ? 21.294 -15.545 -42.386 1.00 51.47 308 ASN A O 1
ATOM 2155 N N . VAL A 1 309 ? 20.695 -13.833 -41.067 1.00 55.03 309 VAL A N 1
ATOM 2156 C CA . VAL A 1 309 ? 21.858 -13.011 -41.411 1.00 55.03 309 VAL A CA 1
ATOM 2157 C C . VAL A 1 309 ? 22.959 -13.408 -40.432 1.00 55.03 309 VAL A C 1
ATOM 2159 O O . VAL A 1 309 ? 23.221 -12.742 -39.435 1.00 55.03 309 VAL A O 1
ATOM 2162 N N . SER A 1 310 ? 23.561 -14.573 -40.671 1.00 48.03 310 SER A N 1
ATOM 2163 C CA . SER A 1 310 ? 24.676 -15.071 -39.873 1.00 48.03 310 SER A CA 1
ATOM 2164 C C . SER A 1 310 ? 25.977 -14.433 -40.364 1.00 48.03 310 SER A C 1
ATOM 2166 O O . SER A 1 310 ? 26.581 -14.900 -41.328 1.00 48.03 310 SER A O 1
ATOM 2168 N N . GLY A 1 311 ? 26.396 -13.356 -39.708 1.00 54.78 311 GLY A N 1
ATOM 2169 C CA . GLY A 1 311 ? 27.698 -12.717 -39.883 1.00 54.78 311 GLY A CA 1
ATOM 2170 C C . GLY A 1 311 ? 27.985 -11.821 -38.682 1.00 54.78 311 GLY A C 1
ATOM 2171 O O . GLY A 1 311 ? 27.053 -11.267 -38.106 1.00 54.78 311 GLY A O 1
ATOM 2172 N N . ASP A 1 312 ? 29.247 -11.708 -38.271 1.00 58.47 312 ASP A N 1
ATOM 2173 C CA . ASP A 1 312 ? 29.654 -10.756 -37.235 1.00 58.47 312 ASP A CA 1
ATOM 2174 C C . ASP A 1 312 ? 29.478 -9.326 -37.770 1.00 58.47 312 ASP A C 1
ATOM 2176 O O . ASP A 1 312 ? 30.338 -8.791 -38.472 1.00 58.47 312 ASP A O 1
ATOM 2180 N N . LEU A 1 313 ? 28.321 -8.723 -37.488 1.00 63.91 313 LEU A N 1
ATOM 2181 C CA . LEU A 1 313 ? 28.007 -7.373 -37.949 1.00 63.91 313 LEU A CA 1
ATOM 2182 C C . LEU A 1 313 ? 28.754 -6.289 -37.159 1.00 63.91 313 LEU A C 1
ATOM 2184 O O . LEU A 1 313 ? 28.689 -5.123 -37.550 1.00 63.91 313 LEU A O 1
ATOM 2188 N N . SER A 1 314 ? 29.489 -6.638 -36.095 1.00 60.66 314 SER A N 1
ATOM 2189 C CA . SER A 1 314 ? 30.192 -5.660 -35.258 1.00 60.66 314 SER A CA 1
ATOM 2190 C C . SER A 1 314 ? 31.155 -4.794 -36.077 1.00 60.66 314 SER A C 1
ATOM 2192 O O . SER A 1 314 ? 31.174 -3.578 -35.912 1.00 60.66 314 SER A O 1
ATOM 2194 N N . GLN A 1 315 ? 31.871 -5.379 -37.043 1.00 59.16 315 GLN A N 1
ATOM 2195 C CA . GLN A 1 315 ? 32.796 -4.641 -37.913 1.00 59.16 315 GLN A CA 1
ATOM 2196 C C . GLN A 1 315 ? 32.079 -3.662 -38.854 1.00 59.16 315 GLN A C 1
ATOM 2198 O O . GLN A 1 315 ? 32.625 -2.609 -39.176 1.00 59.16 315 GLN A O 1
ATOM 2203 N N . SER A 1 316 ? 30.843 -3.973 -39.262 1.00 64.38 316 SER A N 1
ATOM 2204 C CA . SER A 1 316 ? 30.064 -3.129 -40.182 1.00 64.38 316 SER A CA 1
ATOM 2205 C C . SER A 1 316 ? 29.521 -1.864 -39.512 1.00 64.38 316 SER A C 1
ATOM 2207 O O . SER A 1 316 ? 29.180 -0.908 -40.201 1.00 64.38 316 SER A O 1
ATOM 2209 N N . PHE A 1 317 ? 29.465 -1.835 -38.176 1.00 72.06 317 PHE A N 1
ATOM 2210 C CA . PHE A 1 317 ? 28.937 -0.710 -37.397 1.00 72.06 317 PHE A CA 1
ATOM 2211 C C . PHE A 1 317 ? 30.007 0.048 -36.596 1.00 72.06 317 PHE A C 1
ATOM 2213 O O . PHE A 1 317 ? 29.661 0.919 -35.804 1.00 72.06 317 PHE A O 1
ATOM 2220 N N . GLN A 1 318 ? 31.295 -0.258 -36.785 1.00 67.81 318 GLN A N 1
ATOM 2221 C CA . GLN A 1 318 ? 32.407 0.359 -36.043 1.00 67.81 318 GLN A CA 1
ATOM 2222 C C . GLN A 1 318 ? 33.019 1.599 -36.722 1.00 67.81 318 GLN A C 1
ATOM 2224 O O . GLN A 1 318 ? 33.861 2.258 -36.116 1.00 67.81 318 GLN A O 1
ATOM 2229 N N . SER A 1 319 ? 32.633 1.943 -37.960 1.00 61.50 319 SER A N 1
ATOM 2230 C CA . SER A 1 319 ? 33.220 3.081 -38.690 1.00 61.50 319 SER A CA 1
ATOM 2231 C C . SER A 1 319 ? 32.196 3.944 -39.446 1.00 61.50 319 SER A C 1
ATOM 2233 O O . SER A 1 319 ? 31.525 3.509 -40.376 1.00 61.50 319 SER A O 1
ATOM 2235 N N . TYR A 1 320 ? 32.129 5.219 -39.056 1.00 54.62 320 TYR A N 1
ATOM 2236 C CA . TYR A 1 320 ? 31.605 6.349 -39.839 1.00 54.62 320 TYR A CA 1
ATOM 2237 C C . TYR A 1 320 ? 32.604 6.651 -40.985 1.00 54.62 320 TYR A C 1
ATOM 2239 O O . TYR A 1 320 ? 33.783 6.793 -40.654 1.00 54.62 320 TYR A O 1
ATOM 2247 N N . PRO A 1 321 ? 32.264 6.854 -42.281 1.00 53.38 321 PRO A N 1
ATOM 2248 C CA . PRO A 1 321 ? 31.078 6.541 -43.083 1.00 53.38 321 PRO A CA 1
ATOM 2249 C C . PRO A 1 321 ? 31.407 5.552 -44.237 1.00 53.38 321 PRO A C 1
ATOM 2251 O O . PRO A 1 321 ? 32.274 5.819 -45.069 1.00 53.38 321 PRO A O 1
ATOM 2254 N N . THR A 1 322 ? 30.674 4.449 -44.390 1.00 55.62 322 THR A N 1
ATOM 2255 C CA . THR A 1 322 ? 30.568 3.785 -45.705 1.00 55.62 322 THR A CA 1
ATOM 2256 C C . THR A 1 322 ? 29.106 3.471 -45.975 1.00 55.62 322 THR A C 1
ATOM 2258 O O . THR A 1 322 ? 28.403 2.957 -45.109 1.00 55.62 322 THR A O 1
ATOM 2261 N N . THR A 1 323 ? 28.620 3.831 -47.164 1.00 69.50 323 THR A N 1
ATOM 2262 C CA . THR A 1 323 ? 27.301 3.399 -47.618 1.00 69.50 323 THR A CA 1
ATOM 2263 C C . THR A 1 323 ? 27.338 1.886 -47.785 1.00 69.50 323 THR A C 1
ATOM 2265 O O . THR A 1 323 ? 27.986 1.358 -48.687 1.00 69.50 323 THR A O 1
ATOM 2268 N N . ALA A 1 324 ? 26.656 1.182 -46.894 1.00 69.69 324 ALA A N 1
ATOM 2269 C CA . ALA A 1 324 ? 26.568 -0.268 -46.909 1.00 69.69 324 ALA A CA 1
ATOM 2270 C C . ALA A 1 324 ? 25.108 -0.647 -47.128 1.00 69.69 324 ALA A C 1
ATOM 2272 O O . ALA A 1 324 ? 24.231 -0.161 -46.423 1.00 69.69 324 ALA A O 1
ATOM 2273 N N . SER A 1 325 ? 24.823 -1.489 -48.117 1.00 70.88 325 SER A N 1
ATOM 2274 C CA . SER A 1 325 ? 23.479 -2.031 -48.324 1.00 70.88 325 SER A CA 1
ATOM 2275 C C . SER A 1 325 ? 23.565 -3.516 -48.634 1.00 70.88 325 SER A C 1
ATOM 2277 O O . SER A 1 325 ? 24.507 -3.977 -49.278 1.00 70.88 325 SER A O 1
ATOM 2279 N N . GLY A 1 326 ? 22.597 -4.276 -48.143 1.00 69.12 326 GLY A N 1
ATOM 2280 C CA . GLY A 1 326 ? 22.502 -5.708 -48.373 1.00 69.12 326 GLY A CA 1
ATOM 2281 C C . GLY A 1 326 ? 21.132 -6.238 -47.978 1.00 69.12 326 GLY A C 1
ATOM 2282 O O . GLY A 1 326 ? 20.246 -5.485 -47.583 1.00 69.12 326 GLY A O 1
ATOM 2283 N N . ALA A 1 327 ? 20.961 -7.559 -48.034 1.00 63.75 327 ALA A N 1
ATOM 2284 C CA . ALA A 1 327 ? 19.710 -8.210 -47.630 1.00 63.75 327 ALA A CA 1
ATOM 2285 C C . ALA A 1 327 ? 19.331 -7.958 -46.153 1.00 63.75 327 ALA A C 1
ATOM 2287 O O . ALA A 1 327 ? 18.188 -8.172 -45.763 1.00 63.75 327 ALA A O 1
ATOM 2288 N N . TRP A 1 328 ? 20.290 -7.507 -45.340 1.00 70.00 328 TRP A N 1
ATOM 2289 C CA . TRP A 1 328 ? 20.139 -7.194 -43.922 1.00 70.00 328 TRP A CA 1
ATOM 2290 C C . TRP A 1 328 ? 19.620 -5.773 -43.653 1.00 70.00 328 TRP A C 1
ATOM 2292 O O . TRP A 1 328 ? 19.070 -5.527 -42.579 1.00 70.00 328 TRP A O 1
ATOM 2302 N N . GLY A 1 329 ? 19.754 -4.845 -44.606 1.00 78.69 329 GLY A N 1
ATOM 2303 C CA . GLY A 1 329 ? 19.431 -3.433 -44.405 1.00 78.69 329 GLY A CA 1
ATOM 2304 C C . GLY A 1 329 ? 20.331 -2.477 -45.189 1.00 78.69 329 GLY A C 1
ATOM 2305 O O . GLY A 1 329 ? 21.041 -2.882 -46.112 1.00 78.69 329 GLY A O 1
ATOM 2306 N N . SER A 1 330 ? 20.301 -1.200 -44.810 1.00 83.94 330 SER A N 1
ATOM 2307 C CA . SER A 1 330 ? 21.137 -0.148 -45.394 1.00 83.94 330 SER A CA 1
ATOM 2308 C C . SER A 1 330 ? 21.639 0.844 -44.348 1.00 83.94 330 SER A C 1
ATOM 2310 O O . SER A 1 330 ? 20.866 1.262 -43.492 1.00 83.94 330 SER A O 1
ATOM 2312 N N . CYS A 1 331 ? 22.888 1.279 -44.474 1.00 83.44 331 CYS A N 1
ATOM 2313 C CA . CYS A 1 331 ? 23.460 2.436 -43.795 1.00 83.44 331 CYS A CA 1
ATOM 2314 C C . CYS A 1 331 ? 23.758 3.529 -44.820 1.00 83.44 331 CYS A C 1
ATOM 2316 O O . CYS A 1 331 ? 24.370 3.258 -45.859 1.00 83.44 331 CYS A O 1
ATOM 2318 N N . ASP A 1 332 ? 23.327 4.756 -44.541 1.00 86.25 332 ASP A N 1
ATOM 2319 C CA . ASP A 1 332 ? 23.656 5.908 -45.373 1.00 86.25 332 ASP A CA 1
ATOM 2320 C C . ASP A 1 332 ? 25.060 6.464 -45.057 1.00 86.25 332 ASP A C 1
ATOM 2322 O O . ASP A 1 332 ? 25.725 6.076 -44.093 1.00 86.25 332 ASP A O 1
ATOM 2326 N N . GLY A 1 333 ? 25.533 7.402 -45.882 1.00 81.81 333 GLY A N 1
ATOM 2327 C CA . GLY A 1 333 ? 26.828 8.059 -45.671 1.00 81.81 333 GLY A CA 1
ATOM 2328 C C . GLY A 1 333 ? 26.887 8.956 -44.426 1.00 81.81 333 GLY A C 1
ATOM 2329 O O . GLY A 1 333 ? 27.965 9.435 -44.085 1.00 81.81 333 GLY A O 1
ATOM 2330 N N . ASN A 1 334 ? 25.761 9.180 -43.743 1.00 82.31 334 ASN A N 1
ATOM 2331 C CA . ASN A 1 334 ? 25.674 9.955 -42.508 1.00 82.31 334 ASN A CA 1
ATOM 2332 C C . ASN A 1 334 ? 25.716 9.072 -41.255 1.00 82.31 334 ASN A C 1
ATOM 2334 O O . ASN A 1 334 ? 25.651 9.613 -40.149 1.00 82.31 334 ASN A O 1
ATOM 2338 N N . GLY A 1 335 ? 25.827 7.748 -41.415 1.00 81.44 335 GLY A N 1
ATOM 2339 C CA . GLY A 1 335 ? 25.819 6.785 -40.317 1.00 81.44 335 GLY A CA 1
ATOM 2340 C C . GLY A 1 335 ? 24.418 6.459 -39.796 1.00 81.44 335 GLY A C 1
ATOM 2341 O O . GLY A 1 335 ? 24.301 5.962 -38.678 1.00 81.44 335 GLY A O 1
ATOM 2342 N N . ASP A 1 336 ? 23.364 6.755 -40.558 1.00 87.31 336 ASP A N 1
ATOM 2343 C CA . ASP A 1 336 ? 21.998 6.342 -40.250 1.00 87.31 336 ASP A CA 1
ATOM 2344 C C . ASP A 1 336 ? 21.752 4.949 -40.858 1.00 87.31 336 ASP A C 1
ATOM 2346 O O . ASP A 1 336 ? 21.734 4.773 -42.079 1.00 87.31 336 ASP A O 1
ATOM 2350 N N . CYS A 1 337 ? 21.600 3.938 -40.001 1.00 87.44 337 CYS A N 1
ATOM 2351 C CA . CYS A 1 337 ? 21.434 2.538 -40.385 1.00 87.44 337 CYS A CA 1
ATOM 2352 C C . CYS A 1 337 ? 20.011 2.040 -40.129 1.00 87.44 337 CYS A C 1
ATOM 2354 O O . CYS A 1 337 ? 19.427 2.281 -39.074 1.00 87.44 337 CYS A O 1
ATOM 2356 N N . ALA A 1 338 ? 19.474 1.274 -41.073 1.00 88.38 338 ALA A N 1
ATOM 2357 C CA . ALA A 1 338 ? 18.139 0.699 -41.042 1.00 88.38 338 ALA A CA 1
ATOM 2358 C C . ALA A 1 338 ? 18.197 -0.795 -41.384 1.00 88.38 338 ALA A C 1
ATOM 2360 O O . ALA A 1 338 ? 18.628 -1.153 -42.479 1.00 88.38 338 ALA A O 1
ATOM 2361 N N . LEU A 1 339 ? 17.761 -1.664 -40.468 1.00 85.94 339 LEU A N 1
ATOM 2362 C CA . LEU A 1 339 ? 17.732 -3.117 -40.657 1.00 85.94 339 LEU A CA 1
ATOM 2363 C C . LEU A 1 339 ? 16.302 -3.616 -40.859 1.00 85.94 339 LEU A C 1
ATOM 2365 O O . LEU A 1 339 ? 15.366 -3.114 -40.235 1.00 85.94 339 LEU A O 1
ATOM 2369 N N . SER A 1 340 ? 16.138 -4.620 -41.718 1.00 82.56 340 SER A N 1
ATOM 2370 C CA . SER A 1 340 ? 14.863 -5.335 -41.882 1.00 82.56 340 SER A CA 1
ATOM 2371 C C . SER A 1 340 ? 14.690 -6.412 -40.796 1.00 82.56 340 SER A C 1
ATOM 2373 O O . SER A 1 340 ? 15.686 -6.799 -40.180 1.00 82.56 340 SER A O 1
ATOM 2375 N N . PRO A 1 341 ? 13.465 -6.924 -40.557 1.00 79.81 341 PRO A N 1
ATOM 2376 C CA . PRO A 1 341 ? 13.244 -8.026 -39.619 1.00 79.81 341 PRO A CA 1
ATOM 2377 C C . PRO A 1 341 ? 14.116 -9.247 -39.920 1.00 79.81 341 PRO A C 1
ATOM 2379 O O . PRO A 1 341 ? 14.083 -9.780 -41.031 1.00 79.81 341 PRO A O 1
ATOM 2382 N N . ALA A 1 342 ? 14.911 -9.676 -38.937 1.00 76.56 342 ALA A N 1
ATOM 2383 C CA . ALA A 1 342 ? 15.895 -10.742 -39.106 1.00 76.56 342 ALA A CA 1
ATOM 2384 C C . ALA A 1 342 ? 16.315 -11.387 -37.772 1.00 76.56 342 ALA A C 1
ATOM 2386 O O . ALA A 1 342 ? 16.080 -10.861 -36.681 1.00 76.56 342 ALA A O 1
ATOM 2387 N N . SER A 1 343 ? 16.993 -12.533 -37.883 1.00 81.81 343 SER A N 1
ATOM 2388 C CA . SER A 1 343 ? 17.836 -13.084 -36.818 1.00 81.81 343 SER A CA 1
ATOM 2389 C C . SER A 1 343 ? 19.238 -12.486 -36.952 1.00 81.81 343 SER A C 1
ATOM 2391 O O . SER A 1 343 ? 19.881 -12.657 -37.989 1.00 81.81 343 SER A O 1
ATOM 2393 N N . ILE A 1 344 ? 19.682 -11.761 -35.927 1.00 81.38 344 ILE A N 1
ATOM 2394 C CA . ILE A 1 344 ? 20.907 -10.961 -35.908 1.00 81.38 344 ILE A CA 1
ATOM 2395 C C . ILE A 1 344 ? 21.813 -11.464 -34.782 1.00 81.38 344 ILE A C 1
ATOM 2397 O O . ILE A 1 344 ? 21.356 -11.739 -33.674 1.00 81.38 344 ILE A O 1
ATOM 2401 N N . THR A 1 345 ? 23.114 -11.567 -35.040 1.00 82.94 345 THR A N 1
ATOM 2402 C CA . THR A 1 345 ? 24.122 -11.866 -34.013 1.00 82.94 345 THR A CA 1
ATOM 2403 C C . THR A 1 345 ? 25.228 -10.816 -34.055 1.00 82.94 345 THR A C 1
ATOM 2405 O O . THR A 1 345 ? 25.628 -10.393 -35.136 1.00 82.94 345 THR A O 1
ATOM 2408 N N . GLY A 1 346 ? 25.734 -10.400 -32.890 1.00 74.00 346 GLY A N 1
ATOM 2409 C CA . GLY A 1 346 ? 26.945 -9.572 -32.813 1.00 74.00 346 GLY A CA 1
ATOM 2410 C C . GLY A 1 346 ? 26.736 -8.062 -32.978 1.00 74.00 346 GLY A C 1
ATOM 2411 O O . GLY A 1 346 ? 27.604 -7.387 -33.522 1.00 74.00 346 GLY A O 1
ATOM 2412 N N . LEU A 1 347 ? 25.628 -7.503 -32.477 1.00 84.06 347 LEU A N 1
ATOM 2413 C CA . LEU A 1 347 ? 25.398 -6.048 -32.416 1.00 84.06 347 LEU A CA 1
ATOM 2414 C C . LEU A 1 347 ? 26.175 -5.376 -31.265 1.00 84.06 347 LEU A C 1
ATOM 2416 O O . LEU A 1 347 ? 25.629 -4.592 -30.494 1.00 84.06 347 LEU A O 1
ATOM 2420 N N . ASN A 1 348 ? 27.464 -5.685 -31.142 1.00 83.19 348 ASN A N 1
ATOM 2421 C CA . ASN A 1 348 ? 28.331 -5.161 -30.091 1.00 83.19 348 ASN A CA 1
ATOM 2422 C C . ASN A 1 348 ? 29.305 -4.113 -30.625 1.00 83.19 348 ASN A C 1
ATOM 2424 O O . ASN A 1 348 ? 29.749 -4.202 -31.769 1.00 83.19 348 ASN A O 1
ATOM 2428 N N . ASN A 1 349 ? 29.679 -3.160 -29.768 1.00 84.62 349 ASN A N 1
ATOM 2429 C CA . ASN A 1 349 ? 30.578 -2.047 -30.098 1.00 84.62 349 ASN A CA 1
ATOM 2430 C C . ASN A 1 349 ? 30.101 -1.205 -31.294 1.00 84.62 349 ASN A C 1
ATOM 2432 O O . ASN A 1 349 ? 30.895 -0.785 -32.133 1.00 84.62 349 ASN A O 1
ATOM 2436 N N . ILE A 1 350 ? 28.793 -0.965 -31.372 1.00 86.00 350 ILE A N 1
ATOM 2437 C CA . ILE A 1 350 ? 28.183 -0.075 -32.360 1.00 86.00 350 ILE A CA 1
ATOM 2438 C C . ILE A 1 350 ? 28.763 1.341 -32.198 1.00 86.00 350 ILE A C 1
ATOM 2440 O O . ILE A 1 350 ? 28.944 1.811 -31.079 1.00 86.00 350 ILE A O 1
ATOM 2444 N N . SER A 1 351 ? 29.052 2.018 -33.308 1.00 86.62 351 SER A N 1
ATOM 2445 C CA . SER A 1 351 ? 29.564 3.391 -33.368 1.00 86.62 351 SER A CA 1
ATOM 2446 C C . SER A 1 351 ? 29.025 4.095 -34.622 1.00 86.62 351 SER A C 1
ATOM 2448 O O . SER A 1 351 ? 29.769 4.446 -35.542 1.00 86.62 351 SER A O 1
ATOM 2450 N N . ILE A 1 352 ? 27.707 4.284 -34.670 1.00 84.12 352 ILE A N 1
ATOM 2451 C CA . ILE A 1 352 ? 26.969 4.891 -35.795 1.00 84.12 352 ILE A CA 1
ATOM 2452 C C . ILE A 1 352 ? 26.075 6.031 -35.302 1.00 84.12 352 ILE A C 1
ATOM 2454 O O . ILE A 1 352 ? 25.930 6.236 -34.102 1.00 84.12 352 ILE A O 1
ATOM 2458 N N . LYS A 1 353 ? 25.473 6.802 -36.211 1.00 87.38 353 LYS A N 1
ATOM 2459 C CA . LYS A 1 353 ? 24.597 7.922 -35.846 1.00 87.38 353 LYS A CA 1
ATOM 2460 C C . LYS A 1 353 ? 23.268 7.444 -35.294 1.00 87.38 353 LYS A C 1
ATOM 2462 O O . LYS A 1 353 ? 22.829 7.919 -34.253 1.00 87.38 353 LYS A O 1
ATOM 2467 N N . SER A 1 354 ? 22.605 6.552 -36.017 1.00 88.88 354 SER A N 1
ATOM 2468 C CA . SER A 1 354 ? 21.328 5.987 -35.613 1.00 88.88 354 SER A CA 1
ATOM 2469 C C . SER A 1 354 ? 21.202 4.557 -36.111 1.00 88.88 354 SER A C 1
ATOM 2471 O O . SER A 1 354 ? 21.716 4.202 -37.170 1.00 88.88 354 SER A O 1
ATOM 2473 N N . LEU A 1 355 ? 20.516 3.728 -35.331 1.00 89.25 355 LEU A N 1
ATOM 2474 C CA . LEU A 1 355 ? 20.167 2.365 -35.698 1.00 89.25 355 LEU A CA 1
ATOM 2475 C C . LEU A 1 355 ? 18.660 2.196 -35.588 1.00 89.25 355 LEU A C 1
ATOM 2477 O O . LEU A 1 355 ? 18.111 2.238 -34.491 1.00 89.25 355 LEU A O 1
ATOM 2481 N N . THR A 1 356 ? 17.998 1.964 -36.713 1.00 90.06 356 THR A N 1
ATOM 2482 C CA . THR A 1 356 ? 16.585 1.597 -36.762 1.00 90.06 356 THR A CA 1
ATOM 2483 C C . THR A 1 356 ? 16.456 0.127 -37.128 1.00 90.06 356 THR A C 1
ATOM 2485 O O . THR A 1 356 ? 16.805 -0.282 -38.229 1.00 90.06 356 THR A O 1
ATOM 2488 N N . LEU A 1 357 ? 15.929 -0.680 -36.222 1.00 89.12 357 LEU A N 1
ATOM 2489 C CA . LEU A 1 357 ? 15.602 -2.078 -36.461 1.00 89.12 357 LEU A CA 1
ATOM 2490 C C . LEU A 1 357 ? 14.138 -2.195 -36.891 1.00 89.12 357 LEU A C 1
ATOM 2492 O O . LEU A 1 357 ? 13.269 -1.489 -36.373 1.00 89.12 357 LEU A O 1
ATOM 2496 N N . ASN A 1 358 ? 13.885 -3.076 -37.858 1.00 84.75 358 ASN A N 1
ATOM 2497 C CA . ASN A 1 358 ? 12.601 -3.268 -38.539 1.00 84.75 358 ASN A CA 1
ATOM 2498 C C . ASN A 1 358 ? 12.070 -1.969 -39.172 1.00 84.75 358 ASN A C 1
ATOM 2500 O O . ASN A 1 358 ? 10.904 -1.598 -39.013 1.00 84.75 358 ASN A O 1
ATOM 2504 N N . ALA A 1 359 ? 12.948 -1.234 -39.854 1.00 79.25 359 ALA A N 1
ATOM 2505 C CA . ALA A 1 359 ? 12.588 0.025 -40.496 1.00 79.25 359 ALA A CA 1
ATOM 2506 C C . ALA A 1 359 ? 11.505 -0.178 -41.574 1.00 79.25 359 ALA A C 1
ATOM 2508 O O . ALA A 1 359 ? 11.594 -1.087 -42.395 1.00 79.25 359 ALA A O 1
ATOM 2509 N N . GLY A 1 360 ? 10.485 0.688 -41.584 1.00 67.88 360 GLY A N 1
ATOM 2510 C CA . GLY A 1 360 ? 9.417 0.666 -42.593 1.00 67.88 360 GLY A CA 1
ATOM 2511 C C . GLY A 1 360 ? 8.313 -0.375 -42.368 1.00 67.88 360 GLY A C 1
ATOM 2512 O O . GLY A 1 360 ? 7.382 -0.439 -43.167 1.00 67.88 360 GLY A O 1
ATOM 2513 N N . THR A 1 361 ? 8.365 -1.155 -41.283 1.00 66.31 361 THR A N 1
ATOM 2514 C CA . THR A 1 361 ? 7.346 -2.166 -40.965 1.00 66.31 361 THR A CA 1
ATOM 2515 C C . THR A 1 361 ? 6.792 -1.987 -39.551 1.00 66.31 361 THR A C 1
ATOM 2517 O O . THR A 1 361 ? 7.550 -1.950 -38.584 1.00 66.31 361 THR A O 1
ATOM 2520 N N . SER A 1 362 ? 5.464 -1.932 -39.406 1.00 64.50 362 SER A N 1
ATOM 2521 C CA . SER A 1 362 ? 4.771 -1.993 -38.104 1.00 64.50 362 SER A CA 1
ATOM 2522 C C . SER A 1 362 ? 4.543 -3.430 -37.612 1.00 64.50 362 SER A C 1
ATOM 2524 O O . SER A 1 362 ? 4.156 -3.645 -36.466 1.00 64.50 362 SER A O 1
ATOM 2526 N N . SER A 1 363 ? 4.809 -4.421 -38.466 1.00 65.25 363 SER A N 1
ATOM 2527 C CA . SER A 1 363 ? 4.728 -5.854 -38.177 1.00 65.25 363 SER A CA 1
ATOM 2528 C C . SER A 1 363 ? 6.073 -6.518 -38.478 1.00 65.25 363 SER A C 1
ATOM 2530 O O . SER A 1 363 ? 6.763 -6.123 -39.411 1.00 65.25 363 SER A O 1
ATOM 2532 N N . GLY A 1 364 ? 6.478 -7.492 -37.664 1.00 69.69 364 GLY A N 1
ATOM 2533 C CA . GLY A 1 364 ? 7.759 -8.186 -37.823 1.00 69.69 364 GLY A CA 1
ATOM 2534 C C . GLY A 1 364 ? 8.413 -8.485 -36.481 1.00 69.69 364 GLY A C 1
ATOM 2535 O O . GLY A 1 364 ? 8.336 -7.671 -35.557 1.00 69.69 364 GLY A O 1
ATOM 2536 N N . ALA A 1 365 ? 9.023 -9.665 -36.366 1.00 76.31 365 ALA A N 1
ATOM 2537 C CA . ALA A 1 365 ? 9.757 -10.073 -35.177 1.00 76.31 365 ALA A CA 1
ATOM 2538 C C . ALA A 1 365 ? 11.253 -10.181 -35.476 1.00 76.31 365 ALA A C 1
ATOM 2540 O O . ALA A 1 365 ? 11.626 -10.690 -36.530 1.00 76.31 365 ALA A O 1
ATOM 2541 N N . SER A 1 366 ? 12.090 -9.749 -34.535 1.00 82.56 366 SER A N 1
ATOM 2542 C CA . SER A 1 366 ? 13.548 -9.868 -34.651 1.00 82.56 366 SER A CA 1
ATOM 2543 C C . SER A 1 366 ? 14.141 -10.585 -33.449 1.00 82.56 366 SER A C 1
ATOM 2545 O O . SER A 1 366 ? 13.705 -10.399 -32.310 1.00 82.56 366 SER A O 1
ATOM 2547 N N . ILE A 1 367 ? 15.146 -11.418 -33.713 1.00 85.00 367 ILE A N 1
ATOM 2548 C CA . ILE A 1 367 ? 15.914 -12.122 -32.684 1.00 85.00 367 ILE A CA 1
ATOM 2549 C C . ILE A 1 367 ? 17.326 -11.564 -32.718 1.00 85.00 367 ILE A C 1
ATOM 2551 O O . ILE A 1 367 ? 17.934 -11.500 -33.781 1.00 85.00 367 ILE A O 1
ATOM 2555 N N . ILE A 1 368 ? 17.849 -11.164 -31.568 1.00 87.31 368 ILE A N 1
ATOM 2556 C CA . ILE A 1 368 ? 19.183 -10.590 -31.440 1.00 87.31 368 ILE A CA 1
ATOM 2557 C C . ILE A 1 368 ? 19.946 -11.407 -30.410 1.00 87.31 368 ILE A C 1
ATOM 2559 O O . ILE A 1 368 ? 19.550 -11.485 -29.248 1.00 87.31 368 ILE A O 1
ATOM 2563 N N . SER A 1 369 ? 21.037 -12.026 -30.846 1.00 87.19 369 SER A N 1
ATOM 2564 C CA . SER A 1 369 ? 21.921 -12.809 -29.985 1.00 87.19 369 SER A CA 1
ATOM 2565 C C . SER A 1 369 ? 23.233 -12.077 -29.727 1.00 87.19 369 SER A C 1
ATOM 2567 O O . SER A 1 369 ? 23.850 -11.529 -30.643 1.00 87.19 369 SER A O 1
ATOM 2569 N N . GLY A 1 370 ? 23.678 -12.098 -28.472 1.00 84.44 370 GLY A N 1
ATOM 2570 C CA . GLY A 1 370 ? 24.920 -11.453 -28.038 1.00 84.44 370 GLY A CA 1
ATOM 2571 C C . GLY A 1 370 ? 24.776 -9.983 -27.638 1.00 84.44 370 GLY A C 1
ATOM 2572 O O . GLY A 1 370 ? 25.792 -9.349 -27.389 1.00 84.44 370 GLY A O 1
ATOM 2573 N N . GLY A 1 371 ? 23.549 -9.474 -27.540 1.00 88.62 371 GLY A N 1
ATOM 2574 C CA . GLY A 1 371 ? 23.213 -8.142 -27.048 1.00 88.62 371 GLY A CA 1
ATOM 2575 C C . GLY A 1 371 ? 23.301 -7.033 -28.096 1.00 88.62 371 GLY A C 1
ATOM 2576 O O . GLY A 1 371 ? 23.685 -7.258 -29.243 1.00 88.62 371 GLY A O 1
ATOM 2577 N N . ILE A 1 372 ? 22.900 -5.831 -27.679 1.00 90.75 372 ILE A N 1
ATOM 2578 C CA . ILE A 1 372 ? 23.107 -4.574 -28.406 1.00 90.75 372 ILE A CA 1
ATOM 2579 C C . ILE A 1 372 ? 23.962 -3.673 -27.518 1.00 90.75 372 ILE A C 1
ATOM 2581 O O . ILE A 1 372 ? 23.516 -3.288 -26.437 1.00 90.75 372 ILE A O 1
ATOM 2585 N N . SER A 1 373 ? 25.171 -3.316 -27.944 1.00 90.06 373 SER A N 1
ATOM 2586 C CA . SER A 1 373 ? 26.055 -2.464 -27.143 1.00 90.06 373 SER A CA 1
ATOM 2587 C C . SER A 1 373 ? 26.895 -1.497 -27.973 1.00 90.06 373 SER A C 1
ATOM 2589 O O . SER A 1 373 ? 27.164 -1.750 -29.146 1.00 90.06 373 SER A O 1
ATOM 2591 N N . GLY A 1 374 ? 27.312 -0.382 -27.365 1.00 87.62 374 GLY A N 1
ATOM 2592 C CA . GLY A 1 374 ? 28.139 0.648 -28.004 1.00 87.62 374 GLY A CA 1
ATOM 2593 C C . GLY A 1 374 ? 27.597 2.070 -27.833 1.00 87.62 374 GLY A C 1
ATOM 2594 O O . GLY A 1 374 ? 26.958 2.388 -26.827 1.00 87.62 374 GLY A O 1
ATOM 2595 N N . GLY A 1 375 ? 27.871 2.928 -28.816 1.00 85.94 375 GLY A N 1
ATOM 2596 C CA . GLY A 1 375 ? 27.424 4.313 -28.887 1.00 85.94 375 GLY A CA 1
ATOM 2597 C C . GLY A 1 375 ? 26.649 4.646 -30.165 1.00 85.94 375 GLY A C 1
ATOM 2598 O O . GLY A 1 375 ? 27.005 4.227 -31.266 1.00 85.94 375 GLY A O 1
ATOM 2599 N N . THR A 1 376 ? 25.556 5.391 -30.005 1.00 84.62 376 THR A N 1
ATOM 2600 C CA . THR A 1 376 ? 24.710 5.888 -31.104 1.00 84.62 376 THR A CA 1
ATOM 2601 C C . THR A 1 376 ? 23.934 7.121 -30.658 1.00 84.62 376 THR A C 1
ATOM 2603 O O . THR A 1 376 ? 23.643 7.244 -29.477 1.00 84.62 376 THR A O 1
ATOM 2606 N N . ASN A 1 377 ? 23.539 8.033 -31.548 1.00 88.12 377 ASN A N 1
ATOM 2607 C CA . ASN A 1 377 ? 22.596 9.089 -31.152 1.00 88.12 377 ASN A CA 1
ATOM 2608 C C . ASN A 1 377 ? 21.189 8.521 -30.964 1.00 88.12 377 ASN A C 1
ATOM 2610 O O . ASN A 1 377 ? 20.459 8.981 -30.095 1.00 88.12 377 ASN A O 1
ATOM 2614 N N . ALA A 1 378 ? 20.794 7.516 -31.746 1.00 89.06 378 ALA A N 1
ATOM 2615 C CA . ALA A 1 378 ? 19.479 6.910 -31.591 1.00 89.06 378 ALA A CA 1
ATOM 2616 C C . ALA A 1 378 ? 19.490 5.397 -31.812 1.00 89.06 378 ALA A C 1
ATOM 2618 O O . ALA A 1 378 ? 20.108 4.895 -32.752 1.00 89.06 378 ALA A O 1
ATOM 2619 N N . LEU A 1 379 ? 18.760 4.674 -30.966 1.00 91.31 379 LEU A N 1
ATOM 2620 C CA . LEU A 1 379 ? 18.319 3.309 -31.242 1.00 91.31 379 LEU A CA 1
ATOM 2621 C C . LEU A 1 379 ? 16.800 3.321 -31.357 1.00 91.31 379 LEU A C 1
ATOM 2623 O O . LEU A 1 379 ? 16.114 3.720 -30.423 1.00 91.31 379 LEU A O 1
ATOM 2627 N N . THR A 1 380 ? 16.268 2.826 -32.463 1.00 91.12 380 THR A N 1
ATOM 2628 C CA . THR A 1 380 ? 14.832 2.650 -32.659 1.00 91.12 380 THR A CA 1
ATOM 2629 C C . THR A 1 380 ? 14.547 1.196 -32.995 1.00 91.12 380 THR A C 1
ATOM 2631 O O . THR A 1 380 ? 15.068 0.663 -33.965 1.00 91.12 380 THR A O 1
ATOM 2634 N N . LEU A 1 381 ? 13.711 0.540 -32.203 1.00 90.19 381 LEU A N 1
ATOM 2635 C CA . LEU A 1 381 ? 13.266 -0.834 -32.409 1.00 90.19 381 LEU A CA 1
ATOM 2636 C C . LEU A 1 381 ? 11.793 -0.803 -32.824 1.00 90.19 381 LEU A C 1
ATOM 2638 O O . LEU A 1 381 ? 10.930 -0.646 -31.968 1.00 90.19 381 LEU A O 1
ATOM 2642 N N . ASN A 1 382 ? 11.493 -0.943 -34.116 1.00 86.69 382 ASN A N 1
ATOM 2643 C CA . ASN A 1 382 ? 10.121 -0.961 -34.646 1.00 86.69 382 ASN A CA 1
ATOM 2644 C C . ASN A 1 382 ? 9.584 -2.393 -34.835 1.00 86.69 382 ASN A C 1
ATOM 2646 O O . ASN A 1 382 ? 10.320 -3.365 -34.720 1.00 86.69 382 ASN A O 1
ATOM 2650 N N . GLY A 1 383 ? 8.311 -2.565 -35.176 1.00 80.12 383 GLY A N 1
ATOM 2651 C CA . GLY A 1 383 ? 7.723 -3.889 -35.426 1.00 80.12 383 GLY A CA 1
ATOM 2652 C C . GLY A 1 383 ? 7.073 -4.511 -34.189 1.00 80.12 383 GLY A C 1
ATOM 2653 O O . GLY A 1 383 ? 6.939 -3.875 -33.153 1.00 80.12 383 GLY A O 1
ATOM 2654 N N . SER A 1 384 ? 6.609 -5.755 -34.297 1.00 78.88 384 SER A N 1
ATOM 2655 C CA . SER A 1 384 ? 5.658 -6.333 -33.339 1.00 78.88 384 SER A CA 1
ATOM 2656 C C . SER A 1 384 ? 6.299 -7.068 -32.161 1.00 78.88 384 SER A C 1
ATOM 2658 O O . SER A 1 384 ? 5.671 -7.152 -31.104 1.00 78.88 384 SER A O 1
ATOM 2660 N N . ALA A 1 385 ? 7.502 -7.633 -32.334 1.00 83.38 385 ALA A N 1
ATOM 2661 C CA . ALA A 1 385 ? 8.152 -8.425 -31.289 1.00 83.38 385 ALA A CA 1
ATOM 2662 C C . ALA A 1 385 ? 9.690 -8.432 -31.361 1.00 83.38 385 ALA A C 1
ATOM 2664 O O . ALA A 1 385 ? 10.270 -8.470 -32.444 1.00 83.38 385 ALA A O 1
ATOM 2665 N N . TYR A 1 386 ? 10.354 -8.488 -30.207 1.00 87.44 386 TYR A N 1
ATOM 2666 C CA . TYR A 1 386 ? 11.804 -8.664 -30.105 1.00 87.44 386 TYR A CA 1
ATOM 2667 C C . TYR A 1 386 ? 12.183 -9.687 -29.043 1.00 87.44 386 TYR A C 1
ATOM 2669 O O . TYR A 1 386 ? 11.640 -9.677 -27.938 1.00 87.44 386 TYR A O 1
ATOM 2677 N N . ASN A 1 387 ? 13.177 -10.513 -29.361 1.00 88.69 387 ASN A N 1
ATOM 2678 C CA . ASN A 1 387 ? 13.877 -11.347 -28.392 1.00 88.69 387 ASN A CA 1
ATOM 2679 C C . ASN A 1 387 ? 15.371 -11.008 -28.430 1.00 88.69 387 ASN A C 1
ATOM 2681 O O . ASN A 1 387 ? 16.023 -11.228 -29.448 1.00 88.69 387 ASN A O 1
ATOM 2685 N N . ILE A 1 388 ? 15.894 -10.442 -27.347 1.00 90.44 388 ILE A N 1
ATOM 2686 C CA . ILE A 1 388 ? 17.276 -9.976 -27.239 1.00 90.44 388 ILE A CA 1
ATOM 2687 C C . ILE A 1 388 ? 17.955 -10.739 -26.101 1.00 90.44 388 ILE A C 1
ATOM 2689 O O . ILE A 1 388 ? 17.580 -10.594 -24.936 1.00 90.44 388 ILE A O 1
ATOM 2693 N N . SER A 1 389 ? 18.977 -11.529 -26.422 1.00 90.44 389 SER A N 1
ATOM 2694 C CA . SER A 1 389 ? 19.830 -12.201 -25.437 1.00 90.44 389 SER A CA 1
ATOM 2695 C C . SER A 1 389 ? 21.194 -11.520 -25.362 1.00 90.44 389 SER A C 1
ATOM 2697 O O . SER A 1 389 ? 21.789 -11.221 -26.393 1.00 90.44 389 SER A O 1
ATOM 2699 N N . GLY A 1 390 ? 21.689 -11.259 -24.150 1.00 88.06 390 GLY A N 1
ATOM 2700 C CA . GLY A 1 390 ? 22.930 -10.508 -23.895 1.00 88.06 390 GLY A CA 1
ATOM 2701 C C . GLY A 1 390 ? 22.718 -9.048 -23.471 1.00 88.06 390 GLY A C 1
ATOM 2702 O O . GLY A 1 390 ? 23.687 -8.352 -23.189 1.00 88.06 390 GLY A O 1
ATOM 2703 N N . GLY A 1 391 ? 21.462 -8.605 -23.371 1.00 91.00 391 GLY A N 1
ATOM 2704 C CA . GLY A 1 391 ? 21.079 -7.267 -22.919 1.00 91.00 391 GLY A CA 1
ATOM 2705 C C . GLY A 1 391 ? 21.252 -6.148 -23.953 1.00 91.00 391 GLY A C 1
ATOM 2706 O O . GLY A 1 391 ? 21.719 -6.356 -25.071 1.00 91.00 391 GLY A O 1
ATOM 2707 N N . VAL A 1 392 ? 20.836 -4.942 -23.572 1.00 92.56 392 VAL A N 1
ATOM 2708 C CA . VAL A 1 392 ? 20.962 -3.704 -24.350 1.00 92.56 392 VAL A CA 1
ATOM 2709 C C . VAL A 1 392 ? 21.673 -2.664 -23.489 1.00 92.56 392 VAL A C 1
ATOM 2711 O O . VAL A 1 392 ? 21.137 -2.231 -22.472 1.00 92.56 392 VAL A O 1
ATOM 2714 N N . ALA A 1 393 ? 22.872 -2.252 -23.886 1.00 89.50 393 ALA A N 1
ATOM 2715 C CA . ALA A 1 393 ? 23.696 -1.292 -23.157 1.00 89.50 393 ALA A CA 1
ATOM 2716 C C . ALA A 1 393 ? 24.259 -0.242 -24.122 1.00 89.50 393 ALA A C 1
ATOM 2718 O O . ALA A 1 393 ? 25.310 -0.439 -24.733 1.00 89.50 393 ALA A O 1
ATOM 2719 N N . LEU A 1 394 ? 23.545 0.873 -24.274 1.00 85.19 394 LEU A N 1
ATOM 2720 C CA . LEU A 1 394 ? 23.912 1.946 -25.199 1.00 85.19 394 LEU A CA 1
ATOM 2721 C C . LEU A 1 394 ? 24.209 3.252 -24.466 1.00 85.19 394 LEU A C 1
ATOM 2723 O O . LEU A 1 394 ? 23.528 3.619 -23.508 1.00 85.19 394 LEU A O 1
ATOM 2727 N N . SER A 1 395 ? 25.213 3.971 -24.966 1.00 85.94 395 SER A N 1
ATOM 2728 C CA 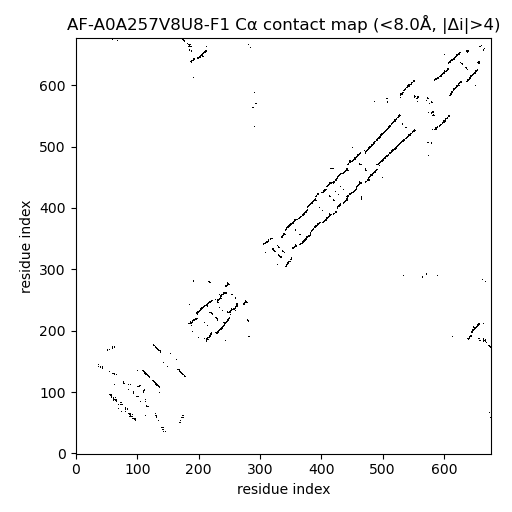. SER A 1 395 ? 25.504 5.352 -24.575 1.00 85.94 395 SER A CA 1
ATOM 2729 C C . SER A 1 395 ? 25.188 6.298 -25.726 1.00 85.94 395 SER A C 1
ATOM 2731 O O . SER A 1 395 ? 25.691 6.106 -26.833 1.00 85.94 395 SER A O 1
ATOM 2733 N N . CYS A 1 396 ? 24.384 7.329 -25.476 1.00 84.25 396 CYS A N 1
ATOM 2734 C CA . CYS A 1 396 ? 24.063 8.305 -26.510 1.00 84.25 396 CYS A CA 1
ATOM 2735 C C . CYS A 1 396 ? 25.016 9.501 -26.507 1.00 84.25 396 CYS A C 1
ATOM 2737 O O . CYS A 1 396 ? 25.299 10.068 -25.454 1.00 84.25 396 CYS A O 1
ATOM 2739 N N . TRP A 1 397 ? 25.501 9.895 -27.690 1.00 80.25 397 TRP A N 1
ATOM 2740 C CA . TRP A 1 397 ? 26.494 10.972 -27.843 1.00 80.25 397 TRP A CA 1
ATOM 2741 C C . TRP A 1 397 ? 25.899 12.347 -28.173 1.00 80.25 397 TRP A C 1
ATOM 2743 O O . TRP A 1 397 ? 26.588 13.356 -28.028 1.00 80.25 397 TRP A O 1
ATOM 2753 N N . GLY A 1 398 ? 24.648 12.415 -28.629 1.00 65.62 398 GLY A N 1
ATOM 2754 C CA . GLY A 1 398 ? 24.029 13.669 -29.061 1.00 65.62 398 GLY A CA 1
ATOM 2755 C C . GLY A 1 398 ? 23.201 14.390 -27.986 1.00 65.62 398 GLY A C 1
ATOM 2756 O O . GLY A 1 398 ? 22.937 13.869 -26.905 1.00 65.62 398 GLY A O 1
ATOM 2757 N N . GLY A 1 399 ? 22.769 15.615 -28.323 1.00 66.56 399 GLY A N 1
ATOM 2758 C CA . GLY A 1 399 ? 21.900 16.472 -27.498 1.00 66.56 399 GLY A CA 1
ATOM 2759 C C . GLY A 1 399 ? 20.432 16.014 -27.440 1.00 66.56 399 GLY A C 1
ATOM 2760 O O . GLY A 1 399 ? 20.131 14.839 -27.629 1.00 66.56 399 GLY A O 1
ATOM 2761 N N . SER A 1 400 ? 19.499 16.950 -27.226 1.00 58.97 400 SER A N 1
ATOM 2762 C CA . SER A 1 400 ? 18.073 16.748 -26.871 1.00 58.97 400 SER A CA 1
ATOM 2763 C C . SER A 1 400 ? 17.177 15.933 -27.835 1.00 58.97 400 SER A C 1
ATOM 2765 O O . SER A 1 400 ? 15.982 15.818 -27.586 1.00 58.97 400 SER A O 1
ATOM 2767 N N . GLY A 1 401 ? 17.720 15.330 -28.896 1.00 64.88 401 GLY A N 1
ATOM 2768 C CA . GLY A 1 401 ? 17.019 14.389 -29.787 1.00 64.88 401 GLY A CA 1
ATOM 2769 C C . GLY A 1 401 ? 17.578 12.962 -29.772 1.00 64.88 401 GLY A C 1
ATOM 2770 O O . GLY A 1 401 ? 17.123 12.125 -30.546 1.00 64.88 401 GLY A O 1
ATOM 2771 N N . SER A 1 402 ? 18.578 12.691 -28.929 1.00 84.12 402 SER A N 1
ATOM 2772 C CA . SER A 1 402 ? 19.212 11.376 -28.826 1.00 84.12 402 SER A CA 1
ATOM 2773 C C . SER A 1 402 ? 18.482 10.490 -27.827 1.00 84.12 402 SER A C 1
ATOM 2775 O O . SER A 1 402 ? 18.157 10.937 -26.725 1.00 84.12 402 SER A O 1
ATOM 2777 N N . GLY A 1 403 ? 18.236 9.233 -28.183 1.00 88.44 403 GLY A N 1
ATOM 2778 C CA . GLY A 1 403 ? 17.458 8.358 -27.322 1.00 88.44 403 GLY A CA 1
ATOM 2779 C C . GLY A 1 403 ? 17.299 6.928 -27.798 1.00 88.44 403 GLY A C 1
ATOM 2780 O O . GLY A 1 403 ? 17.686 6.552 -28.903 1.00 88.44 403 GLY A O 1
ATOM 2781 N N . MET A 1 404 ? 16.699 6.123 -26.933 1.00 90.12 404 MET A N 1
ATOM 2782 C CA . MET A 1 404 ? 16.305 4.756 -27.245 1.00 90.12 404 MET A CA 1
ATOM 2783 C C . MET A 1 404 ? 14.780 4.686 -27.311 1.00 90.12 404 MET A C 1
ATOM 2785 O O . MET A 1 404 ? 14.095 5.114 -26.384 1.00 90.12 404 MET A O 1
ATOM 2789 N N . PHE A 1 405 ? 14.255 4.150 -28.406 1.00 90.56 405 PHE A N 1
ATOM 2790 C CA . PHE A 1 405 ? 12.831 4.116 -28.724 1.00 90.56 405 PHE A CA 1
ATOM 2791 C C . PHE A 1 405 ? 12.424 2.681 -29.049 1.00 90.56 405 PHE A C 1
ATOM 2793 O O . PHE A 1 405 ? 12.794 2.135 -30.088 1.00 90.56 405 PHE A O 1
ATOM 2800 N N . PHE A 1 406 ? 11.678 2.051 -28.154 1.00 90.31 406 PHE A N 1
ATOM 2801 C CA . PHE A 1 406 ? 11.209 0.678 -28.296 1.00 90.31 406 PHE A CA 1
ATOM 2802 C C . PHE A 1 406 ? 9.745 0.714 -28.708 1.00 90.31 406 PHE A C 1
ATOM 2804 O O . PHE A 1 406 ? 8.858 0.702 -27.869 1.00 90.31 406 PHE A O 1
ATOM 2811 N N . ASN A 1 407 ? 9.492 0.797 -30.007 1.00 88.44 407 ASN A N 1
ATOM 2812 C CA . ASN A 1 407 ? 8.176 1.097 -30.559 1.00 88.44 407 ASN A CA 1
ATOM 2813 C C . ASN A 1 407 ? 7.273 -0.129 -30.771 1.00 88.44 407 ASN A C 1
ATOM 2815 O O . ASN A 1 407 ? 6.196 -0.016 -31.344 1.00 88.44 407 ASN A O 1
ATOM 2819 N N . GLY A 1 408 ? 7.731 -1.313 -30.391 1.00 82.12 408 GLY A N 1
ATOM 2820 C CA . GLY A 1 408 ? 6.977 -2.549 -30.517 1.00 82.12 408 GLY A CA 1
ATOM 2821 C C . GLY A 1 408 ? 6.077 -2.844 -29.327 1.00 82.12 408 GLY A C 1
ATOM 2822 O O . GLY A 1 408 ? 6.097 -2.154 -28.310 1.00 82.12 408 GLY A O 1
ATOM 2823 N N . ASN A 1 409 ? 5.310 -3.924 -29.457 1.00 81.69 409 ASN A N 1
ATOM 2824 C CA . ASN A 1 409 ? 4.340 -4.330 -28.440 1.00 81.69 409 ASN A CA 1
ATOM 2825 C C . ASN A 1 409 ? 4.834 -5.487 -27.573 1.00 81.69 409 ASN A C 1
ATOM 2827 O O . ASN A 1 409 ? 4.295 -5.691 -26.496 1.00 81.69 409 ASN A O 1
ATOM 2831 N N . ASN A 1 410 ? 5.828 -6.257 -28.024 1.00 85.94 410 ASN A N 1
ATOM 2832 C CA . ASN A 1 410 ? 6.335 -7.407 -27.281 1.00 85.94 410 ASN A CA 1
ATOM 2833 C C . ASN A 1 410 ? 7.860 -7.391 -27.222 1.00 85.94 410 ASN A C 1
ATOM 2835 O O . ASN A 1 410 ? 8.525 -7.495 -28.250 1.00 85.94 410 ASN A O 1
ATOM 2839 N N . TYR A 1 411 ? 8.428 -7.306 -26.026 1.00 88.88 411 TYR A N 1
ATOM 2840 C CA . TYR A 1 411 ? 9.876 -7.356 -25.837 1.00 88.88 411 TYR A CA 1
ATOM 2841 C C . TYR A 1 411 ? 10.232 -8.410 -24.808 1.00 88.88 411 TYR A C 1
ATOM 2843 O O . TYR A 1 411 ? 9.660 -8.443 -23.726 1.00 88.88 411 TYR A O 1
ATOM 2851 N N . ASN A 1 412 ? 11.212 -9.243 -25.133 1.00 90.25 412 ASN A N 1
ATOM 2852 C CA . ASN A 1 412 ? 11.891 -10.096 -24.176 1.00 90.25 412 ASN A CA 1
ATOM 2853 C C . ASN A 1 412 ? 13.385 -9.802 -24.257 1.00 90.25 412 ASN A C 1
ATOM 2855 O O . ASN A 1 412 ? 14.033 -10.133 -25.249 1.00 90.25 412 ASN A O 1
ATOM 2859 N N . ILE A 1 413 ? 13.912 -9.129 -23.240 1.00 92.19 413 ILE A N 1
ATOM 2860 C CA . ILE A 1 413 ? 15.316 -8.750 -23.149 1.00 92.19 413 ILE A CA 1
ATOM 2861 C C . ILE A 1 413 ? 15.905 -9.468 -21.946 1.00 92.19 413 ILE A C 1
ATOM 2863 O O . ILE A 1 413 ? 15.392 -9.360 -20.832 1.00 92.19 413 ILE A O 1
ATOM 2867 N N . SER A 1 414 ? 16.982 -10.213 -22.174 1.00 92.25 414 SER A N 1
ATOM 2868 C CA . SER A 1 414 ? 17.596 -11.049 -21.151 1.00 92.25 414 SER A CA 1
ATOM 2869 C C . SER A 1 414 ? 19.100 -10.833 -21.035 1.00 92.25 414 SER A C 1
ATOM 2871 O O . SER A 1 414 ? 19.829 -10.796 -22.030 1.00 92.25 414 SER A O 1
ATOM 2873 N N . ASN A 1 415 ? 19.567 -10.720 -19.795 1.00 90.12 415 ASN A N 1
ATOM 2874 C CA . ASN A 1 415 ? 20.966 -10.743 -19.405 1.00 90.12 415 ASN A CA 1
ATOM 2875 C C . ASN A 1 415 ? 21.082 -11.308 -17.982 1.00 90.12 415 ASN A C 1
ATOM 2877 O O . ASN A 1 415 ? 20.587 -10.726 -17.025 1.00 90.12 415 ASN A O 1
ATOM 2881 N N . SER A 1 416 ? 21.737 -12.457 -17.824 1.00 85.69 416 SER A N 1
ATOM 2882 C CA . SER A 1 416 ? 21.857 -13.110 -16.515 1.00 85.69 416 SER A CA 1
ATOM 2883 C C . SER A 1 416 ? 23.013 -12.581 -15.661 1.00 85.69 416 SER A C 1
ATOM 2885 O O . SER A 1 416 ? 23.082 -12.908 -14.476 1.00 85.69 416 SER A O 1
ATOM 2887 N N . ALA A 1 417 ? 23.948 -11.834 -16.256 1.00 87.81 417 ALA A N 1
ATOM 2888 C CA . ALA A 1 417 ? 25.194 -11.408 -15.611 1.00 87.81 417 ALA A CA 1
ATOM 2889 C C . ALA A 1 417 ? 25.249 -9.901 -15.309 1.00 87.81 417 ALA A C 1
ATOM 2891 O O . ALA A 1 417 ? 26.101 -9.464 -14.541 1.00 87.81 417 ALA A O 1
ATOM 2892 N N . SER A 1 418 ? 24.375 -9.110 -15.928 1.00 91.00 418 SER A N 1
ATOM 2893 C CA . SER A 1 418 ? 24.297 -7.655 -15.792 1.00 91.00 418 SER A CA 1
ATOM 2894 C C . SER A 1 418 ? 22.875 -7.196 -16.121 1.00 91.00 418 SER A C 1
ATOM 2896 O O . SER A 1 418 ? 21.995 -8.020 -16.368 1.00 91.00 418 SER A O 1
ATOM 2898 N N . TRP A 1 419 ? 22.659 -5.885 -16.165 1.00 91.12 419 TRP A N 1
ATOM 2899 C CA . TRP A 1 419 ? 21.400 -5.278 -16.569 1.00 91.12 419 TRP A CA 1
ATOM 2900 C C . TRP A 1 419 ? 20.933 -5.785 -17.937 1.00 91.12 419 TRP A C 1
ATOM 2902 O O . TRP A 1 419 ? 21.693 -5.787 -18.912 1.00 91.12 419 TRP A O 1
ATOM 2912 N N . ALA A 1 420 ? 19.663 -6.192 -18.019 1.00 89.75 420 ALA A N 1
ATOM 2913 C CA . ALA A 1 420 ? 19.042 -6.533 -19.297 1.00 89.75 420 ALA A CA 1
ATOM 2914 C C . ALA A 1 420 ? 18.941 -5.291 -20.181 1.00 89.75 420 ALA A C 1
ATOM 2916 O O . ALA A 1 420 ? 19.188 -5.372 -21.380 1.00 89.75 420 ALA A O 1
ATOM 2917 N N . VAL A 1 421 ? 18.650 -4.134 -19.590 1.00 93.00 421 VAL A N 1
ATOM 2918 C CA . VAL A 1 421 ? 18.747 -2.843 -20.267 1.00 93.00 421 VAL A CA 1
ATOM 2919 C C . VAL A 1 421 ? 19.457 -1.842 -19.359 1.00 93.00 421 VAL A C 1
ATOM 2921 O O . VAL A 1 421 ? 19.069 -1.649 -18.209 1.00 93.00 421 VAL A O 1
ATOM 2924 N N . SER A 1 422 ? 20.495 -1.195 -19.878 1.00 91.19 422 SER A N 1
ATOM 2925 C CA . SER A 1 422 ? 21.188 -0.084 -19.229 1.00 91.19 422 SER A CA 1
ATOM 2926 C C . SER A 1 422 ? 21.154 1.125 -20.152 1.00 91.19 422 SER A C 1
ATOM 2928 O O . SER A 1 422 ? 21.570 1.053 -21.312 1.00 91.19 422 SER A O 1
ATOM 2930 N N . VAL A 1 423 ? 20.609 2.222 -19.637 1.00 84.00 423 VAL A N 1
ATOM 2931 C CA . VAL A 1 423 ? 20.327 3.427 -20.410 1.00 84.00 423 VAL A CA 1
ATOM 2932 C C . VAL A 1 423 ? 21.243 4.545 -19.954 1.00 84.00 423 VAL A C 1
ATOM 2934 O O . VAL A 1 423 ? 21.152 5.005 -18.818 1.00 84.00 423 VAL A O 1
ATOM 2937 N N . ASN A 1 424 ? 22.064 5.031 -20.879 1.00 86.88 424 ASN A N 1
ATOM 2938 C CA . ASN A 1 424 ? 22.821 6.267 -20.724 1.00 86.88 424 ASN A CA 1
ATOM 2939 C C . ASN A 1 424 ? 22.523 7.208 -21.902 1.00 86.88 424 ASN A C 1
ATOM 2941 O O . ASN A 1 424 ? 23.399 7.567 -22.691 1.00 86.88 424 ASN A O 1
ATOM 2945 N N . CYS A 1 425 ? 21.242 7.536 -22.065 1.00 83.56 425 CYS A N 1
ATOM 2946 C CA . CYS A 1 425 ? 20.717 8.339 -23.164 1.00 83.56 425 CYS A CA 1
ATOM 2947 C C . CYS A 1 425 ? 19.741 9.397 -22.638 1.00 83.56 425 CYS A C 1
ATOM 2949 O O . CYS A 1 425 ? 18.972 9.066 -21.744 1.00 83.56 425 CYS A O 1
ATOM 2951 N N . PRO A 1 426 ? 19.699 10.622 -23.200 1.00 86.81 426 PRO A N 1
ATOM 2952 C CA . PRO A 1 426 ? 18.803 11.682 -22.721 1.00 86.81 426 PRO A CA 1
ATOM 2953 C C . PRO A 1 426 ? 17.311 11.330 -22.771 1.00 86.81 426 PRO A C 1
ATOM 2955 O O . PRO A 1 426 ? 16.540 11.822 -21.952 1.00 86.81 426 PRO A O 1
ATOM 2958 N N . VAL A 1 427 ? 16.895 10.501 -23.733 1.00 87.94 427 VAL A N 1
ATOM 2959 C CA . VAL A 1 427 ? 15.504 10.061 -23.894 1.00 87.94 427 VAL A CA 1
ATOM 2960 C C . VAL A 1 427 ? 15.435 8.541 -23.959 1.00 87.94 427 VAL A C 1
ATOM 2962 O O . VAL A 1 427 ? 16.240 7.890 -24.629 1.00 87.94 427 VAL A O 1
ATOM 2965 N N . PHE A 1 428 ? 14.442 7.973 -23.286 1.00 89.56 428 PHE A N 1
ATOM 2966 C CA . PHE A 1 428 ? 14.184 6.544 -23.257 1.00 89.56 428 PHE A CA 1
ATOM 2967 C C . PHE A 1 428 ? 12.684 6.269 -23.267 1.00 89.56 428 PHE A C 1
ATOM 2969 O O . PHE A 1 428 ? 11.998 6.490 -22.276 1.00 89.56 428 PHE A O 1
ATOM 2976 N N . ASN A 1 429 ? 12.166 5.759 -24.377 1.00 89.69 429 ASN A N 1
ATOM 2977 C CA . ASN A 1 429 ? 10.743 5.483 -24.524 1.00 89.69 429 ASN A CA 1
ATOM 2978 C C . ASN A 1 429 ? 10.520 4.009 -24.841 1.00 89.69 429 ASN A C 1
ATOM 2980 O O . ASN A 1 429 ? 11.140 3.459 -25.752 1.00 89.69 429 ASN A O 1
ATOM 2984 N N . PHE A 1 430 ? 9.601 3.389 -24.109 1.00 86.38 430 PHE A N 1
ATOM 2985 C CA . PHE A 1 430 ? 9.167 2.016 -24.316 1.00 86.38 430 PHE A CA 1
ATOM 2986 C C . PHE A 1 430 ? 7.672 1.951 -24.607 1.00 86.38 430 PHE A C 1
ATOM 2988 O O . PHE A 1 430 ? 6.867 2.392 -23.794 1.00 86.38 430 PHE A O 1
ATOM 2995 N N . GLY A 1 431 ? 7.325 1.328 -25.729 1.00 76.94 431 GLY A N 1
ATOM 2996 C CA . GLY A 1 431 ? 5.981 1.159 -26.269 1.00 76.94 431 GLY A CA 1
ATOM 2997 C C . GLY A 1 431 ? 5.494 2.345 -27.108 1.00 76.94 431 GLY A C 1
ATOM 2998 O O . GLY A 1 431 ? 5.869 3.492 -26.875 1.00 76.94 431 GLY A O 1
ATOM 2999 N N . THR A 1 432 ? 4.619 2.070 -28.082 1.00 66.81 432 THR A N 1
ATOM 3000 C CA . THR A 1 432 ? 3.920 3.095 -28.892 1.00 66.81 432 THR A CA 1
ATOM 3001 C C . THR A 1 432 ? 2.460 3.323 -28.505 1.00 66.81 432 THR A C 1
ATOM 3003 O O . THR A 1 432 ? 1.851 4.260 -29.015 1.00 66.81 432 THR A O 1
ATOM 3006 N N . GLY A 1 433 ? 1.875 2.490 -27.637 1.00 58.88 433 GLY A N 1
ATOM 3007 C CA . GLY A 1 433 ? 0.488 2.640 -27.176 1.00 58.88 433 GLY A CA 1
ATOM 3008 C C . GLY A 1 433 ? -0.198 1.322 -26.793 1.00 58.88 433 GLY A C 1
ATOM 3009 O O . GLY A 1 433 ? -0.033 0.321 -27.478 1.00 58.88 433 GLY A O 1
ATOM 3010 N N . THR A 1 434 ? -0.935 1.371 -25.675 1.00 63.69 434 THR A N 1
ATOM 3011 C CA . THR A 1 434 ? -1.863 0.398 -25.048 1.00 63.69 434 THR A CA 1
ATOM 3012 C C . THR A 1 434 ? -1.663 -1.098 -25.304 1.00 63.69 434 THR A C 1
ATOM 3014 O O . THR A 1 434 ? -2.059 -1.620 -26.344 1.00 63.69 434 THR A O 1
ATOM 3017 N N . GLY A 1 435 ? -1.220 -1.808 -24.259 1.00 71.12 435 GLY A N 1
ATOM 3018 C CA . GLY A 1 435 ? -1.451 -3.252 -24.097 1.00 71.12 435 GLY A CA 1
ATOM 3019 C C . GLY A 1 435 ? -0.283 -4.161 -24.482 1.00 71.12 435 GLY A C 1
ATOM 3020 O O . GLY A 1 435 ? -0.486 -5.357 -24.672 1.00 71.12 435 GLY A O 1
ATOM 3021 N N . GLY A 1 436 ? 0.930 -3.616 -24.611 1.00 80.19 436 GLY A N 1
ATOM 3022 C CA . GLY A 1 436 ? 2.133 -4.412 -24.873 1.00 80.19 436 GLY A CA 1
ATOM 3023 C C . GLY A 1 436 ? 2.594 -5.250 -23.671 1.00 80.19 436 GLY A C 1
ATOM 3024 O O . GLY A 1 436 ? 2.240 -4.952 -22.530 1.00 80.19 436 GLY A O 1
ATOM 3025 N N . SER A 1 437 ? 3.409 -6.276 -23.928 1.00 84.88 437 SER A N 1
ATOM 3026 C CA . SER A 1 437 ? 4.056 -7.129 -22.926 1.00 84.88 437 SER A CA 1
ATOM 3027 C C . SER A 1 437 ? 5.579 -6.988 -22.994 1.00 84.88 437 SER A C 1
ATOM 3029 O O . SER A 1 437 ? 6.207 -7.305 -24.005 1.00 84.88 437 SER A O 1
ATOM 3031 N N . TYR A 1 438 ? 6.198 -6.557 -21.899 1.00 88.31 438 TYR A N 1
ATOM 3032 C CA . TYR A 1 438 ? 7.624 -6.238 -21.841 1.00 88.31 438 TYR A CA 1
ATOM 3033 C C . TYR A 1 438 ? 8.295 -7.018 -20.713 1.00 88.31 438 TYR A C 1
ATOM 3035 O O . TYR A 1 438 ? 7.931 -6.881 -19.551 1.00 88.31 438 TYR A O 1
ATOM 3043 N N . ILE A 1 439 ? 9.288 -7.833 -21.049 1.00 90.44 439 ILE A N 1
ATOM 3044 C CA . ILE A 1 439 ? 10.016 -8.697 -20.123 1.00 90.44 439 ILE A CA 1
ATOM 3045 C C . ILE A 1 439 ? 11.493 -8.295 -20.116 1.00 90.44 439 ILE A C 1
ATOM 3047 O O . ILE A 1 439 ? 12.144 -8.269 -21.162 1.00 90.44 439 ILE A O 1
ATOM 3051 N N . PHE A 1 440 ? 12.023 -8.047 -18.921 1.00 92.75 440 PHE A N 1
ATOM 3052 C CA . PHE A 1 440 ? 13.405 -7.663 -18.644 1.00 92.75 440 PHE A CA 1
ATOM 3053 C C . PHE A 1 440 ? 14.010 -8.637 -17.632 1.00 92.75 440 PHE A C 1
ATOM 3055 O O . PHE A 1 440 ? 14.032 -8.388 -16.423 1.00 92.75 440 PHE A O 1
ATOM 3062 N N . ASN A 1 441 ? 14.501 -9.772 -18.125 1.00 92.06 441 ASN A N 1
ATOM 3063 C CA . ASN A 1 441 ? 15.168 -10.765 -17.291 1.00 92.06 441 ASN A CA 1
ATOM 3064 C C . ASN A 1 441 ? 16.632 -10.360 -17.082 1.00 92.06 441 ASN A C 1
ATOM 3066 O O . ASN A 1 441 ? 17.474 -10.585 -17.946 1.00 92.06 441 ASN A O 1
ATOM 3070 N N . GLY A 1 442 ? 16.916 -9.712 -15.961 1.00 90.75 442 GLY A N 1
ATOM 3071 C CA . GLY A 1 442 ? 18.163 -9.004 -15.684 1.00 90.75 442 GLY A CA 1
ATOM 3072 C C . GLY A 1 442 ? 17.947 -7.530 -15.334 1.00 90.75 442 GLY A C 1
ATOM 3073 O O . GLY A 1 442 ? 18.903 -6.835 -15.011 1.00 90.75 442 GLY A O 1
ATOM 3074 N N . GLY A 1 443 ? 16.705 -7.043 -15.381 1.00 93.62 443 GLY A N 1
ATOM 3075 C CA . GLY A 1 443 ? 16.308 -5.733 -14.874 1.00 93.62 443 GLY A CA 1
ATOM 3076 C C . GLY A 1 443 ? 16.584 -4.553 -15.809 1.00 93.62 443 GLY A C 1
ATOM 3077 O O . GLY A 1 443 ? 17.140 -4.706 -16.900 1.00 93.62 443 GLY A O 1
ATOM 3078 N N . LEU A 1 444 ? 16.196 -3.358 -15.359 1.00 94.00 444 LEU A N 1
ATOM 3079 C CA . LEU A 1 444 ? 16.400 -2.084 -16.056 1.00 94.00 444 LEU A CA 1
ATOM 3080 C C . LEU A 1 444 ? 17.161 -1.092 -15.165 1.00 94.00 444 LEU A C 1
ATOM 3082 O O . LEU A 1 444 ? 16.744 -0.836 -14.038 1.00 94.00 444 LEU A O 1
ATOM 3086 N N . SER A 1 445 ? 18.223 -0.487 -15.703 1.00 93.06 445 SER A N 1
ATOM 3087 C CA . SER A 1 445 ? 18.952 0.614 -15.062 1.00 93.06 445 SER A CA 1
ATOM 3088 C C . SER A 1 445 ? 18.856 1.897 -15.876 1.00 93.06 445 SER A C 1
ATOM 3090 O O . SER A 1 445 ? 19.316 1.957 -17.020 1.00 93.06 445 SER A O 1
ATOM 3092 N N . LEU A 1 446 ? 18.322 2.940 -15.248 1.00 89.94 446 LEU A N 1
ATOM 3093 C CA . LEU A 1 446 ? 18.295 4.316 -15.730 1.00 89.94 446 LEU A CA 1
ATOM 3094 C C . LEU A 1 446 ? 19.381 5.111 -14.994 1.00 89.94 446 LEU A C 1
ATOM 3096 O O . LEU A 1 446 ? 19.121 5.892 -14.080 1.00 89.94 446 LEU A O 1
ATOM 3100 N N . SER A 1 447 ? 20.629 4.849 -15.375 1.00 77.75 447 SER A N 1
ATOM 3101 C CA . SER A 1 447 ? 21.823 5.417 -14.748 1.00 77.75 447 SER A CA 1
ATOM 3102 C C . SER A 1 447 ? 22.587 6.251 -15.773 1.00 77.75 447 SER A C 1
ATOM 3104 O O . SER A 1 447 ? 23.292 5.700 -16.616 1.00 77.75 447 SER A O 1
ATOM 3106 N N . GLY A 1 448 ? 22.432 7.575 -15.743 1.00 70.62 448 GLY A N 1
ATOM 3107 C CA . GLY A 1 448 ? 23.022 8.452 -16.756 1.00 70.62 448 GLY A CA 1
ATOM 3108 C C . GLY A 1 448 ? 22.454 9.868 -16.745 1.00 70.62 448 GLY A C 1
ATOM 3109 O O . GLY A 1 448 ? 21.912 10.303 -15.735 1.00 70.62 448 GLY A O 1
ATOM 3110 N N . SER A 1 449 ? 22.599 10.563 -17.876 1.00 66.12 449 SER A N 1
ATOM 3111 C CA . SER A 1 449 ? 22.356 11.984 -18.213 1.00 66.12 449 SER A CA 1
ATOM 3112 C C . SER A 1 449 ? 20.975 12.602 -17.886 1.00 66.12 449 SER A C 1
ATOM 3114 O O . SER A 1 449 ? 20.436 13.368 -18.682 1.00 66.12 449 SER A O 1
ATOM 3116 N N . SER A 1 450 ? 20.416 12.329 -16.704 1.00 73.12 450 SER A N 1
ATOM 3117 C CA . SER A 1 450 ? 19.068 12.739 -16.279 1.00 73.12 450 SER A CA 1
ATOM 3118 C C . SER A 1 450 ? 18.011 12.382 -17.333 1.00 73.12 450 SER A C 1
ATOM 3120 O O . SER A 1 450 ? 17.344 13.278 -17.861 1.00 73.12 450 SER A O 1
ATOM 3122 N N . PRO A 1 451 ? 17.898 11.093 -17.708 1.00 81.12 451 PRO A N 1
ATOM 3123 C CA . PRO A 1 451 ? 17.076 10.688 -18.837 1.00 81.12 451 PRO A CA 1
ATOM 3124 C C . PRO A 1 451 ? 15.605 11.041 -18.605 1.00 81.12 451 PRO A C 1
ATOM 3126 O O . PRO A 1 451 ? 15.082 10.881 -17.504 1.00 81.12 451 PRO A O 1
ATOM 3129 N N . VAL A 1 452 ? 14.912 11.470 -19.655 1.00 88.94 452 VAL A N 1
ATOM 3130 C CA . VAL A 1 452 ? 13.448 11.447 -19.686 1.00 88.94 452 VAL A CA 1
ATOM 3131 C C . VAL A 1 452 ? 13.034 10.049 -20.122 1.00 88.94 452 VAL A C 1
ATOM 3133 O O . VAL A 1 452 ? 13.305 9.648 -21.255 1.00 88.94 452 VAL A O 1
ATOM 3136 N N . ALA A 1 453 ? 12.415 9.302 -19.213 1.00 90.69 453 ALA A N 1
ATOM 3137 C CA . ALA A 1 453 ? 12.033 7.916 -19.419 1.00 90.69 453 ALA A CA 1
ATOM 3138 C C . ALA A 1 453 ? 10.507 7.763 -19.409 1.00 90.69 453 ALA A C 1
ATOM 3140 O O . ALA A 1 453 ? 9.848 8.187 -18.465 1.00 90.69 453 ALA A O 1
ATOM 3141 N N . THR A 1 454 ? 9.933 7.131 -20.430 1.00 92.38 454 THR A N 1
ATOM 3142 C CA . THR A 1 454 ? 8.497 6.815 -20.473 1.00 92.38 454 THR A CA 1
ATOM 3143 C C . THR A 1 454 ? 8.293 5.338 -20.768 1.00 92.38 454 THR A C 1
ATOM 3145 O O . THR A 1 454 ? 8.708 4.844 -21.815 1.00 92.38 454 THR A O 1
ATOM 3148 N N . LEU A 1 455 ? 7.623 4.639 -19.857 1.00 92.88 455 LEU A N 1
ATOM 3149 C CA . LEU A 1 455 ? 7.084 3.305 -20.090 1.00 92.88 455 LEU A CA 1
ATOM 3150 C C . LEU A 1 455 ? 5.599 3.463 -20.419 1.00 92.88 455 LEU A C 1
ATOM 3152 O O . LEU A 1 455 ? 4.829 3.888 -19.561 1.00 92.88 455 LEU A O 1
ATOM 3156 N N . ALA A 1 456 ? 5.208 3.179 -21.660 1.00 91.19 456 ALA A N 1
ATOM 3157 C CA . ALA A 1 456 ? 3.823 3.246 -22.111 1.00 91.19 456 ALA A CA 1
ATOM 3158 C C . ALA A 1 456 ? 2.921 2.248 -21.363 1.00 91.19 456 ALA A C 1
ATOM 3160 O O . ALA A 1 456 ? 3.367 1.448 -20.546 1.00 91.19 456 ALA A O 1
ATOM 3161 N N . SER A 1 457 ? 1.616 2.311 -21.620 1.00 87.81 457 SER A N 1
ATOM 3162 C CA . SER A 1 457 ? 0.665 1.432 -20.950 1.00 87.81 457 SER A CA 1
ATOM 3163 C C . SER A 1 457 ? 0.802 -0.014 -21.420 1.00 87.81 457 SER A C 1
ATOM 3165 O O . SER A 1 457 ? 0.844 -0.302 -22.621 1.00 87.81 457 SER A O 1
ATOM 3167 N N . GLY A 1 458 ? 0.847 -0.947 -20.475 1.00 85.12 458 GLY A N 1
ATOM 3168 C CA . GLY A 1 458 ? 1.025 -2.363 -20.772 1.00 85.12 458 GLY A CA 1
ATOM 3169 C C . GLY A 1 458 ? 1.356 -3.193 -19.541 1.00 85.12 458 GLY A C 1
ATOM 3170 O O . GLY A 1 458 ? 1.177 -2.753 -18.406 1.00 85.12 458 GLY A O 1
ATOM 3171 N N . THR A 1 459 ? 1.842 -4.404 -19.794 1.00 86.31 459 THR A N 1
ATOM 3172 C CA . THR A 1 459 ? 2.319 -5.330 -18.769 1.00 86.31 459 THR A CA 1
ATOM 3173 C C . THR A 1 459 ? 3.838 -5.394 -18.811 1.00 86.31 459 THR A C 1
ATOM 3175 O O . THR A 1 459 ? 4.418 -5.735 -19.841 1.00 86.31 459 THR A O 1
ATOM 3178 N N . TYR A 1 460 ? 4.489 -5.077 -17.698 1.00 90.62 460 TYR A N 1
ATOM 3179 C CA . TYR A 1 460 ? 5.944 -5.051 -17.578 1.00 90.62 460 TYR A CA 1
ATOM 3180 C C . TYR A 1 460 ? 6.398 -6.042 -16.519 1.00 90.62 460 TYR A C 1
ATOM 3182 O O . TYR A 1 460 ? 5.856 -6.067 -15.420 1.00 90.62 460 TYR A O 1
ATOM 3190 N N . MET A 1 461 ? 7.425 -6.822 -16.824 1.00 91.31 461 MET A N 1
ATOM 3191 C CA . MET A 1 461 ? 8.046 -7.752 -15.892 1.00 91.31 461 MET A CA 1
ATOM 3192 C C . MET A 1 461 ? 9.544 -7.498 -15.828 1.00 91.31 461 MET A C 1
ATOM 3194 O O . MET A 1 461 ? 10.253 -7.671 -16.816 1.00 91.31 461 MET A O 1
ATOM 3198 N N . PHE A 1 462 ? 10.025 -7.122 -14.653 1.00 93.75 462 PHE A N 1
ATOM 3199 C CA . PHE A 1 462 ? 11.430 -6.924 -14.343 1.00 93.75 462 PHE A CA 1
ATOM 3200 C C . PHE A 1 462 ? 11.867 -7.997 -13.355 1.00 93.75 462 PHE A C 1
ATOM 3202 O O . PHE A 1 462 ? 11.253 -8.168 -12.302 1.00 93.75 462 PHE A O 1
ATOM 3209 N N . SER A 1 463 ? 12.952 -8.693 -13.670 1.00 92.81 463 SER A N 1
ATOM 3210 C CA . SER A 1 463 ? 13.591 -9.634 -12.750 1.00 92.81 463 SER A CA 1
ATOM 3211 C C . SER A 1 463 ? 15.033 -9.211 -12.545 1.00 92.81 463 SER A C 1
ATOM 3213 O O . SER A 1 463 ? 15.744 -8.997 -13.524 1.00 92.81 463 SER A O 1
ATOM 3215 N N . ALA A 1 464 ? 15.472 -9.079 -11.298 1.00 91.69 464 ALA A N 1
ATOM 3216 C CA . ALA A 1 464 ? 16.855 -8.742 -10.993 1.00 91.69 464 ALA A CA 1
ATOM 3217 C C . ALA A 1 464 ? 17.818 -9.806 -11.544 1.00 91.69 464 ALA A C 1
ATOM 3219 O O . ALA A 1 464 ? 17.549 -11.008 -11.479 1.00 91.69 464 ALA A O 1
ATOM 3220 N N . TYR A 1 465 ? 18.967 -9.373 -12.067 1.00 89.31 465 TYR A N 1
ATOM 3221 C CA . TYR A 1 465 ? 20.043 -10.302 -12.406 1.00 89.31 465 TYR A CA 1
ATOM 3222 C C . TYR A 1 465 ? 20.691 -10.861 -11.128 1.00 89.31 465 TYR A C 1
ATOM 3224 O O . TYR A 1 465 ? 20.598 -10.290 -10.035 1.00 89.31 465 TYR A O 1
ATOM 3232 N N . LYS A 1 466 ? 21.393 -11.991 -11.261 1.00 85.19 466 LYS A N 1
ATOM 3233 C CA . LYS A 1 466 ? 22.036 -12.659 -10.125 1.00 85.19 466 LYS A CA 1
ATOM 3234 C C . LYS A 1 466 ? 23.091 -11.751 -9.482 1.00 85.19 466 LYS A C 1
ATOM 3236 O O . LYS A 1 466 ? 24.071 -11.389 -10.123 1.00 85.19 466 LYS A O 1
ATOM 3241 N N . GLY A 1 467 ? 22.928 -11.469 -8.189 1.00 82.25 467 GLY A N 1
ATOM 3242 C CA . GLY A 1 467 ? 23.870 -10.653 -7.416 1.00 82.25 467 GLY A CA 1
ATOM 3243 C C . GLY A 1 467 ? 23.632 -9.142 -7.502 1.00 82.25 467 GLY A C 1
ATOM 3244 O O . GLY A 1 467 ? 24.461 -8.389 -6.998 1.00 82.25 467 GLY A O 1
ATOM 3245 N N . SER A 1 468 ? 22.527 -8.690 -8.108 1.00 85.44 468 SER A N 1
ATOM 3246 C CA . SER A 1 468 ? 22.120 -7.282 -8.038 1.00 85.44 468 SER A CA 1
ATOM 3247 C C . SER A 1 468 ? 21.830 -6.871 -6.592 1.00 85.44 468 SER A C 1
ATOM 3249 O O . SER A 1 468 ? 21.029 -7.506 -5.910 1.00 85.44 468 SER A O 1
ATOM 3251 N N . THR A 1 469 ? 22.441 -5.777 -6.142 1.00 86.62 469 THR A N 1
ATOM 3252 C CA . THR A 1 469 ? 22.081 -5.081 -4.892 1.00 86.62 469 THR A CA 1
ATOM 3253 C C . THR A 1 469 ? 21.107 -3.928 -5.131 1.00 86.62 469 THR A C 1
ATOM 3255 O O . THR A 1 469 ? 20.542 -3.390 -4.187 1.00 86.62 469 THR A O 1
ATOM 3258 N N . ASN A 1 470 ? 20.915 -3.545 -6.395 1.00 87.19 470 ASN A N 1
ATOM 3259 C CA . ASN A 1 470 ? 20.116 -2.392 -6.816 1.00 87.19 470 ASN A CA 1
ATOM 3260 C C . ASN A 1 470 ? 18.714 -2.803 -7.290 1.00 87.19 470 ASN A C 1
ATOM 3262 O O . ASN A 1 470 ? 17.972 -1.984 -7.828 1.00 87.19 470 ASN A O 1
ATOM 3266 N N . GLY A 1 471 ? 18.344 -4.063 -7.074 1.00 91.31 471 GLY A N 1
ATOM 3267 C CA . GLY A 1 471 ? 17.043 -4.629 -7.403 1.00 91.31 471 GLY A CA 1
ATOM 3268 C C . GLY A 1 471 ? 16.809 -4.886 -8.889 1.00 91.31 471 GLY A C 1
ATOM 3269 O O . GLY A 1 471 ? 17.759 -5.004 -9.668 1.00 91.31 471 GLY A O 1
ATOM 3270 N N . ALA A 1 472 ? 15.536 -5.043 -9.262 1.00 94.25 472 ALA A N 1
ATOM 3271 C CA . ALA A 1 472 ? 15.101 -5.346 -10.629 1.00 94.25 472 ALA A CA 1
ATOM 3272 C C . ALA A 1 472 ? 14.955 -4.091 -11.493 1.00 94.25 472 ALA A C 1
ATOM 3274 O O . ALA A 1 472 ? 15.070 -4.148 -12.717 1.00 94.25 472 ALA A O 1
ATOM 3275 N N . PHE A 1 473 ? 14.708 -2.955 -10.851 1.00 95.56 473 PHE A N 1
ATOM 3276 C CA . PHE A 1 473 ? 14.610 -1.658 -11.491 1.00 95.56 473 PHE A CA 1
ATOM 3277 C C . PHE A 1 473 ? 15.378 -0.642 -10.662 1.00 95.56 473 PHE A C 1
ATOM 3279 O O . PHE A 1 473 ? 15.142 -0.520 -9.458 1.00 95.56 473 PHE A O 1
ATOM 3286 N N . TYR A 1 474 ? 16.275 0.088 -11.314 1.00 93.88 474 TYR A N 1
ATOM 3287 C CA . TYR A 1 474 ? 17.103 1.095 -10.677 1.00 93.88 474 TYR A CA 1
ATOM 3288 C C . TYR A 1 474 ? 17.050 2.406 -11.451 1.00 93.88 474 TYR A C 1
ATOM 3290 O O . TYR A 1 474 ? 17.379 2.452 -12.636 1.00 93.88 474 TYR A O 1
ATOM 3298 N N . ASP A 1 475 ? 16.672 3.477 -10.765 1.00 91.75 475 ASP A N 1
ATOM 3299 C CA . ASP A 1 475 ? 16.726 4.839 -11.272 1.00 91.75 475 ASP A CA 1
ATOM 3300 C C . ASP A 1 475 ? 17.555 5.726 -10.342 1.00 91.75 475 ASP A C 1
ATOM 3302 O O . ASP A 1 475 ? 17.261 5.866 -9.151 1.00 91.75 475 ASP A O 1
ATOM 3306 N N . SER A 1 476 ? 18.594 6.347 -10.900 1.00 88.88 476 SER A N 1
ATOM 3307 C CA . SER A 1 476 ? 19.474 7.252 -10.166 1.00 88.88 476 SER A CA 1
ATOM 3308 C C . SER A 1 476 ? 19.255 8.731 -10.468 1.00 88.88 476 SER A C 1
ATOM 3310 O O . SER A 1 476 ? 19.867 9.541 -9.776 1.00 88.88 476 SER A O 1
ATOM 3312 N N . ASN A 1 477 ? 18.478 9.120 -11.494 1.00 87.25 477 ASN A N 1
ATOM 3313 C CA . ASN A 1 477 ? 18.223 10.544 -11.794 1.00 87.25 477 ASN A CA 1
ATOM 3314 C C . ASN A 1 477 ? 17.165 10.840 -12.885 1.00 87.25 477 ASN A C 1
ATOM 3316 O O . ASN A 1 477 ? 17.143 11.949 -13.424 1.00 87.25 477 ASN A O 1
ATOM 3320 N N . ALA A 1 478 ? 16.359 9.868 -13.299 1.00 87.19 478 ALA A N 1
ATOM 3321 C CA . ALA A 1 478 ? 15.469 9.989 -14.443 1.00 87.19 478 ALA A CA 1
ATOM 3322 C C . ALA A 1 478 ? 14.202 10.788 -14.123 1.00 87.19 478 ALA A C 1
ATOM 3324 O O . ALA A 1 478 ? 13.613 10.680 -13.050 1.00 87.19 478 ALA A O 1
ATOM 3325 N N . ASN A 1 479 ? 13.714 11.532 -15.112 1.00 91.25 479 ASN A N 1
ATOM 3326 C CA . ASN A 1 479 ? 12.319 11.955 -15.128 1.00 91.25 479 ASN A CA 1
ATOM 3327 C C . ASN A 1 479 ? 11.494 10.819 -15.732 1.00 91.25 479 ASN A C 1
ATOM 3329 O O . ASN A 1 479 ? 11.372 10.717 -16.954 1.00 91.25 479 ASN A O 1
ATOM 3333 N N . LEU A 1 480 ? 11.000 9.934 -14.872 1.00 92.25 480 LEU A N 1
ATOM 3334 C CA . LEU A 1 480 ? 10.387 8.667 -15.244 1.00 92.25 480 LEU A CA 1
ATOM 3335 C C . LEU A 1 480 ? 8.861 8.737 -15.173 1.00 92.25 480 LEU A C 1
ATOM 3337 O O . LEU A 1 480 ? 8.286 9.163 -14.179 1.00 92.25 480 LEU A O 1
ATOM 3341 N N . THR A 1 481 ? 8.190 8.260 -16.213 1.00 94.50 481 THR A N 1
ATOM 3342 C CA . THR A 1 481 ? 6.740 8.063 -16.227 1.00 94.50 481 THR A CA 1
ATOM 3343 C C . THR A 1 481 ? 6.428 6.595 -16.471 1.00 94.50 481 THR A C 1
ATOM 3345 O O . THR A 1 481 ? 6.713 6.067 -17.547 1.00 94.50 481 THR A O 1
ATOM 3348 N N . PHE A 1 482 ? 5.815 5.949 -15.485 1.00 93.69 482 PHE A N 1
ATOM 3349 C CA . PHE A 1 482 ? 5.077 4.708 -15.678 1.00 93.69 482 PHE A CA 1
ATOM 3350 C C . PHE A 1 482 ? 3.668 5.098 -16.119 1.00 93.69 482 PHE A C 1
ATOM 3352 O O . PHE A 1 482 ? 2.925 5.697 -15.344 1.00 93.69 482 PHE A O 1
ATOM 3359 N N . ALA A 1 483 ? 3.296 4.844 -17.371 1.00 91.62 483 ALA A N 1
ATOM 3360 C CA . ALA A 1 483 ? 1.912 5.023 -17.794 1.00 91.62 483 ALA A CA 1
ATOM 3361 C C . ALA A 1 483 ? 1.004 3.988 -17.103 1.00 91.62 483 ALA A C 1
ATOM 3363 O O . ALA A 1 483 ? 1.463 3.126 -16.360 1.00 91.62 483 ALA A O 1
ATOM 3364 N N . GLY A 1 484 ? -0.309 4.080 -17.310 1.00 86.88 484 GLY A N 1
ATOM 3365 C CA . GLY A 1 484 ? -1.216 3.144 -16.649 1.00 86.88 484 GLY A CA 1
ATOM 3366 C C . GLY A 1 484 ? -1.003 1.698 -17.105 1.00 86.88 484 GLY A C 1
ATOM 3367 O O . GLY A 1 484 ? -0.821 1.454 -18.296 1.00 86.88 484 GLY A O 1
ATOM 3368 N N . GLY A 1 485 ? -1.008 0.734 -16.190 1.00 85.06 485 GLY A N 1
ATOM 3369 C CA . GLY A 1 485 ? -0.668 -0.644 -16.533 1.00 85.06 485 GLY A CA 1
ATOM 3370 C C . GLY A 1 485 ? -0.392 -1.542 -15.335 1.00 85.06 485 GLY A C 1
ATOM 3371 O O . GLY A 1 485 ? -0.704 -1.211 -14.193 1.00 85.06 485 GLY A O 1
ATOM 3372 N N . THR A 1 486 ? 0.203 -2.694 -15.625 1.00 86.19 486 THR A N 1
ATOM 3373 C CA . THR A 1 486 ? 0.557 -3.709 -14.631 1.00 86.19 486 THR A CA 1
ATOM 3374 C C . THR A 1 486 ? 2.068 -3.906 -14.645 1.00 86.19 486 THR A C 1
ATOM 3376 O O . THR A 1 486 ? 2.641 -4.274 -15.671 1.00 86.19 486 THR A O 1
ATOM 3379 N N . TYR A 1 487 ? 2.725 -3.679 -13.513 1.00 91.19 487 TYR A N 1
ATOM 3380 C CA . TYR A 1 487 ? 4.181 -3.739 -13.396 1.00 91.19 487 TYR A CA 1
ATOM 3381 C C . TYR A 1 487 ? 4.589 -4.769 -12.346 1.00 91.19 487 TYR A C 1
ATOM 3383 O O . TYR A 1 487 ? 4.091 -4.742 -11.228 1.00 91.19 487 TYR A O 1
ATOM 3391 N N . TYR A 1 488 ? 5.516 -5.654 -12.694 1.00 91.50 488 TYR A N 1
ATOM 3392 C CA . TYR A 1 488 ? 6.042 -6.706 -11.830 1.00 91.50 488 TYR A CA 1
ATOM 3393 C C . TYR A 1 488 ? 7.538 -6.488 -11.599 1.00 91.50 488 TYR A C 1
ATOM 3395 O O . TYR A 1 488 ? 8.314 -6.522 -12.551 1.00 91.50 488 TYR A O 1
ATOM 3403 N N . PHE A 1 489 ? 7.951 -6.295 -10.349 1.00 93.94 489 PHE A N 1
ATOM 3404 C CA . PHE A 1 489 ? 9.341 -6.094 -9.936 1.00 93.94 489 PHE A CA 1
ATOM 3405 C C . PHE A 1 489 ? 9.796 -7.224 -9.008 1.00 93.94 489 PHE A C 1
ATOM 3407 O O . PHE A 1 489 ? 9.534 -7.205 -7.806 1.00 93.94 489 PHE A O 1
ATOM 3414 N N . ASP A 1 490 ? 10.499 -8.209 -9.560 1.00 92.38 490 ASP A N 1
ATOM 3415 C CA . ASP A 1 490 ? 11.073 -9.321 -8.801 1.00 92.38 490 ASP A CA 1
ATOM 3416 C C . ASP A 1 490 ? 12.539 -9.044 -8.454 1.00 92.38 490 ASP A C 1
ATOM 3418 O O . ASP A 1 490 ? 13.432 -9.195 -9.291 1.00 92.38 490 ASP A O 1
ATOM 3422 N N . GLY A 1 491 ? 12.774 -8.599 -7.223 1.00 92.00 491 GLY A N 1
ATOM 3423 C CA . GLY A 1 491 ? 14.053 -8.095 -6.722 1.00 92.00 491 GLY A CA 1
ATOM 3424 C C . GLY A 1 491 ? 14.001 -6.638 -6.250 1.00 92.00 491 GLY A C 1
ATOM 3425 O O . GLY A 1 491 ? 15.021 -6.113 -5.817 1.00 92.00 491 GLY A O 1
ATOM 3426 N N . GLY A 1 492 ? 12.845 -5.970 -6.316 1.00 92.81 492 GLY A N 1
ATOM 3427 C CA . GLY A 1 492 ? 12.662 -4.597 -5.824 1.00 92.81 492 GLY A CA 1
ATOM 3428 C C . GLY A 1 492 ? 12.695 -3.500 -6.896 1.00 92.81 492 GLY A C 1
ATOM 3429 O O . GLY A 1 492 ? 13.166 -3.707 -8.020 1.00 92.81 492 GLY A O 1
ATOM 3430 N N . LEU A 1 493 ? 12.199 -2.323 -6.509 1.00 94.69 493 LEU A N 1
ATOM 3431 C CA . LEU A 1 493 ? 12.139 -1.085 -7.287 1.00 94.69 493 LEU A CA 1
ATOM 3432 C C . LEU A 1 493 ? 12.861 0.016 -6.504 1.00 94.69 493 LEU A C 1
ATOM 3434 O O . LEU A 1 493 ? 12.386 0.446 -5.456 1.00 94.69 493 LEU A O 1
ATOM 3438 N N . ASN A 1 494 ? 13.998 0.475 -7.020 1.00 93.25 494 ASN A N 1
ATOM 3439 C CA . ASN A 1 494 ? 14.840 1.470 -6.369 1.00 93.25 494 ASN A CA 1
ATOM 3440 C C . ASN A 1 494 ? 14.888 2.761 -7.185 1.00 93.25 494 ASN A C 1
ATOM 3442 O O . ASN A 1 494 ? 15.467 2.794 -8.269 1.00 93.25 494 ASN A O 1
ATOM 3446 N N . ILE A 1 495 ? 14.330 3.836 -6.636 1.00 91.69 495 ILE A N 1
ATOM 3447 C CA . ILE A 1 495 ? 14.396 5.188 -7.195 1.00 91.69 495 ILE A CA 1
ATOM 3448 C C . ILE A 1 495 ? 15.164 6.034 -6.190 1.00 91.69 495 ILE A C 1
ATOM 3450 O O . ILE A 1 495 ? 14.635 6.340 -5.134 1.00 91.69 495 ILE A O 1
ATOM 3454 N N . VAL A 1 496 ? 16.419 6.380 -6.469 1.00 86.75 496 VAL A N 1
ATOM 3455 C CA . VAL A 1 496 ? 17.321 7.023 -5.487 1.00 86.75 496 VAL A CA 1
ATOM 3456 C C . VAL A 1 496 ? 17.858 8.385 -5.931 1.00 86.75 496 VAL A C 1
ATOM 3458 O O . VAL A 1 496 ? 18.645 8.999 -5.217 1.00 86.75 496 VAL A O 1
ATOM 3461 N N . GLY A 1 497 ? 17.462 8.843 -7.118 1.00 81.38 497 GLY A N 1
ATOM 3462 C CA . GLY A 1 497 ? 17.888 10.114 -7.698 1.00 81.38 497 GLY A CA 1
ATOM 3463 C C . GLY A 1 497 ? 17.068 11.332 -7.294 1.00 81.38 497 GLY A C 1
ATOM 3464 O O . GLY A 1 497 ? 16.084 11.229 -6.575 1.00 81.38 497 GLY A O 1
ATOM 3465 N N . ASN A 1 498 ? 17.417 12.486 -7.871 1.00 84.38 498 ASN A N 1
ATOM 3466 C CA . ASN A 1 498 ? 16.633 13.727 -7.758 1.00 84.38 498 ASN A CA 1
ATOM 3467 C C . ASN A 1 498 ? 15.597 13.883 -8.889 1.00 84.38 498 ASN A C 1
ATOM 3469 O O . ASN A 1 498 ? 15.024 14.957 -9.078 1.00 84.38 498 ASN A O 1
ATOM 3473 N N . GLY A 1 499 ? 15.410 12.833 -9.688 1.00 84.50 499 GLY A N 1
ATOM 3474 C CA . GLY A 1 499 ? 14.456 12.808 -10.786 1.00 84.50 499 GLY A CA 1
ATOM 3475 C C . GLY A 1 499 ? 13.004 12.846 -10.305 1.00 84.50 499 GLY A C 1
ATOM 3476 O O . GLY A 1 499 ? 12.692 12.512 -9.156 1.00 84.50 499 GLY A O 1
ATOM 3477 N N . SER A 1 500 ? 12.100 13.276 -11.187 1.00 89.44 500 SER A N 1
ATOM 3478 C CA . SER A 1 500 ? 10.660 13.210 -10.933 1.00 89.44 500 SER A CA 1
ATOM 3479 C C . SER A 1 500 ? 10.095 11.907 -11.487 1.00 89.44 500 SER A C 1
ATOM 3481 O O . SER A 1 500 ? 10.126 11.695 -12.697 1.00 89.44 500 SER A O 1
ATOM 3483 N N . VAL A 1 501 ? 9.508 11.074 -10.628 1.00 92.88 501 VAL A N 1
ATOM 3484 C CA . VAL A 1 501 ? 8.858 9.822 -11.031 1.00 92.88 501 VAL A CA 1
ATOM 3485 C C . VAL A 1 501 ? 7.347 9.935 -10.895 1.00 92.88 501 VAL A C 1
ATOM 3487 O O . VAL A 1 501 ? 6.832 10.315 -9.844 1.00 92.88 501 VAL A O 1
ATOM 3490 N N . THR A 1 502 ? 6.632 9.603 -11.967 1.00 94.94 502 THR A N 1
ATOM 3491 C CA . THR A 1 502 ? 5.169 9.592 -12.016 1.00 94.94 502 THR A CA 1
ATOM 3492 C C . THR A 1 502 ? 4.660 8.179 -12.268 1.00 94.94 502 THR A C 1
ATOM 3494 O O . THR A 1 502 ? 4.966 7.582 -13.298 1.00 94.94 502 THR A O 1
ATOM 3497 N N . PHE A 1 503 ? 3.857 7.665 -11.342 1.00 94.62 503 PHE A N 1
ATOM 3498 C CA . PHE A 1 503 ? 3.115 6.419 -11.463 1.00 94.62 503 PHE A CA 1
ATOM 3499 C C . PHE A 1 503 ? 1.692 6.713 -11.944 1.00 94.62 503 PHE A C 1
ATOM 3501 O O . PHE A 1 503 ? 0.904 7.373 -11.259 1.00 94.62 503 PHE A O 1
ATOM 3508 N N . GLY A 1 504 ? 1.373 6.242 -13.144 1.00 92.06 504 GLY A N 1
ATOM 3509 C CA . GLY A 1 504 ? 0.033 6.261 -13.708 1.00 92.06 504 GLY A CA 1
ATOM 3510 C C . GLY A 1 504 ? -0.888 5.227 -13.053 1.00 92.06 504 GLY A C 1
ATOM 3511 O O . GLY A 1 504 ? -0.439 4.427 -12.222 1.00 92.06 504 GLY A O 1
ATOM 3512 N N . PRO A 1 505 ? -2.175 5.229 -13.432 1.00 88.31 505 PRO A N 1
ATOM 3513 C CA . PRO A 1 505 ? -3.171 4.375 -12.810 1.00 88.31 505 PRO A CA 1
ATOM 3514 C C . PRO A 1 505 ? -2.906 2.899 -13.100 1.00 88.31 505 PRO A C 1
ATOM 3516 O O . PRO A 1 505 ? -2.709 2.521 -14.253 1.00 88.31 505 PRO A O 1
ATOM 3519 N N . GLY A 1 506 ? -2.919 2.059 -12.074 1.00 85.81 506 GLY A N 1
ATOM 3520 C CA . GLY A 1 506 ? -2.657 0.636 -12.245 1.00 85.81 506 GLY A CA 1
ATOM 3521 C C . GLY A 1 506 ? -2.055 -0.011 -11.014 1.00 85.81 506 GLY A C 1
ATOM 3522 O O . GLY A 1 506 ? -2.162 0.507 -9.899 1.00 85.81 506 GLY A O 1
ATOM 3523 N N . ILE A 1 507 ? -1.420 -1.157 -11.224 1.00 86.19 507 ILE A N 1
ATOM 3524 C CA . ILE A 1 507 ? -0.921 -1.999 -10.145 1.00 86.19 507 ILE A CA 1
ATOM 3525 C C . ILE A 1 507 ? 0.562 -2.320 -10.309 1.00 86.19 507 ILE A C 1
ATOM 3527 O O . ILE A 1 507 ? 1.044 -2.649 -11.395 1.00 86.19 507 ILE A O 1
ATOM 3531 N N . TYR A 1 508 ? 1.283 -2.221 -9.198 1.00 91.94 508 TYR A N 1
ATOM 3532 C CA . TYR A 1 508 ? 2.728 -2.358 -9.123 1.00 91.94 508 TYR A CA 1
ATOM 3533 C C . TYR A 1 508 ? 3.047 -3.427 -8.083 1.00 91.94 508 TYR A C 1
ATOM 3535 O O . TYR A 1 508 ? 2.902 -3.200 -6.887 1.00 91.94 508 TYR A O 1
ATOM 3543 N N . TYR A 1 509 ? 3.459 -4.601 -8.543 1.00 90.56 509 TYR A N 1
ATOM 3544 C CA . TYR A 1 509 ? 3.844 -5.731 -7.710 1.00 90.56 509 TYR A CA 1
ATOM 3545 C C . TYR A 1 509 ? 5.334 -5.680 -7.411 1.00 90.56 509 TYR A C 1
ATOM 3547 O O . TYR A 1 509 ? 6.151 -5.637 -8.330 1.00 90.56 509 TYR A O 1
ATOM 3555 N N . ILE A 1 510 ? 5.697 -5.744 -6.137 1.00 92.88 510 ILE A N 1
ATOM 3556 C CA . ILE A 1 510 ? 7.077 -5.792 -5.670 1.00 92.88 510 ILE A CA 1
ATOM 3557 C C . ILE A 1 510 ? 7.258 -7.065 -4.857 1.00 92.88 510 ILE A C 1
ATOM 3559 O O . ILE A 1 510 ? 6.508 -7.331 -3.918 1.00 92.88 510 ILE A O 1
ATOM 3563 N N . ARG A 1 511 ? 8.269 -7.852 -5.228 1.00 90.31 511 ARG A N 1
ATOM 3564 C CA . ARG A 1 511 ? 8.600 -9.110 -4.561 1.00 90.31 511 ARG A CA 1
ATOM 3565 C C . ARG A 1 511 ? 10.095 -9.269 -4.348 1.00 90.31 511 ARG A C 1
ATOM 3567 O O . ARG A 1 511 ? 10.878 -8.797 -5.170 1.00 90.31 511 ARG A O 1
ATOM 3574 N N . ASN A 1 512 ? 10.484 -9.976 -3.282 1.00 89.19 512 ASN A N 1
ATOM 3575 C CA . ASN A 1 512 ? 11.873 -10.361 -2.989 1.00 89.19 512 ASN A CA 1
ATOM 3576 C C . ASN A 1 512 ? 12.851 -9.167 -2.976 1.00 89.19 512 ASN A C 1
ATOM 3578 O O . ASN A 1 512 ? 13.994 -9.278 -3.421 1.00 89.19 512 ASN A O 1
ATOM 3582 N N . GLY A 1 513 ? 12.397 -8.003 -2.524 1.00 90.12 513 GLY A N 1
ATOM 3583 C CA . GLY A 1 513 ? 13.171 -6.768 -2.511 1.00 90.12 513 GLY A CA 1
ATOM 3584 C C . GLY A 1 513 ? 12.315 -5.598 -2.050 1.00 90.12 513 GLY A C 1
ATOM 3585 O O . GLY A 1 513 ? 11.160 -5.784 -1.675 1.00 90.12 513 GLY A O 1
ATOM 3586 N N . ASN A 1 514 ? 12.869 -4.390 -2.098 1.00 90.31 514 ASN A N 1
ATOM 3587 C CA . ASN A 1 514 ? 12.221 -3.231 -1.489 1.00 90.31 514 ASN A CA 1
ATOM 3588 C C . ASN A 1 514 ? 11.590 -2.317 -2.543 1.00 90.31 514 ASN A C 1
ATOM 3590 O O . ASN A 1 514 ? 12.141 -2.142 -3.633 1.00 90.31 514 ASN A O 1
ATOM 3594 N N . LEU A 1 515 ? 10.463 -1.697 -2.194 1.00 93.94 515 LEU A N 1
ATOM 3595 C CA . LEU A 1 515 ? 9.980 -0.476 -2.833 1.00 93.94 515 LEU A CA 1
ATOM 3596 C C . LEU A 1 515 ? 10.676 0.708 -2.159 1.00 93.94 515 LEU A C 1
ATOM 3598 O O . LEU A 1 515 ? 10.308 1.105 -1.056 1.00 93.94 515 LEU A O 1
ATOM 3602 N N . ASN A 1 516 ? 11.708 1.245 -2.796 1.00 92.69 516 ASN A N 1
ATOM 3603 C CA . ASN A 1 516 ? 12.546 2.284 -2.215 1.00 92.69 516 ASN A CA 1
ATOM 3604 C C . ASN A 1 516 ? 12.419 3.589 -2.997 1.00 92.69 516 ASN A C 1
ATOM 3606 O O . ASN A 1 516 ? 12.807 3.668 -4.167 1.00 92.69 516 ASN A O 1
ATOM 3610 N N . PHE A 1 517 ? 11.928 4.617 -2.313 1.00 91.06 517 PHE A N 1
ATOM 3611 C CA . PHE A 1 517 ? 11.962 5.999 -2.771 1.00 91.06 517 PHE A CA 1
ATOM 3612 C C . PHE A 1 517 ? 13.010 6.741 -1.942 1.00 91.06 517 PHE A C 1
ATOM 3614 O O . PHE A 1 517 ? 12.809 7.033 -0.765 1.00 91.06 517 PHE A O 1
ATOM 3621 N N . GLY A 1 518 ? 14.161 6.994 -2.550 1.00 86.12 518 GLY A N 1
ATOM 3622 C CA . GLY A 1 518 ? 15.296 7.662 -1.939 1.00 86.12 518 GLY A CA 1
ATOM 3623 C C . GLY A 1 518 ? 15.081 9.163 -1.775 1.00 86.12 518 GLY A C 1
ATOM 3624 O O . GLY A 1 518 ? 14.273 9.793 -2.467 1.00 86.12 518 GLY A O 1
ATOM 3625 N N . ALA A 1 519 ? 15.859 9.736 -0.857 1.00 76.81 519 ALA A N 1
ATOM 3626 C CA . ALA A 1 519 ? 15.798 11.148 -0.510 1.00 76.81 519 ALA A CA 1
ATOM 3627 C C . ALA A 1 519 ? 16.056 12.045 -1.732 1.00 76.81 519 ALA A C 1
ATOM 3629 O O . ALA A 1 519 ? 17.079 11.913 -2.397 1.00 76.81 519 ALA A O 1
ATOM 3630 N N . GLY A 1 520 ? 15.142 12.986 -1.990 1.00 78.25 520 GLY A N 1
ATOM 3631 C CA . GLY A 1 520 ? 15.259 13.973 -3.072 1.00 78.25 520 GLY A CA 1
ATOM 3632 C C . GLY A 1 520 ? 14.472 13.633 -4.340 1.00 78.25 520 GLY A C 1
ATOM 3633 O O . GLY A 1 520 ? 14.218 14.533 -5.141 1.00 78.25 520 GLY A O 1
ATOM 3634 N N . SER A 1 521 ? 14.012 12.388 -4.496 1.00 82.31 521 SER A N 1
ATOM 3635 C CA . SER A 1 521 ? 13.129 12.006 -5.602 1.00 82.31 521 SER A CA 1
ATOM 3636 C C . SER A 1 521 ? 11.736 12.620 -5.431 1.00 82.31 521 SER A C 1
ATOM 3638 O O . SER A 1 521 ? 11.134 12.558 -4.357 1.00 82.31 521 S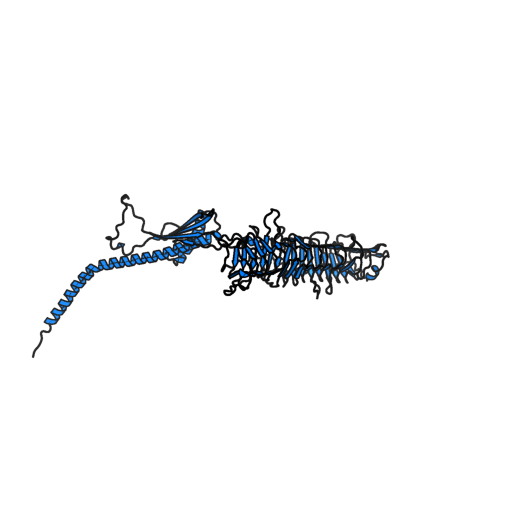ER A O 1
ATOM 3640 N N . LYS A 1 522 ? 11.194 13.230 -6.493 1.00 88.50 522 LYS A N 1
ATOM 3641 C CA . LYS A 1 522 ? 9.803 13.705 -6.488 1.00 88.50 522 LYS A CA 1
ATOM 3642 C C . LYS A 1 522 ? 8.909 12.585 -6.993 1.00 88.50 522 LYS A C 1
ATOM 3644 O O . LYS A 1 522 ? 8.835 12.360 -8.199 1.00 88.50 522 LYS A O 1
ATOM 3649 N N . ILE A 1 523 ? 8.205 11.920 -6.084 1.00 91.19 523 ILE A N 1
ATOM 3650 C CA . ILE A 1 523 ? 7.316 10.812 -6.435 1.00 91.19 523 ILE A CA 1
ATOM 3651 C C . ILE A 1 523 ? 5.870 11.289 -6.484 1.00 91.19 523 ILE A C 1
ATOM 3653 O O . ILE A 1 523 ? 5.350 11.867 -5.530 1.00 91.19 523 ILE A O 1
ATOM 3657 N N . THR A 1 524 ? 5.209 11.046 -7.611 1.00 93.00 524 THR A N 1
ATOM 3658 C CA . THR A 1 524 ? 3.776 11.287 -7.787 1.00 93.00 524 THR A CA 1
ATOM 3659 C C . THR A 1 524 ? 3.100 10.002 -8.236 1.00 93.00 524 THR A C 1
ATOM 3661 O O . THR A 1 524 ? 3.589 9.343 -9.145 1.00 93.00 524 THR A O 1
ATOM 3664 N N . ALA A 1 525 ? 1.971 9.644 -7.634 1.00 93.25 525 ALA A N 1
ATOM 3665 C CA . ALA A 1 525 ? 1.138 8.538 -8.083 1.00 93.25 525 ALA A CA 1
ATOM 3666 C C . ALA A 1 525 ? -0.318 8.987 -8.175 1.00 93.25 525 ALA A C 1
ATOM 3668 O O . ALA A 1 525 ? -0.851 9.566 -7.227 1.00 93.25 525 ALA A O 1
ATOM 3669 N N . ASN A 1 526 ? -0.960 8.712 -9.308 1.00 90.12 526 ASN A N 1
ATOM 3670 C CA . ASN A 1 526 ? -2.361 9.045 -9.540 1.00 90.12 526 ASN A CA 1
ATOM 3671 C C . ASN A 1 526 ? -3.138 7.777 -9.908 1.00 90.12 526 ASN A C 1
ATOM 3673 O O . ASN A 1 526 ? -3.177 7.376 -11.070 1.00 90.12 526 ASN A O 1
ATOM 3677 N N . GLY A 1 527 ? -3.720 7.139 -8.892 1.00 89.31 527 GLY A N 1
ATOM 3678 C CA . GLY A 1 527 ? -4.501 5.916 -9.039 1.00 89.31 527 GLY A CA 1
ATOM 3679 C C . GLY A 1 527 ? -3.665 4.637 -9.046 1.00 89.31 527 GLY A C 1
ATOM 3680 O O . GLY A 1 527 ? -3.984 3.717 -9.792 1.00 89.31 527 GLY A O 1
ATOM 3681 N N . ALA A 1 528 ? -2.595 4.575 -8.252 1.00 91.25 528 ALA A N 1
ATOM 3682 C CA . ALA A 1 528 ? -1.716 3.407 -8.185 1.00 91.25 528 ALA A CA 1
ATOM 3683 C C . ALA A 1 528 ? -1.997 2.554 -6.941 1.00 91.25 528 ALA A C 1
ATOM 3685 O O . ALA A 1 528 ? -2.211 3.099 -5.860 1.00 91.25 528 ALA A O 1
ATOM 3686 N N . THR A 1 529 ? -1.915 1.232 -7.079 1.00 91.06 529 THR A N 1
ATOM 3687 C CA . THR A 1 529 ? -1.792 0.307 -5.944 1.00 91.06 529 THR A CA 1
ATOM 3688 C C . THR A 1 529 ? -0.431 -0.383 -5.983 1.00 91.06 529 THR A C 1
ATOM 3690 O O . THR A 1 529 ? -0.071 -0.995 -6.988 1.00 91.06 529 THR A O 1
ATOM 3693 N N . PHE A 1 530 ? 0.309 -0.320 -4.880 1.00 93.31 530 PHE A N 1
ATOM 3694 C CA . PHE A 1 530 ? 1.547 -1.059 -4.662 1.00 93.31 530 PHE A CA 1
ATOM 3695 C C . PHE A 1 530 ? 1.250 -2.319 -3.850 1.00 93.31 530 PHE A C 1
ATOM 3697 O O . PHE A 1 530 ? 0.709 -2.237 -2.748 1.00 93.31 530 PHE A O 1
ATOM 3704 N N . VAL A 1 531 ? 1.600 -3.478 -4.398 1.00 90.56 531 VAL A N 1
ATOM 3705 C CA . VAL A 1 531 ? 1.420 -4.786 -3.765 1.00 90.56 531 VAL A CA 1
ATOM 3706 C C . VAL A 1 531 ? 2.785 -5.341 -3.377 1.00 90.56 531 VAL A C 1
ATOM 3708 O O . VAL A 1 531 ? 3.647 -5.503 -4.238 1.00 90.56 531 VAL A O 1
ATOM 3711 N N . LEU A 1 532 ? 2.984 -5.614 -2.089 1.00 91.62 532 LEU A N 1
ATOM 3712 C CA . LEU A 1 532 ? 4.241 -6.087 -1.508 1.00 91.62 532 LEU A CA 1
ATOM 3713 C C . LEU A 1 532 ? 4.105 -7.547 -1.061 1.00 91.62 532 LEU A C 1
ATOM 3715 O O . LEU A 1 532 ? 3.217 -7.891 -0.274 1.00 91.62 532 LEU A O 1
ATOM 3719 N N . GLU A 1 533 ? 4.983 -8.408 -1.573 1.00 87.94 533 GLU A N 1
ATOM 3720 C CA . GLU A 1 533 ? 4.952 -9.857 -1.356 1.00 87.94 533 GLU A CA 1
ATOM 3721 C C . GLU A 1 533 ? 6.359 -10.460 -1.234 1.00 87.94 533 GLU A C 1
ATOM 3723 O O . GLU A 1 533 ? 7.349 -9.888 -1.677 1.00 87.94 533 GLU A O 1
ATOM 3728 N N . GLY A 1 534 ? 6.465 -11.688 -0.720 1.00 87.81 534 GLY A N 1
ATOM 3729 C CA . GLY A 1 534 ? 7.732 -12.429 -0.728 1.00 87.81 534 GLY A CA 1
ATOM 3730 C C . GLY A 1 534 ? 8.835 -11.757 0.092 1.00 87.81 534 GLY A C 1
ATOM 3731 O O . GLY A 1 534 ? 9.980 -11.706 -0.357 1.00 87.81 534 GLY A O 1
ATOM 3732 N N . ASN A 1 535 ? 8.491 -11.266 1.284 1.00 88.75 535 ASN A N 1
ATOM 3733 C CA . ASN A 1 535 ? 9.368 -10.501 2.173 1.00 88.75 535 ASN A CA 1
ATOM 3734 C C . ASN A 1 535 ? 9.781 -9.150 1.576 1.00 88.75 535 ASN A C 1
ATOM 3736 O O . ASN A 1 535 ? 10.921 -8.709 1.738 1.00 88.75 535 ASN A O 1
ATOM 3740 N N . ALA A 1 536 ? 8.874 -8.532 0.819 1.00 91.00 536 ALA A N 1
ATOM 3741 C CA . ALA A 1 536 ? 9.069 -7.181 0.325 1.00 91.00 536 ALA A CA 1
ATOM 3742 C C . ALA A 1 536 ? 8.645 -6.179 1.398 1.00 91.00 536 ALA A C 1
ATOM 3744 O O . ALA A 1 536 ? 7.647 -6.368 2.093 1.00 91.00 536 ALA A O 1
ATOM 3745 N N . SER A 1 537 ? 9.386 -5.082 1.482 1.00 91.88 537 SER A N 1
ATOM 3746 C CA . SER A 1 537 ? 9.031 -3.932 2.308 1.00 91.88 537 SER A CA 1
ATOM 3747 C C . SER A 1 537 ? 9.095 -2.649 1.502 1.00 91.88 537 SER A C 1
ATOM 3749 O O . SER A 1 537 ? 9.654 -2.607 0.398 1.00 91.88 537 SER A O 1
ATOM 3751 N N . TYR A 1 538 ? 8.531 -1.581 2.050 1.00 92.31 538 TYR A N 1
ATOM 3752 C CA . TYR A 1 538 ? 8.699 -0.251 1.496 1.00 92.31 538 TYR A CA 1
ATOM 3753 C C . TYR A 1 538 ? 9.517 0.656 2.413 1.00 92.31 538 TYR A C 1
ATOM 3755 O O . TYR A 1 538 ? 9.410 0.642 3.640 1.00 92.31 538 TYR A O 1
ATOM 3763 N N . GLN A 1 539 ? 10.351 1.472 1.776 1.00 89.62 539 GLN A N 1
ATOM 3764 C CA . GLN A 1 539 ? 11.109 2.541 2.407 1.00 89.62 539 GLN A CA 1
ATOM 3765 C C . GLN A 1 539 ? 10.864 3.819 1.619 1.00 89.62 539 GLN A C 1
ATOM 3767 O O . GLN A 1 539 ? 11.351 3.993 0.502 1.00 89.62 539 GLN A O 1
ATOM 3772 N N . MET A 1 540 ? 10.073 4.710 2.203 1.00 87.06 540 MET A N 1
ATOM 3773 C CA . MET A 1 540 ? 9.771 6.010 1.623 1.00 87.06 540 MET A CA 1
ATOM 3774 C C . MET A 1 540 ? 10.566 7.067 2.371 1.00 87.06 540 MET A C 1
ATOM 3776 O O . MET A 1 540 ? 10.197 7.467 3.469 1.00 87.06 540 MET A O 1
ATOM 3780 N N . ASN A 1 541 ? 11.682 7.501 1.795 1.00 80.19 541 ASN A N 1
ATOM 3781 C CA . ASN A 1 541 ? 12.499 8.568 2.350 1.00 80.19 541 ASN A CA 1
ATOM 3782 C C . ASN A 1 541 ? 12.120 9.888 1.669 1.00 80.19 541 ASN A C 1
ATOM 3784 O O . ASN A 1 541 ? 12.732 10.306 0.686 1.00 80.19 541 ASN A O 1
ATOM 3788 N N . GLY A 1 542 ? 11.084 10.539 2.193 1.00 60.88 542 GLY A N 1
ATOM 3789 C CA . GLY A 1 542 ? 10.570 11.831 1.742 1.00 60.88 542 GLY A CA 1
ATOM 3790 C C . GLY A 1 542 ? 11.480 13.003 2.113 1.00 60.88 542 GLY A C 1
ATOM 3791 O O . GLY A 1 542 ? 10.975 13.988 2.630 1.00 60.88 542 GLY A O 1
ATOM 3792 N N . GLY A 1 543 ? 12.802 12.888 1.898 1.00 64.44 543 GLY A N 1
ATOM 3793 C CA . GLY A 1 543 ? 13.852 13.843 2.284 1.00 64.44 543 GLY A CA 1
ATOM 3794 C C . GLY A 1 543 ? 13.537 15.314 1.963 1.00 64.44 543 GLY A C 1
ATOM 3795 O O . GLY A 1 543 ? 12.819 15.974 2.693 1.00 64.44 543 GLY A O 1
ATOM 3796 N N . SER A 1 544 ? 14.104 15.907 0.910 1.00 60.50 544 SER A N 1
ATOM 3797 C CA . SER A 1 544 ? 13.791 17.311 0.550 1.00 60.50 544 SER A CA 1
ATOM 3798 C C . SER A 1 544 ? 12.587 17.458 -0.393 1.00 60.50 544 SER A C 1
ATOM 3800 O O . SER A 1 544 ? 12.239 18.577 -0.767 1.00 60.50 544 SER A O 1
ATOM 3802 N N . ALA A 1 545 ? 11.973 16.348 -0.812 1.00 67.06 545 ALA A N 1
ATOM 3803 C CA . ALA A 1 545 ? 10.929 16.307 -1.831 1.00 67.06 545 ALA A CA 1
ATOM 3804 C C . ALA A 1 545 ? 9.663 15.630 -1.289 1.00 67.06 545 ALA A C 1
ATOM 3806 O O . ALA A 1 545 ? 9.739 14.587 -0.645 1.00 67.06 545 ALA A O 1
ATOM 3807 N N . ALA A 1 546 ? 8.509 16.241 -1.560 1.00 75.00 546 ALA A N 1
ATOM 3808 C CA . ALA A 1 546 ? 7.202 15.747 -1.137 1.00 75.00 546 ALA A CA 1
ATOM 3809 C C . ALA A 1 546 ? 6.772 14.508 -1.938 1.00 75.00 546 ALA A C 1
ATOM 3811 O O . ALA A 1 546 ? 6.885 14.494 -3.170 1.00 75.00 546 ALA A O 1
ATOM 3812 N N . LEU A 1 547 ? 6.203 13.517 -1.249 1.00 88.19 547 LEU A N 1
ATOM 3813 C CA . LEU A 1 547 ? 5.499 12.393 -1.868 1.00 88.19 547 LEU A CA 1
ATOM 3814 C C . LEU A 1 547 ? 4.048 12.810 -2.132 1.00 88.19 547 LEU A C 1
ATOM 3816 O O . LEU A 1 547 ? 3.399 13.342 -1.238 1.00 88.19 547 LEU A O 1
ATOM 3820 N N . ASN A 1 548 ? 3.532 12.586 -3.341 1.00 91.50 548 ASN A N 1
ATOM 3821 C CA . ASN A 1 548 ? 2.129 12.856 -3.680 1.00 91.50 548 ASN A CA 1
ATOM 3822 C C . ASN A 1 548 ? 1.487 11.595 -4.253 1.00 91.50 548 ASN A C 1
ATOM 3824 O O . ASN A 1 548 ? 1.505 11.377 -5.463 1.00 91.50 548 ASN A O 1
ATOM 3828 N N . LEU A 1 549 ? 0.963 10.734 -3.386 1.00 93.00 549 LEU A N 1
ATOM 3829 C CA . LEU A 1 549 ? 0.479 9.406 -3.749 1.00 93.00 549 LEU A CA 1
ATOM 3830 C C . LEU A 1 549 ? -1.033 9.316 -3.560 1.00 93.00 549 LEU A C 1
ATOM 3832 O O . LEU A 1 549 ? -1.551 9.642 -2.497 1.00 93.00 549 LEU A O 1
ATOM 3836 N N . THR A 1 550 ? -1.745 8.853 -4.583 1.00 92.50 550 THR A N 1
ATOM 3837 C CA . THR A 1 550 ? -3.198 8.659 -4.533 1.00 92.50 550 THR A CA 1
ATOM 3838 C C . THR A 1 550 ? -3.556 7.253 -4.996 1.00 92.50 550 THR A C 1
ATOM 3840 O O . THR A 1 550 ? -3.184 6.846 -6.100 1.00 92.50 550 THR A O 1
ATOM 3843 N N . ALA A 1 551 ? -4.286 6.525 -4.152 1.00 90.19 551 ALA A N 1
ATOM 3844 C CA . ALA A 1 551 ? -4.861 5.223 -4.456 1.00 90.19 551 ALA A CA 1
ATOM 3845 C C . ALA A 1 551 ? -5.913 5.312 -5.580 1.00 90.19 551 ALA A C 1
ATOM 3847 O O . ALA A 1 551 ? -6.457 6.389 -5.842 1.00 90.19 551 ALA A O 1
ATOM 3848 N N . PRO A 1 552 ? -6.261 4.193 -6.232 1.00 86.44 552 PRO A N 1
ATOM 3849 C CA . PRO A 1 552 ? -7.290 4.171 -7.264 1.00 86.44 552 PRO A CA 1
ATOM 3850 C C . PRO A 1 552 ? -8.675 4.520 -6.698 1.00 86.44 552 PRO A C 1
ATOM 3852 O O . PRO A 1 552 ? -9.137 3.903 -5.736 1.00 86.44 552 PRO A O 1
ATOM 3855 N N . SER A 1 553 ? -9.358 5.480 -7.327 1.00 77.56 553 SER A N 1
ATOM 3856 C CA . SER A 1 553 ? -10.759 5.850 -7.045 1.00 77.56 553 SER A CA 1
ATOM 3857 C C . SER A 1 553 ? -11.728 5.488 -8.180 1.00 77.56 553 SER A C 1
ATOM 3859 O O . SER A 1 553 ? -12.942 5.524 -8.001 1.00 77.56 553 SER A O 1
ATOM 3861 N N . SER A 1 554 ? -11.193 5.134 -9.348 1.00 75.81 554 SER A N 1
ATOM 3862 C CA . SER A 1 554 ? -11.899 4.652 -10.540 1.00 75.81 554 SER A CA 1
ATOM 3863 C C . SER A 1 554 ? -11.005 3.635 -11.258 1.00 75.81 554 SER A C 1
ATOM 3865 O O . SER A 1 554 ? -9.809 3.588 -10.968 1.00 75.81 554 SER A O 1
ATOM 3867 N N . ASN A 1 555 ? -11.565 2.813 -12.156 1.00 71.31 555 ASN A N 1
ATOM 3868 C CA . ASN A 1 555 ? -10.850 1.693 -12.795 1.00 71.31 555 ASN A CA 1
ATOM 3869 C C . ASN A 1 555 ? -10.149 0.806 -11.751 1.00 71.31 555 ASN A C 1
ATOM 3871 O O . ASN A 1 555 ? -8.935 0.607 -11.770 1.00 71.31 555 ASN A O 1
ATOM 3875 N N . CYS A 1 556 ? -10.923 0.355 -10.768 1.00 76.75 556 CYS A N 1
ATOM 3876 C CA . CYS A 1 556 ? -10.438 -0.419 -9.640 1.00 76.75 556 CYS A CA 1
ATOM 3877 C C . CYS A 1 556 ? -11.487 -1.446 -9.215 1.00 76.75 556 CYS A C 1
ATOM 3879 O O . CYS A 1 556 ? -12.689 -1.243 -9.402 1.00 76.75 556 CYS A O 1
ATOM 3881 N N . VAL A 1 557 ? -11.032 -2.527 -8.590 1.00 72.81 557 VAL A N 1
ATOM 3882 C CA . VAL A 1 557 ? -11.897 -3.556 -8.017 1.00 72.81 557 VAL A CA 1
ATOM 3883 C C . VAL A 1 557 ? -12.100 -3.258 -6.535 1.00 72.81 557 VAL A C 1
ATOM 3885 O O . VAL A 1 557 ? -11.138 -3.104 -5.776 1.00 72.81 557 VAL A O 1
ATOM 3888 N N . ALA A 1 558 ? -13.360 -3.173 -6.105 1.00 72.50 558 ALA A N 1
ATOM 3889 C CA . ALA A 1 558 ? -13.697 -2.966 -4.701 1.00 72.50 558 ALA A CA 1
ATOM 3890 C C . ALA A 1 558 ? -13.318 -4.201 -3.856 1.00 72.50 558 ALA A C 1
ATOM 3892 O O . ALA A 1 558 ? -13.639 -5.318 -4.269 1.00 72.50 558 ALA A O 1
ATOM 3893 N N . PRO A 1 559 ? -12.724 -4.038 -2.655 1.00 65.62 559 PRO A N 1
ATOM 3894 C CA . PRO A 1 559 ? -12.341 -5.147 -1.769 1.00 65.62 559 PRO A CA 1
ATOM 3895 C C . PRO A 1 559 ? -13.444 -6.186 -1.500 1.00 65.62 559 PRO A C 1
ATOM 3897 O O . PRO A 1 559 ? -13.175 -7.383 -1.477 1.00 65.62 559 PRO A O 1
ATOM 3900 N N . SER A 1 560 ? -14.703 -5.755 -1.380 1.00 59.91 560 SER A N 1
ATOM 3901 C CA . SER A 1 560 ? -15.868 -6.636 -1.174 1.00 59.91 560 SER A CA 1
ATOM 3902 C C . SER A 1 560 ? -16.213 -7.519 -2.377 1.00 59.91 560 SER A C 1
ATOM 3904 O O . SER A 1 560 ? -16.939 -8.500 -2.240 1.00 59.91 560 SER A O 1
ATOM 3906 N N . SER A 1 561 ? -15.715 -7.165 -3.561 1.00 61.25 561 SER A N 1
ATOM 3907 C CA . SER A 1 561 ? -15.981 -7.866 -4.816 1.00 61.25 561 SER A CA 1
ATOM 3908 C C . SER A 1 561 ? -14.886 -8.868 -5.181 1.00 61.25 561 SER A C 1
ATOM 3910 O O . SER A 1 561 ? -15.005 -9.501 -6.226 1.00 61.25 561 SER A O 1
ATOM 3912 N N . TYR A 1 562 ? -13.847 -9.037 -4.348 1.00 58.44 562 TYR A N 1
ATOM 3913 C CA . TYR A 1 562 ? -12.778 -10.020 -4.562 1.00 58.44 562 TYR A CA 1
ATOM 3914 C C . TYR A 1 562 ? -13.292 -11.446 -4.307 1.00 58.44 562 TYR A C 1
ATOM 3916 O O . TYR A 1 562 ? -13.487 -11.831 -3.153 1.00 58.44 562 TYR A O 1
ATOM 3924 N N . PRO A 1 563 ? -13.499 -12.280 -5.344 1.00 49.12 563 PRO A N 1
ATOM 3925 C CA . PRO A 1 563 ? -13.997 -13.633 -5.166 1.00 49.12 563 PRO A CA 1
ATOM 3926 C C . PRO A 1 563 ? -12.808 -14.581 -5.005 1.00 49.12 563 PRO A C 1
ATOM 3928 O O . PRO A 1 563 ? -12.070 -14.835 -5.957 1.00 49.12 563 PRO A O 1
ATOM 3931 N N . GLN A 1 564 ? -12.658 -15.164 -3.816 1.00 50.72 564 GLN A N 1
ATOM 3932 C CA . GLN A 1 564 ? -11.597 -16.132 -3.501 1.00 50.72 564 GLN A CA 1
ATOM 3933 C C . GLN A 1 564 ? -11.604 -17.372 -4.429 1.00 50.72 564 GLN A C 1
ATOM 3935 O O . GLN A 1 564 ? -10.593 -18.052 -4.562 1.00 50.72 564 GLN A O 1
ATOM 3940 N N . SER A 1 565 ? -12.724 -17.649 -5.110 1.00 46.50 565 SER A N 1
ATOM 3941 C CA . SER A 1 565 ? -12.930 -18.808 -5.989 1.00 46.50 565 SER A CA 1
ATOM 3942 C C . SER A 1 565 ? -12.724 -18.558 -7.494 1.00 46.50 565 SER A C 1
ATOM 3944 O O . SER A 1 565 ? -12.746 -19.523 -8.257 1.00 46.50 565 SER A O 1
ATOM 3946 N N . LYS A 1 566 ? -12.527 -17.311 -7.961 1.00 44.38 566 LYS A N 1
ATOM 3947 C CA . LYS A 1 566 ? -12.455 -16.998 -9.411 1.00 44.38 566 LYS A CA 1
ATOM 3948 C C . LYS A 1 566 ? -11.054 -17.034 -10.033 1.00 44.38 566 LYS A C 1
ATOM 3950 O O . LYS A 1 566 ? -10.952 -17.031 -11.256 1.00 44.38 566 LYS A O 1
ATOM 3955 N N . TYR A 1 567 ? -9.984 -17.104 -9.245 1.00 49.94 567 TYR A N 1
ATOM 3956 C CA . TYR A 1 567 ? -8.618 -16.947 -9.760 1.00 49.94 567 TYR A CA 1
ATOM 3957 C C . TYR A 1 567 ? -7.899 -18.288 -9.932 1.00 49.94 567 TYR A C 1
ATOM 3959 O O . TYR A 1 567 ? -6.893 -18.573 -9.290 1.00 49.94 567 TYR A O 1
ATOM 3967 N N . THR A 1 568 ? -8.415 -19.123 -10.834 1.00 37.56 568 THR A N 1
ATOM 3968 C CA . THR A 1 568 ? -7.662 -20.251 -11.403 1.00 37.56 568 THR A CA 1
ATOM 3969 C C . THR A 1 568 ? -7.121 -19.839 -12.775 1.00 37.56 568 THR A C 1
ATOM 3971 O O . THR A 1 568 ? -7.646 -20.233 -13.808 1.00 37.56 568 THR A O 1
ATOM 3974 N N . GLY A 1 569 ? -6.080 -18.994 -12.791 1.00 43.91 569 GLY A N 1
ATOM 3975 C CA . GLY A 1 569 ? -5.267 -18.762 -13.999 1.00 43.91 569 GLY A CA 1
ATOM 3976 C C . GLY A 1 569 ? -5.183 -17.340 -14.577 1.00 43.91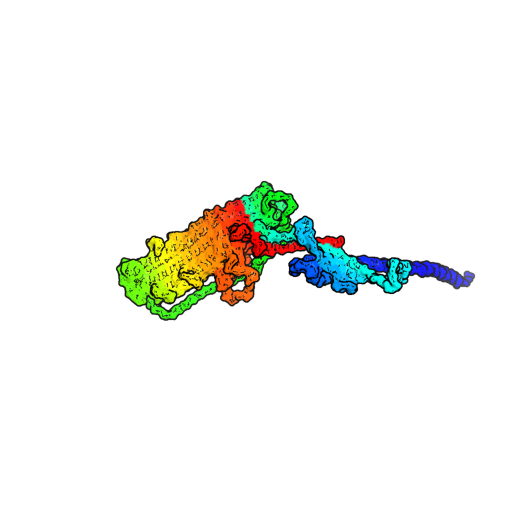 569 GLY A C 1
ATOM 3977 O O . GLY A 1 569 ? -4.565 -17.191 -15.626 1.00 43.91 569 GLY A O 1
ATOM 3978 N N . ALA A 1 570 ? -5.733 -16.308 -13.928 1.00 43.88 570 ALA A N 1
ATOM 3979 C CA . ALA A 1 570 ? -5.488 -14.897 -14.274 1.00 43.88 570 ALA A CA 1
ATOM 3980 C C . ALA A 1 570 ? -4.758 -14.179 -13.124 1.00 43.88 570 ALA A C 1
ATOM 3982 O O . ALA A 1 570 ? -5.010 -14.485 -11.956 1.00 43.88 570 ALA A O 1
ATOM 3983 N N . SER A 1 571 ? -3.829 -13.283 -13.477 1.00 49.91 571 SER A N 1
ATOM 3984 C CA . SER A 1 571 ? -2.991 -12.514 -12.546 1.00 49.91 571 SER A CA 1
ATOM 3985 C C . SER A 1 571 ? -3.848 -11.616 -11.646 1.00 49.91 571 SER A C 1
ATOM 3987 O O . SER A 1 571 ? -4.906 -11.163 -12.069 1.00 49.91 571 SER A O 1
ATOM 3989 N N . PRO A 1 572 ? -3.491 -11.392 -10.376 1.00 53.62 572 PRO A N 1
ATOM 3990 C CA . PRO A 1 572 ? -4.529 -11.571 -9.387 1.00 53.62 572 PRO A CA 1
ATOM 3991 C C . PRO A 1 572 ? -4.630 -10.420 -8.397 1.00 53.62 572 PRO A C 1
ATOM 3993 O O . PRO A 1 572 ? -4.586 -10.611 -7.198 1.00 53.62 572 PRO A O 1
ATOM 3996 N N . TYR A 1 573 ? -4.750 -9.220 -8.929 1.00 55.56 573 TYR A N 1
ATOM 3997 C CA . TYR A 1 573 ? -5.451 -8.071 -8.345 1.00 55.56 573 TYR A CA 1
ATOM 3998 C C . TYR A 1 573 ? -5.882 -7.118 -9.474 1.00 55.56 573 TYR A C 1
ATOM 4000 O O . TYR A 1 573 ? -6.427 -6.056 -9.196 1.00 55.56 573 TYR A O 1
ATOM 4008 N N . ASP A 1 574 ? -5.661 -7.507 -10.741 1.00 50.22 574 ASP A N 1
ATOM 4009 C CA . ASP A 1 574 ? -6.228 -6.825 -11.883 1.00 50.22 574 ASP A CA 1
ATOM 4010 C C . ASP A 1 574 ? -7.648 -7.353 -12.082 1.00 50.22 574 ASP A C 1
ATOM 4012 O O . ASP A 1 574 ? -7.913 -8.556 -12.101 1.00 50.22 574 ASP A O 1
ATOM 4016 N N . GLY A 1 575 ? -8.609 -6.451 -12.201 1.00 43.41 575 GLY A N 1
ATOM 4017 C CA . GLY A 1 575 ? -9.911 -6.793 -12.752 1.00 43.41 575 GLY A CA 1
ATOM 4018 C C . GLY A 1 575 ? -9.785 -7.094 -14.243 1.00 43.41 575 GLY A C 1
ATOM 4019 O O . GLY A 1 575 ? -10.419 -6.416 -15.030 1.00 43.41 575 GLY A O 1
ATOM 4020 N N . THR A 1 576 ? -8.926 -8.010 -14.705 1.00 48.72 576 THR A N 1
ATOM 4021 C CA . THR A 1 576 ? -8.688 -8.342 -16.130 1.00 48.72 576 THR A CA 1
ATOM 4022 C C . THR A 1 576 ? -8.296 -7.168 -17.062 1.00 48.72 576 THR A C 1
ATOM 4024 O O . THR A 1 576 ? -7.990 -7.403 -18.227 1.00 48.72 576 THR A O 1
ATOM 4027 N N . ASN A 1 577 ? -8.256 -5.923 -16.559 1.00 55.59 577 ASN A N 1
ATOM 4028 C CA . ASN A 1 577 ? -8.206 -4.656 -17.305 1.00 55.59 577 ASN A CA 1
ATOM 4029 C C . ASN A 1 577 ? -7.221 -3.631 -16.690 1.00 55.59 577 ASN A C 1
ATOM 4031 O O . ASN A 1 577 ? -7.464 -2.428 -16.762 1.00 55.59 577 ASN A O 1
ATOM 4035 N N . ASN A 1 578 ? -6.138 -4.074 -16.036 1.00 60.34 578 ASN A N 1
ATOM 4036 C CA . ASN A 1 578 ? -5.179 -3.181 -15.351 1.00 60.34 578 ASN A CA 1
ATOM 4037 C C . ASN A 1 578 ? -5.793 -2.355 -14.195 1.00 60.34 578 ASN A C 1
ATOM 4039 O O . ASN A 1 578 ? -5.290 -1.287 -13.846 1.00 60.34 578 ASN A O 1
ATOM 4043 N N . GLU A 1 579 ? -6.887 -2.839 -13.608 1.00 66.00 579 GLU A N 1
ATOM 4044 C CA . GLU A 1 579 ? -7.595 -2.168 -12.516 1.00 66.00 579 GLU A CA 1
ATOM 4045 C C . GLU A 1 579 ? -6.874 -2.375 -11.174 1.00 66.00 579 GLU A C 1
ATOM 4047 O O . GLU A 1 579 ? -6.442 -3.484 -10.879 1.00 66.00 579 GLU A O 1
ATOM 4052 N N . GLY A 1 580 ? -6.735 -1.322 -10.360 1.00 68.00 580 GLY A N 1
ATOM 4053 C CA . GLY A 1 580 ? -6.119 -1.409 -9.027 1.00 68.00 580 GLY A CA 1
ATOM 4054 C C . GLY A 1 580 ? -7.098 -1.844 -7.927 1.00 68.00 580 GLY A C 1
ATOM 4055 O O . GLY A 1 580 ? -8.254 -2.177 -8.186 1.00 68.00 580 GLY A O 1
ATOM 4056 N N . ILE A 1 581 ? -6.674 -1.787 -6.664 1.00 78.12 581 ILE A N 1
ATOM 4057 C CA . ILE A 1 581 ? -7.540 -2.093 -5.514 1.00 78.12 581 ILE A CA 1
ATOM 4058 C C . ILE A 1 581 ? -8.186 -0.785 -5.045 1.00 78.12 581 ILE A C 1
ATOM 4060 O O . ILE A 1 581 ? -7.480 0.138 -4.636 1.00 78.12 581 ILE A O 1
ATOM 4064 N N . CYS A 1 582 ? -9.519 -0.675 -5.103 1.00 81.88 582 CYS A N 1
ATOM 4065 C CA . CYS A 1 582 ? -10.177 0.599 -4.801 1.00 81.88 582 CYS A CA 1
ATOM 4066 C C . CYS A 1 582 ? -9.841 1.091 -3.391 1.00 81.88 582 CYS A C 1
ATOM 4068 O O . CYS A 1 582 ? -10.074 0.393 -2.403 1.00 81.88 582 CYS A O 1
ATOM 4070 N N . GLY A 1 583 ? -9.323 2.317 -3.311 1.00 82.69 583 GLY A N 1
ATOM 4071 C CA . GLY A 1 583 ? -8.967 2.979 -2.062 1.00 82.69 583 GLY A CA 1
ATOM 4072 C C . GLY A 1 583 ? -7.707 2.448 -1.375 1.00 82.69 583 GLY A C 1
ATOM 4073 O O . GLY A 1 583 ? -7.303 3.047 -0.384 1.00 82.69 583 GLY A O 1
ATOM 4074 N N . VAL A 1 584 ? -7.053 1.393 -1.874 1.00 86.69 584 VAL A N 1
ATOM 4075 C CA . VAL A 1 584 ? -5.825 0.844 -1.276 1.00 86.69 584 VAL A CA 1
ATOM 4076 C C . VAL A 1 584 ? -4.608 1.310 -2.069 1.00 86.69 584 VAL A C 1
ATOM 4078 O O . VAL A 1 584 ? -4.470 1.017 -3.258 1.00 86.69 584 VAL A O 1
ATOM 4081 N N . LEU A 1 585 ? -3.726 2.053 -1.397 1.00 91.94 585 LEU A N 1
ATOM 4082 C CA . LEU A 1 585 ? -2.473 2.536 -1.971 1.00 91.94 585 LEU A CA 1
ATOM 4083 C C . LEU A 1 585 ? -1.363 1.503 -1.799 1.00 91.94 585 LEU A C 1
ATOM 4085 O O . LEU A 1 585 ? -0.655 1.212 -2.755 1.00 91.94 585 LEU A O 1
ATOM 4089 N N . ILE A 1 586 ? -1.205 0.978 -0.583 1.00 93.12 586 ILE A N 1
ATOM 4090 C CA . ILE A 1 586 ? -0.204 -0.037 -0.256 1.00 93.12 586 ILE A CA 1
ATOM 4091 C C . ILE A 1 586 ? -0.939 -1.237 0.315 1.00 93.12 586 ILE A C 1
ATOM 4093 O O . ILE A 1 586 ? -1.698 -1.102 1.275 1.00 93.12 586 ILE A O 1
ATOM 4097 N N . TYR A 1 587 ? -0.700 -2.398 -0.276 1.00 90.94 587 TYR A N 1
ATOM 4098 C CA . TYR A 1 587 ? -1.154 -3.681 0.223 1.00 90.94 587 TYR A CA 1
ATOM 4099 C C . TYR A 1 587 ? 0.061 -4.572 0.436 1.00 90.94 587 TYR A C 1
ATOM 4101 O O . TYR A 1 587 ? 0.731 -4.948 -0.522 1.00 90.94 587 TYR A O 1
ATOM 4109 N N . GLN A 1 588 ? 0.332 -4.939 1.678 1.00 90.94 588 GLN A N 1
ATOM 4110 C CA . GLN A 1 588 ? 1.335 -5.938 2.004 1.00 90.94 588 GLN A CA 1
ATOM 4111 C C . GLN A 1 588 ? 0.657 -7.251 2.380 1.00 90.94 588 GLN A C 1
ATOM 4113 O O . GLN A 1 588 ? -0.352 -7.287 3.093 1.00 90.94 588 GLN A O 1
ATOM 4118 N N . ALA A 1 589 ? 1.200 -8.351 1.864 1.00 87.44 589 ALA A N 1
ATOM 4119 C CA . ALA A 1 589 ? 0.644 -9.674 2.088 1.00 87.44 589 ALA A CA 1
ATOM 4120 C C . ALA A 1 589 ? 0.609 -10.038 3.584 1.00 87.44 589 ALA A C 1
ATOM 4122 O O . ALA A 1 589 ? 1.572 -9.848 4.314 1.00 87.44 589 ALA A O 1
ATOM 4123 N N . ARG A 1 590 ? -0.481 -10.674 4.030 1.00 84.56 590 ARG A N 1
ATOM 4124 C CA . ARG A 1 590 ? -0.705 -11.098 5.432 1.00 84.56 590 ARG A CA 1
ATOM 4125 C C . ARG A 1 590 ? 0.350 -12.043 6.019 1.00 84.56 590 ARG A C 1
ATOM 4127 O O . ARG A 1 590 ? 0.379 -12.249 7.220 1.00 84.56 590 ARG A O 1
ATOM 4134 N N . GLY A 1 591 ? 1.134 -12.713 5.180 1.00 83.25 591 GLY A N 1
ATOM 4135 C CA . GLY A 1 591 ? 2.219 -13.587 5.637 1.00 83.25 591 GLY A CA 1
ATOM 4136 C C . GLY A 1 591 ? 3.556 -12.864 5.775 1.00 83.25 591 GLY A C 1
ATOM 4137 O O . GLY A 1 591 ? 4.535 -13.489 6.170 1.00 83.25 591 GLY A O 1
ATOM 4138 N N . ASP A 1 592 ? 3.606 -11.589 5.401 1.00 88.00 592 ASP A N 1
ATOM 4139 C CA . ASP A 1 592 ? 4.818 -10.794 5.344 1.00 88.00 592 ASP A CA 1
ATOM 4140 C C . ASP A 1 592 ? 4.920 -9.920 6.596 1.00 88.00 592 ASP A C 1
ATOM 4142 O O . ASP A 1 592 ? 4.028 -9.127 6.900 1.00 88.00 592 ASP A O 1
ATOM 4146 N N . SER A 1 593 ? 5.999 -10.113 7.351 1.00 92.31 593 SER A N 1
ATOM 4147 C CA . SER A 1 593 ? 6.289 -9.365 8.575 1.00 92.31 593 SER A CA 1
ATOM 4148 C C . SER A 1 593 ? 7.484 -8.430 8.415 1.00 92.31 593 SER A C 1
ATOM 4150 O O . SER A 1 593 ? 8.070 -7.993 9.411 1.00 92.31 593 SER A O 1
ATOM 4152 N N . THR A 1 594 ? 7.917 -8.194 7.176 1.00 94.94 594 THR A N 1
ATOM 4153 C CA . THR A 1 594 ? 9.098 -7.385 6.885 1.00 94.94 594 THR A CA 1
ATOM 4154 C C . THR A 1 594 ? 8.797 -5.924 7.231 1.00 94.94 594 THR A C 1
ATOM 4156 O O . THR A 1 594 ? 7.829 -5.388 6.700 1.00 94.94 594 THR A O 1
ATOM 4159 N N . PRO A 1 595 ? 9.574 -5.270 8.118 1.00 94.88 595 PRO A N 1
ATOM 4160 C CA . PRO A 1 595 ? 9.261 -3.922 8.588 1.00 94.88 595 PRO A CA 1
ATOM 4161 C C . PRO A 1 595 ? 9.214 -2.877 7.477 1.00 94.88 595 PRO A C 1
ATOM 4163 O O . PRO A 1 595 ? 10.110 -2.833 6.629 1.00 94.88 595 PRO A O 1
ATOM 4166 N N . ASP A 1 596 ? 8.244 -1.976 7.585 1.00 95.56 596 ASP A N 1
ATOM 4167 C CA . ASP A 1 596 ? 8.062 -0.847 6.684 1.00 95.56 596 ASP A CA 1
ATOM 4168 C C . ASP A 1 596 ? 8.449 0.480 7.339 1.00 95.56 596 ASP A C 1
ATOM 4170 O O . ASP A 1 596 ? 8.358 0.673 8.562 1.00 95.56 596 ASP A O 1
ATOM 4174 N N . ALA A 1 597 ? 8.889 1.427 6.511 1.00 93.56 597 ALA A N 1
ATOM 4175 C CA . ALA A 1 597 ? 9.341 2.725 6.985 1.00 93.56 597 ALA A CA 1
ATOM 4176 C C . ALA A 1 597 ? 8.922 3.880 6.073 1.00 93.56 597 ALA A C 1
ATOM 4178 O O . ALA A 1 597 ? 9.120 3.862 4.855 1.00 93.56 597 ALA A O 1
ATOM 4179 N N . ILE A 1 598 ? 8.432 4.941 6.710 1.00 91.81 598 ILE A N 1
ATOM 4180 C CA . ILE A 1 598 ? 8.266 6.270 6.132 1.00 91.81 598 ILE A CA 1
ATOM 4181 C C . ILE A 1 598 ? 9.154 7.231 6.924 1.00 91.81 598 ILE A C 1
ATOM 4183 O O . ILE A 1 598 ? 9.056 7.343 8.147 1.00 91.81 598 ILE A O 1
ATOM 4187 N N . VAL A 1 599 ? 10.046 7.920 6.227 1.00 88.94 599 VAL A N 1
ATOM 4188 C CA . VAL A 1 599 ? 10.930 8.940 6.787 1.00 88.94 599 VAL A CA 1
ATOM 4189 C C . VAL A 1 599 ? 10.590 10.258 6.110 1.00 88.94 599 VAL A C 1
ATOM 4191 O O . VAL A 1 599 ? 10.918 10.473 4.948 1.00 88.94 599 VAL A O 1
ATOM 4194 N N . GLU A 1 600 ? 9.906 11.133 6.832 1.00 81.75 600 GLU A N 1
ATOM 4195 C CA . GLU A 1 600 ? 9.401 12.408 6.336 1.00 81.75 600 GLU A CA 1
ATOM 4196 C C . GLU A 1 600 ? 10.438 13.525 6.536 1.00 81.75 600 GLU A C 1
ATOM 4198 O O . GLU A 1 600 ? 10.800 13.877 7.664 1.00 81.75 600 GLU A O 1
ATOM 4203 N N . GLY A 1 601 ? 10.893 14.135 5.443 1.00 77.31 601 GLY A N 1
ATOM 4204 C CA . GLY A 1 601 ? 11.696 15.361 5.460 1.00 77.31 601 GLY A CA 1
ATOM 4205 C C . GLY A 1 601 ? 10.975 16.581 4.862 1.00 77.31 601 GLY A C 1
ATOM 4206 O O . GLY A 1 601 ? 11.329 17.715 5.188 1.00 77.31 601 GLY A O 1
ATOM 4207 N N . ALA A 1 602 ? 9.922 16.368 4.068 1.00 83.19 602 ALA A N 1
ATOM 4208 C CA . ALA A 1 602 ? 9.026 17.384 3.520 1.00 83.19 602 ALA A CA 1
ATOM 4209 C C . ALA A 1 602 ? 7.558 16.963 3.699 1.00 83.19 602 ALA A C 1
ATOM 4211 O O . ALA A 1 602 ? 7.269 15.788 3.882 1.00 83.19 602 ALA A O 1
ATOM 4212 N N . ASN A 1 603 ? 6.620 17.917 3.669 1.00 87.31 603 ASN A N 1
ATOM 4213 C CA . ASN A 1 603 ? 5.199 17.582 3.805 1.00 87.31 603 ASN A CA 1
ATOM 4214 C C . ASN A 1 603 ? 4.744 16.740 2.608 1.00 87.31 603 ASN A C 1
ATOM 4216 O O . ASN A 1 603 ? 4.881 17.183 1.467 1.00 87.31 603 ASN A O 1
ATOM 4220 N N . SER A 1 604 ? 4.169 15.575 2.883 1.00 89.12 604 SER A N 1
ATOM 4221 C CA . SER A 1 604 ? 3.752 14.591 1.890 1.00 89.12 604 SER A CA 1
ATOM 4222 C C . SER A 1 604 ? 2.232 14.440 1.887 1.00 89.12 604 SER A C 1
ATOM 4224 O O . SER A 1 604 ? 1.581 14.476 2.935 1.00 89.12 604 SER A O 1
ATOM 4226 N N . THR A 1 605 ? 1.654 14.258 0.698 1.00 90.75 605 THR A N 1
ATOM 4227 C CA . THR A 1 605 ? 0.244 13.907 0.540 1.00 90.75 605 THR A CA 1
ATOM 4228 C C . THR A 1 605 ? 0.097 12.437 0.166 1.00 90.75 605 THR A C 1
ATOM 4230 O O . THR A 1 605 ? 0.551 11.997 -0.888 1.00 90.75 605 THR A O 1
ATOM 4233 N N . ILE A 1 606 ? -0.540 11.657 1.036 1.00 91.38 606 ILE A N 1
ATOM 4234 C CA . ILE A 1 606 ? -0.850 10.249 0.789 1.00 91.38 606 ILE A CA 1
ATOM 4235 C C . ILE A 1 606 ? -2.348 10.059 0.975 1.00 91.38 606 ILE A C 1
ATOM 4237 O O . ILE A 1 606 ? -2.876 10.220 2.069 1.00 91.38 606 ILE A O 1
ATOM 4241 N N . THR A 1 607 ? -3.029 9.713 -0.111 1.00 91.19 607 THR A N 1
ATOM 4242 C CA . THR A 1 607 ? -4.476 9.508 -0.149 1.00 91.19 607 THR A CA 1
ATOM 4243 C C . THR A 1 607 ? -4.759 8.047 -0.471 1.00 91.19 607 THR A C 1
ATOM 4245 O O . THR A 1 607 ? -4.440 7.572 -1.558 1.00 91.19 607 THR A O 1
ATOM 4248 N N . GLY A 1 608 ? -5.352 7.321 0.471 1.00 89.94 608 GLY A N 1
ATOM 4249 C CA . GLY A 1 608 ? -5.680 5.904 0.370 1.00 89.94 608 GLY A CA 1
ATOM 4250 C C . GLY A 1 608 ? -5.458 5.150 1.679 1.00 89.94 608 GLY A C 1
ATOM 4251 O O . GLY A 1 608 ? -5.240 5.732 2.740 1.00 89.94 608 GLY A O 1
ATOM 4252 N N . ILE A 1 609 ? -5.522 3.828 1.587 1.00 89.56 609 ILE A N 1
ATOM 4253 C CA . ILE A 1 609 ? -5.256 2.898 2.680 1.00 89.56 609 ILE A CA 1
ATOM 4254 C C . ILE A 1 609 ? -3.832 2.356 2.525 1.00 89.56 609 ILE A C 1
ATOM 4256 O O . ILE A 1 609 ? -3.461 1.868 1.454 1.00 89.56 609 ILE A O 1
ATOM 4260 N N . ILE A 1 610 ? -3.057 2.424 3.603 1.00 93.69 610 ILE A N 1
ATOM 4261 C CA . ILE A 1 610 ? -1.830 1.658 3.810 1.00 93.69 610 ILE A CA 1
ATOM 4262 C C . ILE A 1 610 ? -2.214 0.445 4.653 1.00 93.69 610 ILE A C 1
ATOM 4264 O O . ILE A 1 610 ? -2.662 0.600 5.790 1.00 93.69 610 ILE A O 1
ATOM 4268 N N . TYR A 1 611 ? -2.081 -0.747 4.079 1.00 92.38 611 TYR A N 1
ATOM 4269 C CA . TYR A 1 611 ? -2.488 -2.002 4.693 1.00 92.38 611 TYR A CA 1
ATOM 4270 C C . TYR A 1 611 ? -1.306 -2.971 4.806 1.00 92.38 611 TYR A C 1
ATOM 4272 O O . TYR A 1 611 ? -0.831 -3.490 3.798 1.00 92.38 611 TYR A O 1
ATOM 4280 N N . ALA A 1 612 ? -0.862 -3.214 6.037 1.00 93.44 612 ALA A N 1
ATOM 4281 C CA . ALA A 1 612 ? 0.312 -4.003 6.404 1.00 93.44 612 ALA A CA 1
ATOM 4282 C C . ALA A 1 612 ? 0.044 -4.846 7.670 1.00 93.44 612 ALA A C 1
ATOM 4284 O O . ALA A 1 612 ? 0.677 -4.660 8.708 1.00 93.44 612 ALA A O 1
ATOM 4285 N N . PRO A 1 613 ? -0.933 -5.769 7.645 1.00 91.62 613 PRO A N 1
ATOM 4286 C CA . PRO A 1 613 ? -1.540 -6.342 8.850 1.00 91.62 613 PRO A CA 1
ATOM 4287 C C . PRO A 1 613 ? -0.596 -7.178 9.722 1.00 91.62 613 PRO A C 1
ATOM 4289 O O . PRO A 1 613 ? -0.924 -7.461 10.872 1.00 91.62 613 PRO A O 1
ATOM 4292 N N . SER A 1 614 ? 0.541 -7.610 9.176 1.00 92.81 614 SER A N 1
ATOM 4293 C CA . SER A 1 614 ? 1.525 -8.456 9.859 1.00 92.81 614 SER A CA 1
ATOM 4294 C C . SER A 1 614 ? 2.927 -7.852 9.896 1.00 92.81 614 SER A C 1
ATOM 4296 O O . SER A 1 614 ? 3.816 -8.439 10.513 1.00 92.81 614 SER A O 1
ATOM 4298 N N . ALA A 1 615 ? 3.113 -6.657 9.328 1.00 94.69 615 ALA A N 1
ATOM 4299 C CA . ALA A 1 615 ? 4.369 -5.928 9.378 1.00 94.69 615 ALA A CA 1
ATOM 4300 C C . ALA A 1 615 ? 4.271 -4.672 10.255 1.00 94.69 615 ALA A C 1
ATOM 4302 O O . ALA A 1 615 ? 3.262 -3.956 10.234 1.00 94.69 615 ALA A O 1
ATOM 4303 N N . PRO A 1 616 ? 5.318 -4.378 11.044 1.00 96.44 616 PRO A N 1
ATOM 4304 C CA . PRO A 1 616 ? 5.391 -3.134 11.788 1.00 96.44 616 PRO A CA 1
ATOM 4305 C C . PRO A 1 616 ? 5.693 -1.967 10.841 1.00 96.44 616 PRO A C 1
ATOM 4307 O O . PRO A 1 616 ? 6.596 -2.052 10.009 1.00 96.44 616 PRO A O 1
ATOM 4310 N N . LEU A 1 617 ? 4.986 -0.854 11.031 1.00 96.19 617 LEU A N 1
ATOM 4311 C CA . LEU A 1 617 ? 5.203 0.394 10.314 1.00 96.19 617 LEU A CA 1
ATOM 4312 C C . LEU A 1 617 ? 5.849 1.434 11.230 1.00 96.19 617 LEU A C 1
ATOM 4314 O O . LEU A 1 617 ? 5.310 1.790 12.280 1.00 96.19 617 LEU A O 1
ATOM 4318 N N . SER A 1 618 ? 6.986 1.967 10.792 1.00 94.94 618 SER A N 1
ATOM 4319 C CA . SER A 1 618 ? 7.638 3.117 11.414 1.00 94.94 618 SER A CA 1
ATOM 4320 C C . SER A 1 618 ? 7.443 4.385 10.582 1.00 94.94 618 SER A C 1
ATOM 4322 O O . SER A 1 618 ? 7.673 4.395 9.376 1.00 94.94 618 SER A O 1
ATOM 4324 N N . ILE A 1 619 ? 7.028 5.469 11.228 1.00 93.38 619 ILE A N 1
ATOM 4325 C CA . ILE A 1 619 ? 6.920 6.806 10.645 1.00 93.38 619 ILE A CA 1
ATOM 4326 C C . ILE A 1 619 ? 7.844 7.711 11.450 1.00 93.38 619 ILE A C 1
ATOM 4328 O O . ILE A 1 619 ? 7.765 7.770 12.673 1.00 93.38 619 ILE A O 1
ATOM 4332 N N . SER A 1 620 ? 8.761 8.404 10.793 1.00 91.75 620 SER A N 1
ATOM 4333 C CA . SER A 1 620 ? 9.734 9.255 11.477 1.00 91.75 620 SER A CA 1
ATOM 4334 C C . SER A 1 620 ? 9.955 10.558 10.735 1.00 91.75 620 SER A C 1
ATOM 4336 O O . SER A 1 620 ? 9.624 10.668 9.558 1.00 91.75 620 SER A O 1
ATOM 4338 N N . GLY A 1 621 ? 10.535 11.539 11.420 1.00 86.88 621 GLY A N 1
ATOM 4339 C CA . GLY A 1 621 ? 10.927 12.809 10.820 1.00 86.88 621 GLY A CA 1
ATOM 4340 C C . GLY A 1 621 ? 10.159 14.002 11.375 1.00 86.88 621 GLY A C 1
ATOM 4341 O O . GLY A 1 621 ? 9.580 13.950 12.463 1.00 86.88 621 GLY A O 1
ATOM 4342 N N . GLY A 1 622 ? 10.237 15.121 10.658 1.00 84.31 622 GLY A N 1
ATOM 4343 C CA . GLY A 1 622 ? 9.734 16.418 11.127 1.00 84.31 622 GLY A CA 1
ATOM 4344 C C . GLY A 1 622 ? 8.553 16.975 10.340 1.00 84.31 622 GLY A C 1
ATOM 4345 O O . GLY A 1 622 ? 8.009 18.003 10.735 1.00 84.31 622 GLY A O 1
ATOM 4346 N N . ALA A 1 623 ? 8.171 16.337 9.234 1.00 85.56 623 ALA A N 1
ATOM 4347 C CA . ALA A 1 623 ? 7.147 16.855 8.336 1.00 85.56 623 ALA A CA 1
ATOM 4348 C C . ALA A 1 623 ? 5.780 16.179 8.527 1.00 85.56 623 ALA A C 1
ATOM 4350 O O . ALA A 1 623 ? 5.606 15.299 9.371 1.00 85.56 623 ALA A O 1
ATOM 4351 N N . SER A 1 624 ? 4.783 16.666 7.792 1.00 88.69 624 SER A N 1
ATOM 4352 C CA . SER A 1 624 ? 3.397 16.212 7.906 1.00 88.69 624 SER A CA 1
ATOM 4353 C C . SER A 1 624 ? 3.020 15.257 6.782 1.00 88.69 624 SER A C 1
ATOM 4355 O O . SER A 1 624 ? 3.256 15.561 5.614 1.00 88.69 624 SER A O 1
ATOM 4357 N N . LEU A 1 625 ? 2.369 14.158 7.146 1.00 90.25 625 LEU A N 1
ATOM 4358 C CA . LEU A 1 625 ? 1.750 13.193 6.256 1.00 90.25 625 LEU A CA 1
ATOM 4359 C C . LEU A 1 625 ? 0.227 13.324 6.352 1.00 90.25 625 LEU A C 1
ATOM 4361 O O . LEU A 1 625 ? -0.345 13.090 7.416 1.00 90.25 625 LEU A O 1
ATOM 4365 N N . ALA A 1 626 ? -0.437 13.698 5.261 1.00 90.31 626 ALA A N 1
ATOM 4366 C CA . ALA A 1 626 ? -1.885 13.919 5.245 1.00 90.31 626 ALA A CA 1
ATOM 4367 C C . ALA A 1 626 ? -2.525 13.470 3.927 1.00 90.31 626 ALA A C 1
ATOM 4369 O O . ALA A 1 626 ? -1.866 13.435 2.891 1.00 90.31 626 ALA A O 1
ATOM 4370 N N . ALA A 1 627 ? -3.826 13.183 3.933 1.00 87.25 627 ALA A N 1
ATOM 4371 C CA . ALA A 1 627 ? -4.570 13.022 2.686 1.00 87.25 627 ALA A CA 1
ATOM 4372 C C . ALA A 1 627 ? -4.734 14.367 1.961 1.00 87.25 627 ALA A C 1
ATOM 4374 O O . ALA A 1 627 ? -4.943 15.405 2.595 1.00 87.25 627 ALA A O 1
ATOM 4375 N N . ALA A 1 628 ? -4.712 14.347 0.627 1.00 83.75 628 ALA A N 1
ATOM 4376 C CA . ALA A 1 628 ? -5.174 15.490 -0.152 1.00 83.75 628 ALA A CA 1
ATOM 4377 C C . ALA A 1 628 ? -6.702 15.619 -0.002 1.00 83.75 628 ALA A C 1
ATOM 4379 O O . ALA A 1 628 ? -7.389 14.597 0.017 1.00 83.75 628 ALA A O 1
ATOM 4380 N N . PRO A 1 629 ? -7.270 16.834 0.101 1.00 77.25 629 PRO A N 1
ATOM 4381 C CA . PRO A 1 629 ? -8.719 17.000 0.094 1.00 77.25 629 PRO A CA 1
ATOM 4382 C 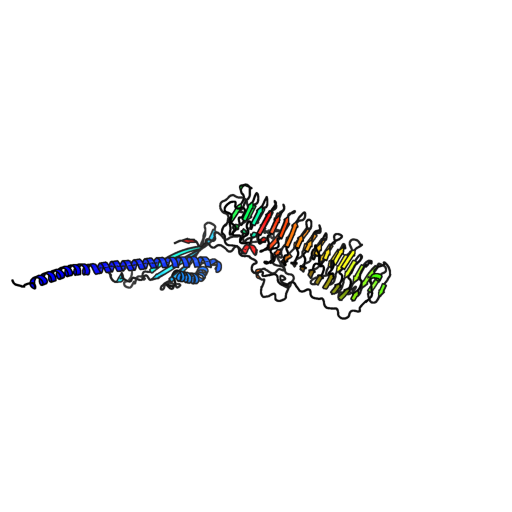C . PRO A 1 629 ? -9.311 16.466 -1.216 1.00 77.25 629 PRO A C 1
ATOM 4384 O O . PRO A 1 629 ? -8.700 16.572 -2.282 1.00 77.25 629 PRO A O 1
ATOM 4387 N N . ASN A 1 630 ? -10.512 15.900 -1.137 1.00 70.81 630 ASN A N 1
ATOM 4388 C CA . ASN A 1 630 ? -11.245 15.460 -2.318 1.00 70.81 630 ASN A CA 1
ATOM 4389 C C . ASN A 1 630 ? -11.620 16.672 -3.191 1.00 70.81 630 ASN A C 1
ATOM 4391 O O . ASN A 1 630 ? -11.654 17.815 -2.729 1.00 70.81 630 ASN A O 1
ATOM 4395 N N . ALA A 1 631 ? -11.951 16.424 -4.461 1.00 69.25 631 ALA A N 1
ATOM 4396 C CA . ALA A 1 631 ? -12.308 17.481 -5.415 1.00 69.25 631 ALA A CA 1
ATOM 4397 C C . ALA A 1 631 ? -13.547 18.303 -4.997 1.00 69.25 631 ALA A C 1
ATOM 4399 O O . ALA A 1 631 ? -13.693 19.447 -5.418 1.00 69.25 631 ALA A O 1
ATOM 4400 N N . ASP A 1 632 ? -14.421 17.735 -4.162 1.00 60.88 632 ASP A N 1
ATOM 4401 C CA . ASP A 1 632 ? -15.597 18.395 -3.581 1.00 60.88 632 ASP A CA 1
ATOM 4402 C C . ASP A 1 632 ? -15.283 19.210 -2.308 1.00 60.88 632 ASP A C 1
ATOM 4404 O O . ASP A 1 632 ? -16.188 19.763 -1.685 1.00 60.88 632 ASP A O 1
ATOM 4408 N N . GLY A 1 633 ? -14.007 19.291 -1.915 1.00 65.56 633 GLY A N 1
ATOM 4409 C CA . GLY A 1 633 ? -13.543 19.982 -0.714 1.00 65.56 633 GLY A CA 1
ATOM 4410 C C . GLY A 1 633 ? -13.700 19.184 0.583 1.00 65.56 633 GLY A C 1
ATOM 4411 O O . GLY A 1 633 ? -13.332 19.689 1.645 1.00 65.56 633 GLY A O 1
ATOM 4412 N N . SER A 1 634 ? -14.221 17.953 0.532 1.00 65.00 634 SER A N 1
ATOM 4413 C CA . SER A 1 634 ? -14.273 17.070 1.700 1.00 65.00 634 SER A CA 1
ATOM 4414 C C . SER A 1 634 ? -12.882 16.536 2.070 1.00 65.00 634 SER A C 1
ATOM 4416 O O . SER A 1 634 ? -11.948 16.544 1.263 1.00 65.00 634 SER A O 1
ATOM 4418 N N . ALA A 1 635 ? -12.719 16.077 3.315 1.00 66.88 635 ALA A N 1
ATOM 4419 C CA . ALA A 1 635 ? -11.462 15.485 3.763 1.00 66.88 635 ALA A CA 1
ATOM 4420 C C . ALA A 1 635 ? -11.130 14.233 2.932 1.00 66.88 635 ALA A C 1
ATOM 4422 O O . ALA A 1 635 ? -11.970 13.342 2.776 1.00 66.88 635 ALA A O 1
ATOM 4423 N N . GLY A 1 636 ? -9.897 14.158 2.423 1.00 76.06 636 GLY A N 1
ATOM 4424 C CA . GLY A 1 636 ? -9.387 12.949 1.782 1.00 76.06 636 GLY A CA 1
ATOM 4425 C C . GLY A 1 636 ? -9.363 11.768 2.743 1.00 76.06 636 GLY A C 1
ATOM 4426 O O . GLY A 1 636 ? -9.491 11.927 3.957 1.00 76.06 636 GLY A O 1
ATOM 4427 N N . THR A 1 637 ? -9.192 10.562 2.212 1.00 85.19 637 THR A N 1
ATOM 4428 C CA . THR A 1 637 ? -9.005 9.373 3.052 1.00 85.19 637 THR A CA 1
ATOM 4429 C C . THR A 1 637 ? -7.518 9.062 3.172 1.00 85.19 637 THR A C 1
ATOM 4431 O O . THR A 1 637 ? -6.873 8.845 2.155 1.00 85.19 637 THR A O 1
ATOM 4434 N N . LEU A 1 638 ? -6.996 9.008 4.395 1.00 91.12 638 LEU A N 1
ATOM 4435 C CA . LEU A 1 638 ? -5.721 8.381 4.739 1.00 91.12 638 LEU A CA 1
ATOM 4436 C C . LEU A 1 638 ? -5.966 7.452 5.922 1.00 91.12 638 LEU A C 1
ATOM 4438 O O . LEU A 1 638 ? -6.279 7.912 7.020 1.00 91.12 638 LEU A O 1
ATOM 4442 N N . ALA A 1 639 ? -5.808 6.154 5.697 1.00 91.12 639 ALA A N 1
ATOM 4443 C CA . ALA A 1 639 ? -5.894 5.157 6.752 1.00 91.12 639 ALA A CA 1
ATOM 4444 C C . ALA A 1 639 ? -4.632 4.296 6.789 1.00 91.12 639 ALA A C 1
ATOM 4446 O O . ALA A 1 639 ? -4.093 3.925 5.750 1.00 91.12 639 ALA A O 1
ATOM 4447 N N . VAL A 1 640 ? -4.182 3.977 7.996 1.00 93.94 640 VAL A N 1
ATOM 4448 C CA . VAL A 1 640 ? -2.989 3.197 8.299 1.00 93.94 640 VAL A CA 1
ATOM 4449 C C . VAL A 1 640 ? -3.400 2.006 9.156 1.00 93.94 640 VAL A C 1
ATOM 4451 O O . VAL A 1 640 ? -3.798 2.157 10.310 1.00 93.94 640 VAL A O 1
ATOM 4454 N N . LEU A 1 641 ? -3.333 0.819 8.567 1.00 93.25 641 LEU A N 1
ATOM 4455 C CA . LEU A 1 641 ? -3.732 -0.444 9.169 1.00 93.25 641 LEU A CA 1
ATOM 4456 C C . LEU A 1 641 ? -2.508 -1.362 9.160 1.00 93.25 641 LEU A C 1
ATOM 4458 O O . LEU A 1 641 ? -2.153 -1.873 8.102 1.00 93.25 641 LEU A O 1
ATOM 4462 N N . ALA A 1 642 ? -1.850 -1.553 10.301 1.00 95.62 642 ALA A N 1
ATOM 4463 C CA . ALA A 1 642 ? -0.577 -2.276 10.382 1.00 95.62 642 ALA A CA 1
ATOM 4464 C C . ALA A 1 642 ? -0.534 -3.282 11.547 1.00 95.62 642 ALA A C 1
ATOM 4466 O O . ALA A 1 642 ? -1.434 -3.293 12.388 1.00 95.62 642 ALA A O 1
ATOM 4467 N N . ASP A 1 643 ? 0.512 -4.111 11.639 1.00 96.25 643 ASP A N 1
ATOM 4468 C CA . ASP A 1 643 ? 0.758 -4.945 12.831 1.00 96.25 643 ASP A CA 1
ATOM 4469 C C . ASP A 1 643 ? 0.945 -4.061 14.070 1.00 96.25 643 ASP A C 1
ATOM 4471 O O . ASP A 1 643 ? 0.260 -4.211 15.084 1.00 96.25 643 ASP A O 1
ATOM 4475 N N . SER A 1 644 ? 1.837 -3.080 13.943 1.00 96.94 644 SER A N 1
ATOM 4476 C CA . SER A 1 644 ? 2.083 -2.034 14.929 1.00 96.94 644 SER A CA 1
ATOM 4477 C C . SER A 1 644 ? 2.519 -0.752 14.231 1.00 96.94 644 SER A C 1
ATOM 4479 O O . SER A 1 644 ? 3.064 -0.800 13.129 1.00 96.94 644 SER A O 1
ATOM 4481 N N . ILE A 1 645 ? 2.254 0.390 14.855 1.00 97.56 645 ILE A N 1
ATOM 4482 C CA . ILE A 1 645 ? 2.511 1.716 14.298 1.00 97.56 645 ILE A CA 1
ATOM 4483 C C . ILE A 1 645 ? 3.369 2.476 15.298 1.00 97.56 645 ILE A C 1
ATOM 4485 O O . ILE A 1 645 ? 2.927 2.759 16.409 1.00 97.56 645 ILE A O 1
ATOM 4489 N N . MET A 1 646 ? 4.586 2.826 14.894 1.00 95.88 646 MET A N 1
ATOM 4490 C CA . MET A 1 646 ? 5.488 3.651 15.689 1.00 95.88 646 MET A CA 1
ATOM 4491 C C . MET A 1 646 ? 5.745 4.969 14.975 1.00 95.88 646 MET A C 1
ATOM 4493 O O . MET A 1 646 ? 6.225 4.974 13.846 1.00 95.88 646 MET A O 1
ATOM 4497 N N . MET A 1 647 ? 5.489 6.083 15.651 1.00 95.38 647 MET A N 1
ATOM 4498 C CA . MET A 1 647 ? 5.772 7.418 15.155 1.00 95.38 647 MET A CA 1
ATOM 4499 C C . MET A 1 647 ? 6.825 8.110 16.025 1.00 95.38 647 MET A C 1
ATOM 4501 O O . MET A 1 647 ? 6.664 8.198 17.240 1.00 95.38 647 MET A O 1
ATOM 4505 N N . THR A 1 648 ? 7.897 8.612 15.415 1.00 93.56 648 THR A N 1
ATOM 4506 C CA . THR A 1 648 ? 8.992 9.305 16.114 1.00 93.56 648 THR A CA 1
ATOM 4507 C C . THR A 1 648 ? 9.286 10.671 15.490 1.00 93.56 648 THR A C 1
ATOM 4509 O O . THR A 1 648 ? 8.992 10.921 14.322 1.00 93.56 648 THR A O 1
ATOM 4512 N N . GLY A 1 649 ? 9.903 11.570 16.259 1.00 91.06 649 GLY A N 1
ATOM 4513 C CA . GLY A 1 649 ? 10.330 12.885 15.774 1.00 91.06 649 GLY A CA 1
ATOM 4514 C C . GLY A 1 649 ? 9.351 13.994 16.150 1.00 91.06 649 GLY A C 1
ATOM 4515 O O . GLY A 1 649 ? 8.866 14.027 17.277 1.00 91.06 649 GLY A O 1
ATOM 4516 N N . SER A 1 650 ? 9.110 14.937 15.240 1.00 89.75 650 SER A N 1
ATOM 4517 C CA . SER A 1 650 ? 8.217 16.092 15.454 1.00 89.75 650 SER A CA 1
ATOM 4518 C C . SER A 1 650 ? 7.168 16.259 14.352 1.00 89.75 650 SER A C 1
ATOM 4520 O O . SER A 1 650 ? 6.509 17.294 14.283 1.00 89.75 650 SER A O 1
ATOM 4522 N N . GLY A 1 651 ? 7.067 15.276 13.455 1.00 90.50 651 GLY A N 1
ATOM 4523 C CA . GLY A 1 651 ? 6.119 15.277 12.350 1.00 90.50 651 GLY A CA 1
ATOM 4524 C C . GLY A 1 651 ? 4.675 15.053 12.788 1.00 90.50 651 GLY A C 1
ATOM 4525 O O . GLY A 1 651 ? 4.386 14.749 13.951 1.00 90.50 651 GLY A O 1
ATOM 4526 N N . THR A 1 652 ? 3.758 15.169 11.828 1.00 91.62 652 THR A N 1
ATOM 4527 C CA . THR A 1 652 ? 2.328 14.911 12.051 1.00 91.62 652 THR A CA 1
ATOM 4528 C C . THR A 1 652 ? 1.803 13.851 11.083 1.00 91.62 652 THR A C 1
ATOM 4530 O O . THR A 1 652 ? 2.088 13.906 9.894 1.00 91.62 652 THR A O 1
ATOM 4533 N N . LEU A 1 653 ? 1.048 12.872 11.579 1.00 93.44 653 LEU A N 1
ATOM 4534 C CA . LEU A 1 653 ? 0.238 11.954 10.787 1.00 93.44 653 LEU A CA 1
ATOM 4535 C C . LEU A 1 653 ? -1.211 12.420 10.901 1.00 93.44 653 LEU A C 1
ATOM 4537 O O . LEU A 1 653 ? -1.811 12.313 11.968 1.00 93.44 653 LEU A O 1
ATOM 4541 N N . HIS A 1 654 ? -1.775 12.926 9.811 1.00 91.62 654 HIS A N 1
ATOM 4542 C CA . HIS A 1 654 ? -3.171 13.331 9.719 1.00 91.62 654 HIS A CA 1
ATOM 4543 C C . HIS A 1 654 ? -3.967 12.257 8.970 1.00 91.62 654 HIS A C 1
ATOM 4545 O O . HIS A 1 654 ? -4.198 12.348 7.764 1.00 91.62 654 HIS A O 1
ATOM 4551 N N . ALA A 1 655 ? -4.365 11.219 9.699 1.00 90.06 655 ALA A N 1
ATOM 4552 C CA . ALA A 1 655 ? -5.256 10.183 9.207 1.00 90.06 655 ALA A CA 1
ATOM 4553 C C . ALA A 1 655 ? -6.703 10.702 9.157 1.00 90.06 655 ALA A C 1
ATOM 4555 O O . ALA A 1 655 ? -7.127 11.499 9.994 1.00 90.06 655 ALA A O 1
ATOM 4556 N N . SER A 1 656 ? -7.478 10.254 8.178 1.00 85.25 656 SER A N 1
ATOM 4557 C CA . SER A 1 656 ? -8.868 10.672 7.993 1.00 85.25 656 SER A CA 1
ATOM 4558 C C . SER A 1 656 ? -9.638 9.653 7.164 1.00 85.25 656 SER A C 1
ATOM 4560 O O . SER A 1 656 ? -9.072 8.974 6.309 1.00 85.25 656 SER A O 1
ATOM 4562 N N . ALA A 1 657 ? -10.945 9.541 7.391 1.00 73.38 657 ALA A N 1
ATOM 4563 C CA . ALA A 1 657 ? -11.821 8.703 6.579 1.00 73.38 657 ALA A CA 1
ATOM 4564 C C . ALA A 1 657 ? -12.994 9.520 6.049 1.00 73.38 657 ALA A C 1
ATOM 4566 O O . ALA A 1 657 ? -13.667 10.229 6.798 1.00 73.38 657 ALA A O 1
ATOM 4567 N N . ALA A 1 658 ? -13.279 9.367 4.755 1.00 66.19 658 ALA A N 1
ATOM 4568 C CA . ALA A 1 658 ? -14.562 9.777 4.204 1.00 66.19 658 ALA A CA 1
ATOM 4569 C C . ALA A 1 658 ? -15.687 8.905 4.795 1.00 66.19 658 ALA A C 1
ATOM 4571 O O . ALA A 1 658 ? -15.481 7.718 5.048 1.00 66.19 658 ALA A O 1
ATOM 4572 N N . ALA A 1 659 ? -16.888 9.468 4.965 1.00 52.75 659 ALA A N 1
ATOM 4573 C CA . ALA A 1 659 ? -18.023 8.813 5.634 1.00 52.75 659 ALA A CA 1
ATOM 4574 C C . ALA A 1 659 ? -18.411 7.435 5.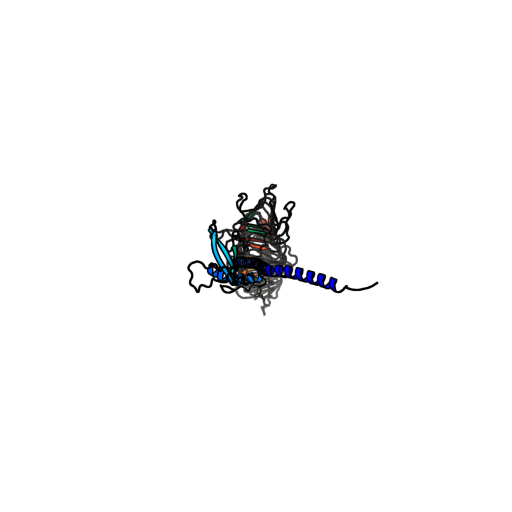048 1.00 52.75 659 ALA A C 1
ATOM 4576 O O . ALA A 1 659 ? -18.920 6.586 5.772 1.00 52.75 659 ALA A O 1
ATOM 4577 N N . ASN A 1 660 ? -18.115 7.195 3.765 1.00 51.28 660 ASN A N 1
ATOM 4578 C CA . ASN A 1 660 ? -18.388 5.936 3.061 1.00 51.28 660 ASN A CA 1
ATOM 4579 C C . ASN A 1 660 ? -17.123 5.111 2.759 1.00 51.28 660 ASN A C 1
ATOM 4581 O O . ASN A 1 660 ? -17.189 4.146 1.999 1.00 51.28 660 ASN A O 1
ATOM 4585 N N . SER A 1 661 ? -15.969 5.485 3.318 1.00 57.16 661 SER A N 1
ATOM 4586 C CA . SER A 1 661 ? -14.730 4.721 3.165 1.00 57.16 661 SER A CA 1
ATOM 4587 C C . SER A 1 661 ? -14.875 3.341 3.804 1.00 57.16 661 SER A C 1
ATOM 4589 O O . SER A 1 661 ? -15.505 3.196 4.852 1.00 57.16 661 SER A O 1
ATOM 4591 N N . LEU A 1 662 ? -14.242 2.332 3.203 1.00 57.47 662 LEU A N 1
ATOM 4592 C CA . LEU A 1 662 ? -14.159 0.963 3.723 1.00 57.47 662 LEU A CA 1
ATOM 4593 C C . LEU A 1 662 ? -13.771 0.926 5.207 1.00 57.47 662 LEU A C 1
ATOM 4595 O O . LEU A 1 662 ? -14.290 0.137 5.986 1.00 57.47 662 LEU A O 1
ATOM 4599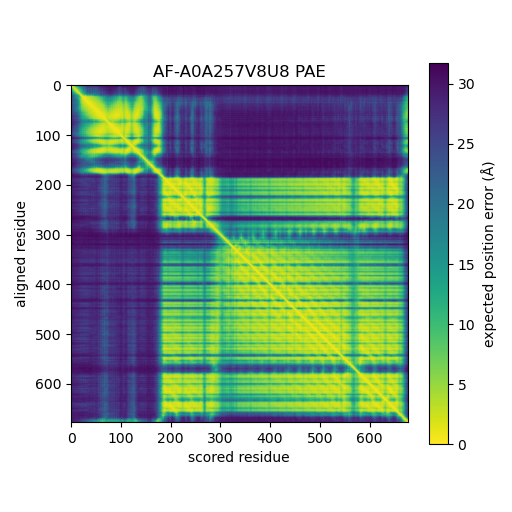 N N . VAL A 1 663 ? -12.896 1.849 5.595 1.00 60.72 663 VAL A N 1
ATOM 4600 C CA . VAL A 1 663 ? -12.354 1.961 6.941 1.00 60.72 663 VAL A CA 1
ATOM 4601 C C . VAL A 1 663 ? -13.365 2.559 7.923 1.00 60.72 663 VAL A C 1
ATOM 4603 O O . VAL A 1 663 ? -13.359 2.178 9.090 1.00 60.72 663 VAL A O 1
ATOM 4606 N N . ALA A 1 664 ? -14.283 3.413 7.452 1.00 49.19 664 ALA A N 1
ATOM 4607 C CA . ALA A 1 664 ? -15.345 4.024 8.254 1.00 49.19 664 ALA A CA 1
ATOM 4608 C C . ALA A 1 664 ? -16.454 3.029 8.650 1.00 49.19 664 ALA A C 1
ATOM 4610 O O . ALA A 1 664 ? -17.135 3.257 9.647 1.00 49.19 664 ALA A O 1
ATOM 4611 N N . GLN A 1 665 ? -16.604 1.920 7.914 1.00 46.91 665 GLN A N 1
ATOM 4612 C CA . GLN A 1 665 ? -17.647 0.905 8.130 1.00 46.91 665 GLN A CA 1
ATOM 4613 C C . GLN A 1 665 ? -17.253 -0.183 9.149 1.00 46.91 665 GLN A C 1
ATOM 4615 O O . GLN A 1 665 ? -18.099 -0.965 9.572 1.00 46.91 665 GLN A O 1
ATOM 4620 N N . THR A 1 666 ? -15.983 -0.232 9.569 1.00 45.41 666 THR A N 1
ATOM 4621 C CA . THR A 1 666 ? -15.422 -1.320 10.396 1.00 45.41 666 THR A CA 1
ATOM 4622 C C . THR A 1 666 ? -15.732 -1.230 11.897 1.00 45.41 666 THR A C 1
ATOM 4624 O O . THR A 1 666 ? -15.504 -2.195 12.627 1.00 45.41 666 THR A O 1
ATOM 4627 N N . ALA A 1 667 ? -16.240 -0.095 12.394 1.00 39.84 667 ALA A N 1
ATOM 4628 C CA . ALA A 1 667 ? -16.634 0.043 13.798 1.00 39.84 667 ALA A CA 1
ATOM 4629 C C . ALA A 1 667 ? -18.015 -0.582 14.031 1.00 39.84 667 ALA A C 1
ATOM 4631 O O . ALA A 1 667 ? -19.043 0.098 14.046 1.00 39.84 667 ALA A O 1
ATOM 4632 N N . THR A 1 668 ? -18.037 -1.901 14.213 1.00 35.81 668 THR A N 1
ATOM 4633 C CA . THR A 1 668 ? -19.226 -2.598 14.704 1.00 35.81 668 THR A CA 1
ATOM 4634 C C . THR A 1 668 ? -19.585 -2.054 16.086 1.00 35.81 668 THR A C 1
ATOM 4636 O O . THR A 1 668 ? -18.757 -1.984 16.992 1.00 35.81 668 THR A O 1
ATOM 4639 N N . THR A 1 669 ? -20.829 -1.615 16.204 1.00 34.81 669 THR A N 1
ATOM 4640 C CA . THR A 1 669 ? -21.427 -0.922 17.340 1.00 34.81 669 THR A CA 1
ATOM 4641 C C . THR A 1 669 ? -21.465 -1.858 18.551 1.00 34.81 669 THR A C 1
ATOM 4643 O O . THR A 1 669 ? -22.093 -2.911 18.494 1.00 34.81 669 THR A O 1
ATOM 4646 N N . THR A 1 670 ? -20.808 -1.510 19.659 1.00 32.84 670 THR A N 1
ATOM 4647 C CA . THR A 1 670 ? -21.041 -2.180 20.945 1.00 32.84 670 THR A CA 1
ATOM 4648 C C . THR A 1 670 ? -22.443 -1.813 21.421 1.00 32.84 670 THR A C 1
ATOM 4650 O O . THR A 1 670 ? -22.674 -0.732 21.955 1.00 32.84 670 THR A O 1
ATOM 4653 N N . THR A 1 671 ? -23.410 -2.694 21.184 1.00 35.28 671 THR A N 1
ATOM 4654 C CA . THR A 1 671 ? -24.787 -2.531 21.654 1.00 35.28 671 THR A CA 1
ATOM 4655 C C . THR A 1 671 ? -24.834 -2.853 23.155 1.00 35.28 671 THR A C 1
ATOM 4657 O O . THR A 1 671 ? -24.793 -4.020 23.537 1.00 35.28 671 THR A O 1
ATOM 4660 N N . GLN A 1 672 ? -24.891 -1.844 24.034 1.00 36.62 672 GLN A N 1
ATOM 4661 C CA . GLN A 1 672 ? -25.287 -2.066 25.432 1.00 36.62 672 GLN A CA 1
ATOM 4662 C C . GLN A 1 672 ? -26.816 -2.102 25.511 1.00 36.62 672 GLN A C 1
ATOM 4664 O O . GLN A 1 672 ? -27.481 -1.113 25.210 1.00 36.62 672 GLN A O 1
ATOM 4669 N N . ALA A 1 673 ? -27.375 -3.240 25.921 1.00 37.16 673 ALA A N 1
ATOM 4670 C CA . ALA A 1 673 ? -28.774 -3.332 26.316 1.00 37.16 673 ALA A CA 1
ATOM 4671 C C . ALA A 1 673 ? -28.876 -3.026 27.818 1.00 37.16 673 ALA A C 1
ATOM 4673 O O . ALA A 1 673 ? -28.382 -3.793 28.644 1.00 37.16 673 ALA A O 1
ATOM 4674 N N . LEU A 1 674 ? -29.492 -1.897 28.171 1.00 45.00 674 LEU A N 1
ATOM 4675 C CA . LEU A 1 674 ? -29.844 -1.571 29.555 1.00 45.00 674 LEU A CA 1
ATOM 4676 C C . LEU A 1 674 ? -31.209 -2.192 29.869 1.00 45.00 674 LEU A C 1
ATOM 4678 O O . LEU A 1 674 ? -32.197 -1.887 29.196 1.00 45.00 674 LEU A O 1
ATOM 4682 N N . LEU A 1 675 ? -31.239 -3.069 30.874 1.00 36.88 675 LEU A N 1
ATOM 4683 C CA . LEU A 1 675 ? -32.455 -3.653 31.437 1.00 36.88 675 LEU A CA 1
ATOM 4684 C C . LEU A 1 675 ? -33.014 -2.730 32.522 1.00 36.88 675 LEU A C 1
ATOM 4686 O O . LEU A 1 675 ? -32.287 -2.335 33.435 1.00 36.88 675 LEU A O 1
ATOM 4690 N N . SER A 1 676 ? -34.307 -2.430 32.452 1.00 49.12 676 SER A N 1
ATOM 4691 C CA . SER A 1 676 ? -35.062 -1.857 33.567 1.00 49.12 676 SER A CA 1
ATOM 4692 C C . SER A 1 676 ? -36.264 -2.747 33.874 1.00 49.12 676 SER A C 1
ATOM 4694 O O . SER A 1 676 ? -37.067 -3.000 32.967 1.00 49.12 676 SER A O 1
ATOM 4696 N N . ASN A 1 677 ? -36.370 -3.175 35.132 1.00 38.16 677 ASN A N 1
ATOM 4697 C CA . ASN A 1 677 ? -37.504 -3.928 35.675 1.00 38.16 677 ASN A CA 1
ATOM 4698 C C . ASN A 1 677 ? -38.594 -3.011 36.218 1.00 38.16 677 ASN A C 1
ATOM 4700 O O . ASN A 1 677 ? -38.233 -1.983 36.840 1.00 38.16 677 ASN A O 1
#